Protein 1KEQ (pdb70)

Structure (mmCIF, N/CA/C/O backbone):
data_1KEQ
#
_entry.id   1KEQ
#
_cell.length_a   99.299
_cell.length_b   66.703
_cell.length_c   92.563
_cell.angle_alpha   90.00
_cell.angle_beta   105.70
_cell.angle_gamma   90.00
#
_symmetry.space_group_name_H-M   'C 1 2 1'
#
loop_
_entity.id
_entity.type
_entity.pdbx_description
1 polymer 'F65A/Y131C-MI Carbonic Anhydrase V'
2 non-polymer 'POTASSIUM ION'
3 non-polymer 'ZINC ION'
4 non-polymer 4-METHYLIMIDAZOLE
5 non-polymer 'ACETIC ACID'
6 water water
#
loop_
_atom_site.group_PDB
_atom_site.id
_atom_site.type_symbol
_atom_site.label_atom_id
_atom_site.label_alt_id
_atom_site.label_comp_id
_atom_site.label_asym_id
_atom_site.label_entity_id
_atom_site.label_seq_id
_atom_site.pdbx_PDB_ins_code
_atom_site.Cartn_x
_atom_site.Cartn_y
_atom_site.Cartn_z
_atom_site.occupancy
_atom_site.B_iso_or_equiv
_atom_site.auth_seq_id
_atom_site.auth_comp_id
_atom_site.auth_asym_id
_atom_site.auth_atom_id
_atom_site.pdbx_PDB_model_num
ATOM 1 N N . GLY A 1 4 ? 22.776 -13.295 32.474 1.00 28.12 25 GLY A N 1
ATOM 2 C CA . GLY A 1 4 ? 22.998 -11.818 32.453 1.00 27.65 25 GLY A CA 1
ATOM 3 C C . GLY A 1 4 ? 23.619 -11.307 33.739 1.00 27.24 25 GLY A C 1
ATOM 4 O O . GLY A 1 4 ? 23.424 -11.889 34.806 1.00 28.03 25 GLY A O 1
ATOM 5 N N . THR A 1 5 ? 24.371 -10.217 33.641 1.00 26.58 26 THR A N 1
ATOM 6 C CA . THR A 1 5 ? 25.018 -9.636 34.809 1.00 26.19 26 THR A CA 1
ATOM 7 C C . THR A 1 5 ? 24.322 -8.351 35.231 1.00 24.55 26 THR A C 1
ATOM 8 O O . THR A 1 5 ? 24.722 -7.712 36.203 1.00 24.77 26 THR A O 1
ATOM 12 N N . ARG A 1 6 ? 23.282 -7.969 34.497 1.00 23.16 27 ARG A N 1
ATOM 13 C CA . ARG A 1 6 ? 22.539 -6.754 34.820 1.00 21.45 27 ARG A CA 1
ATOM 14 C C . ARG A 1 6 ? 21.038 -7.041 34.863 1.00 18.89 27 ARG A C 1
ATOM 15 O O . ARG A 1 6 ? 20.242 -6.355 34.223 1.00 17.67 27 ARG A O 1
ATOM 23 N N . GLN A 1 7 ? 20.662 -8.061 35.629 1.00 16.45 28 GLN A N 1
ATOM 24 C CA . GLN A 1 7 ? 19.260 -8.458 35.744 1.00 16.53 28 GLN A CA 1
ATOM 25 C C . GLN A 1 7 ? 18.504 -7.695 36.827 1.00 15.00 28 GLN A C 1
ATOM 26 O O . GLN A 1 7 ? 19.092 -7.240 37.807 1.00 13.41 28 GLN A O 1
ATOM 32 N N . SER A 1 8 ? 17.196 -7.564 36.627 1.00 14.61 29 SER A N 1
ATOM 33 C CA . SER A 1 8 ? 16.312 -6.856 37.554 1.00 13.89 29 SER A CA 1
ATOM 34 C C . SER A 1 8 ? 15.159 -7.790 37.928 1.00 13.29 29 SER A C 1
ATOM 35 O O . SER A 1 8 ? 14.873 -8.742 37.204 1.00 12.17 29 SER A O 1
ATOM 38 N N . PRO A 1 9 ? 14.474 -7.526 39.059 1.00 12.28 30 PRO A N 1
ATOM 39 C CA . PRO A 1 9 ? 14.680 -6.435 40.016 1.00 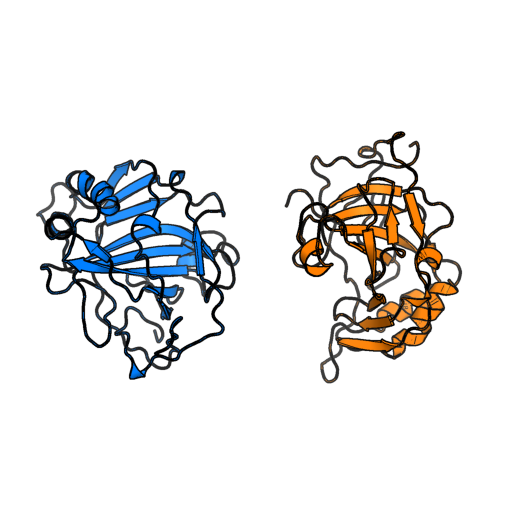11.70 30 PRO A CA 1
ATOM 40 C C . PRO A 1 9 ? 15.791 -6.775 40.989 1.00 12.87 30 PRO A C 1
ATOM 41 O O . PRO A 1 9 ? 16.348 -7.870 40.944 1.00 14.12 30 PRO A O 1
ATOM 45 N N . ILE A 1 10 ? 16.095 -5.844 41.884 1.00 13.61 31 ILE A N 1
ATOM 46 C CA . ILE A 1 10 ? 17.139 -6.063 42.877 1.00 14.59 31 ILE A CA 1
ATOM 47 C C . ILE A 1 10 ? 16.689 -5.570 44.247 1.00 15.53 31 ILE A C 1
ATOM 48 O O . ILE A 1 10 ? 15.694 -4.848 44.366 1.00 13.72 31 ILE A O 1
ATOM 53 N N . ASN A 1 11 ? 17.419 -5.977 45.280 1.00 14.82 32 ASN A N 1
ATOM 54 C CA . ASN A 1 11 ? 17.136 -5.507 46.629 1.00 16.29 32 ASN A CA 1
ATOM 55 C C . ASN A 1 11 ? 18.010 -4.265 46.762 1.00 16.34 32 ASN A C 1
ATOM 56 O O . ASN A 1 11 ? 19.236 -4.361 46.817 1.00 16.90 32 ASN A O 1
ATOM 61 N N . ILE A 1 12 ? 17.370 -3.102 46.773 1.00 16.36 33 ILE A N 1
ATOM 62 C CA . ILE A 1 12 ? 18.065 -1.825 46.880 1.00 16.98 33 ILE A CA 1
ATOM 63 C C . ILE A 1 12 ? 18.544 -1.633 48.317 1.00 18.64 33 ILE A C 1
ATOM 64 O O . ILE A 1 12 ? 17.750 -1.340 49.210 1.00 18.38 33 ILE A O 1
ATOM 69 N N . GLN A 1 13 ? 19.850 -1.779 48.520 1.00 19.31 34 GLN A N 1
ATOM 70 C CA . GLN A 1 13 ? 20.441 -1.680 49.850 1.00 21.66 34 GLN A CA 1
ATOM 71 C C . GLN A 1 13 ? 21.331 -0.466 50.101 1.00 21.64 34 GLN A C 1
ATOM 72 O O . GLN A 1 13 ? 22.089 -0.033 49.234 1.00 21.76 34 GLN A O 1
ATOM 78 N N . TRP A 1 14 ? 21.235 0.064 51.315 1.00 22.83 35 TRP A N 1
ATOM 79 C CA . TRP A 1 14 ? 22.018 1.220 51.725 1.00 24.39 35 TRP A CA 1
ATOM 80 C C . TRP A 1 14 ? 23.514 1.010 51.494 1.00 23.05 35 TRP A C 1
ATOM 81 O O . TRP A 1 14 ? 24.201 1.901 50.994 1.00 21.67 35 TRP A O 1
ATOM 92 N N . LYS A 1 15 ? 24.005 -0.173 51.856 1.00 22.74 36 LYS A N 1
ATOM 93 C CA . LYS A 1 15 ? 25.422 -0.510 51.725 1.00 24.04 36 LYS A CA 1
ATOM 94 C C . LYS A 1 15 ? 25.979 -0.396 50.310 1.00 24.10 36 LYS A C 1
ATOM 95 O O . LYS A 1 15 ? 27.176 -0.175 50.132 1.00 24.38 36 LYS A O 1
ATOM 101 N N . ASP A 1 16 ? 25.121 -0.561 49.308 1.00 22.63 37 ASP A N 1
ATOM 102 C CA . ASP A 1 16 ? 25.562 -0.488 47.919 1.00 22.22 37 ASP A CA 1
ATOM 103 C C . ASP A 1 16 ? 25.290 0.867 47.286 1.00 20.64 37 ASP A C 1
ATOM 104 O O . ASP A 1 16 ? 25.760 1.148 46.188 1.00 21.91 37 ASP A O 1
ATOM 109 N N . SER A 1 17 ? 24.532 1.705 47.977 1.00 20.03 38 SER A N 1
ATOM 110 C CA . SER A 1 17 ? 24.177 3.010 47.442 1.00 20.13 38 SER A CA 1
ATOM 111 C C . SER A 1 17 ? 25.276 4.064 47.514 1.00 19.99 38 SER A C 1
ATOM 112 O O . SER A 1 17 ? 25.969 4.200 48.522 1.00 20.16 38 SER A O 1
ATOM 115 N N . VAL A 1 18 ? 25.426 4.805 46.423 1.00 19.62 39 VAL A N 1
ATOM 116 C CA . VAL A 1 18 ? 26.397 5.883 46.344 1.00 18.96 39 VAL A CA 1
ATOM 117 C C . VAL A 1 18 ? 25.632 7.107 45.867 1.00 17.45 39 VAL A C 1
ATOM 118 O O . VAL A 1 18 ? 24.904 7.055 44.874 1.00 17.39 39 VAL A O 1
ATOM 122 N N . TYR A 1 19 ? 25.772 8.208 46.588 1.00 17.38 40 TYR A N 1
ATOM 123 C CA . TYR A 1 19 ? 25.072 9.426 46.222 1.00 17.09 40 TYR A CA 1
ATOM 124 C C . TYR A 1 19 ? 25.749 10.107 45.043 1.00 17.00 40 TYR A C 1
ATOM 125 O O . TYR A 1 19 ? 26.962 10.299 45.039 1.00 17.17 40 TYR A O 1
ATOM 134 N N . ASP A 1 20 ? 24.963 10.451 44.029 1.00 15.74 41 ASP A N 1
ATOM 135 C CA . ASP A 1 20 ? 25.504 11.137 42.863 1.00 15.67 41 ASP A CA 1
ATOM 136 C C . ASP A 1 20 ? 24.854 12.513 42.760 1.00 14.14 41 ASP A C 1
ATOM 137 O O . ASP A 1 20 ? 23.816 12.681 42.121 1.00 14.21 41 ASP A O 1
ATOM 142 N N . PRO A 1 21 ? 25.472 13.525 43.390 1.00 13.36 42 PRO A N 1
ATOM 143 C CA . PRO A 1 21 ? 24.956 14.895 43.382 1.00 12.64 42 PRO A CA 1
ATOM 144 C C . PRO A 1 21 ? 24.962 15.564 42.015 1.00 12.92 42 PRO A C 1
ATOM 145 O O . PRO A 1 21 ? 24.348 16.610 41.836 1.00 12.11 42 PRO A O 1
ATOM 149 N N . GLN A 1 22 ? 25.649 14.957 41.051 1.00 14.10 43 GLN A N 1
ATOM 150 C CA . GLN A 1 22 ? 25.728 15.529 39.710 1.00 15.18 43 GLN A CA 1
ATOM 151 C C . GLN A 1 22 ? 24.476 15.267 38.873 1.00 14.20 43 GLN A C 1
ATOM 152 O O . GLN A 1 22 ? 24.257 15.928 37.863 1.00 14.67 43 GLN A O 1
ATOM 158 N N . LEU A 1 23 ? 23.649 14.314 39.294 1.00 15.34 44 LEU A N 1
ATOM 159 C CA . LEU A 1 23 ? 22.427 14.002 38.552 1.00 16.05 44 LEU A CA 1
ATOM 160 C C . LEU A 1 23 ? 21.583 15.241 38.293 1.00 16.74 44 LEU A C 1
ATOM 161 O O . LEU A 1 23 ? 21.165 15.931 39.225 1.00 17.02 44 LEU A O 1
ATOM 166 N N . ALA A 1 24 ? 21.342 15.529 37.018 1.00 15.67 45 ALA A N 1
ATOM 167 C CA . ALA A 1 24 ? 20.539 16.681 36.649 1.00 16.77 45 ALA A CA 1
ATOM 168 C C . ALA A 1 24 ? 19.090 16.405 37.052 1.00 17.00 45 ALA A C 1
ATOM 169 O O . ALA A 1 24 ? 18.690 15.254 37.207 1.00 15.43 45 ALA A O 1
ATOM 171 N N . PRO A 1 25 ? 18.288 17.460 37.234 1.00 18.03 46 PRO A N 1
ATOM 172 C CA . PRO A 1 25 ? 16.888 17.265 37.622 1.00 19.08 46 PRO A CA 1
ATOM 173 C C . PRO A 1 25 ? 16.133 16.362 36.650 1.00 19.02 46 PRO A C 1
ATOM 174 O O . PRO A 1 25 ? 16.219 16.529 35.431 1.00 18.24 46 PRO A O 1
ATOM 178 N N . LEU A 1 26 ? 15.407 15.391 37.191 1.00 17.98 47 LEU A N 1
ATOM 179 C CA . LEU A 1 26 ? 14.629 14.492 36.359 1.00 18.57 47 LEU A CA 1
ATOM 180 C C . LEU A 1 26 ? 13.349 15.232 35.978 1.00 19.70 47 LEU A C 1
ATOM 181 O O . LEU A 1 26 ? 12.585 15.648 36.849 1.00 20.24 47 LEU A O 1
ATOM 186 N N . ARG A 1 27 ? 13.125 15.415 34.681 1.00 17.99 48 ARG A N 1
ATOM 187 C CA . ARG A 1 27 ? 11.942 16.128 34.210 1.00 19.58 48 ARG A CA 1
ATOM 188 C C . ARG A 1 27 ? 10.855 15.165 33.752 1.00 18.54 48 ARG A C 1
ATOM 189 O O . ARG A 1 27 ? 11.059 14.378 32.830 1.00 16.40 48 ARG A O 1
ATOM 197 N N . VAL A 1 28 ? 9.699 15.227 34.404 1.00 15.88 49 VAL A N 1
ATOM 198 C CA . VAL A 1 28 ? 8.586 14.351 34.057 1.00 15.72 49 VAL A CA 1
ATOM 199 C C . VAL A 1 28 ? 7.425 15.182 33.531 1.00 16.17 49 VAL A C 1
ATOM 200 O O . VAL A 1 28 ? 6.917 16.060 34.227 1.00 16.22 49 VAL A O 1
ATOM 204 N N . SER A 1 29 ? 7.019 14.927 32.293 1.00 15.55 50 SER A N 1
ATOM 205 C CA . SER A 1 29 ? 5.907 15.669 31.705 1.00 16.27 50 SER A CA 1
ATOM 206 C C . SER A 1 29 ? 5.167 14.816 30.687 1.00 16.70 50 SER A C 1
ATOM 207 O O . SER A 1 29 ? 5.676 14.557 29.601 1.00 14.70 50 SER A O 1
ATOM 210 N N . TYR A 1 30 ? 3.957 14.396 31.042 1.00 14.39 51 TYR A N 1
ATOM 211 C CA . TYR A 1 30 ? 3.152 13.554 30.167 1.00 14.61 51 TYR A CA 1
ATOM 212 C C . TYR A 1 30 ? 1.971 14.291 29.554 1.00 15.21 51 TYR A C 1
ATOM 213 O O . TYR A 1 30 ? 1.475 15.277 30.103 1.00 15.02 51 TYR A O 1
ATOM 222 N N . ASP A 1 31 ? 1.527 13.798 28.404 1.00 14.80 52 ASP A N 1
ATOM 223 C CA . ASP A 1 31 ? 0.369 14.355 27.723 1.00 15.73 52 ASP A CA 1
ATOM 224 C C . ASP A 1 31 ? -0.774 13.400 28.084 1.00 14.12 52 ASP A C 1
ATOM 225 O O . ASP A 1 31 ? -0.876 12.301 27.534 1.00 13.06 52 ASP A O 1
ATOM 230 N N . ALA A 1 32 ? -1.611 13.814 29.033 1.00 12.64 53 ALA A N 1
ATOM 231 C CA . ALA A 1 32 ? -2.721 12.980 29.480 1.00 12.51 53 ALA A CA 1
ATOM 232 C C . ALA A 1 32 ? -3.621 12.562 28.326 1.00 12.47 53 ALA A C 1
ATOM 233 O O . ALA A 1 32 ? -4.116 11.436 28.294 1.00 10.66 53 ALA A O 1
ATOM 235 N N . ALA A 1 33 ? -3.821 13.474 27.378 1.00 12.41 54 ALA A N 1
ATOM 236 C CA . ALA A 1 33 ? -4.665 13.212 26.221 1.00 14.62 54 ALA A CA 1
ATOM 237 C C . ALA A 1 33 ? -4.159 12.088 25.314 1.00 15.84 54 ALA A C 1
ATOM 238 O O . ALA A 1 33 ? -4.876 11.653 24.410 1.00 16.23 54 ALA A O 1
ATOM 240 N N . SER A 1 34 ? -2.938 11.619 25.543 1.00 14.64 55 SER A N 1
ATOM 241 C CA . SER A 1 34 ? -2.392 10.544 24.721 1.00 15.94 55 SER A CA 1
ATOM 242 C C . SER A 1 34 ? -2.744 9.145 25.236 1.00 14.13 55 SER A C 1
ATOM 243 O O . SER A 1 34 ? -2.381 8.148 24.620 1.00 12.96 55 SER A O 1
ATOM 246 N N . CYS A 1 35 ? -3.449 9.059 26.365 1.00 13.40 56 CYS A N 1
ATOM 247 C CA . CYS A 1 35 ? -3.830 7.750 26.894 1.00 10.61 56 CYS A CA 1
ATOM 248 C C . CYS A 1 35 ? -4.839 7.109 25.925 1.00 9.59 56 CYS A C 1
ATOM 249 O O . CYS A 1 35 ? -5.682 7.801 25.362 1.00 10.90 56 CYS A O 1
ATOM 252 N N . ARG A 1 36 ? -4.756 5.796 25.730 1.00 8.40 57 ARG A N 1
ATOM 253 C CA . ARG A 1 36 ? -5.651 5.118 24.792 1.00 9.84 57 ARG A CA 1
ATOM 254 C C . ARG A 1 36 ? -6.502 3.983 25.347 1.00 8.19 57 ARG A C 1
ATOM 255 O O . ARG A 1 36 ? -7.717 3.971 25.145 1.00 10.39 57 ARG A O 1
ATOM 263 N N . TYR A 1 37 ? -5.886 3.017 26.023 1.00 10.17 58 TYR A N 1
ATOM 264 C CA . TYR A 1 37 ? -6.659 1.917 26.597 1.00 9.63 58 TYR A CA 1
ATOM 265 C C . TYR A 1 37 ? -5.937 1.175 27.710 1.00 9.43 58 TYR A C 1
ATOM 266 O O . TYR A 1 37 ? -4.742 1.367 27.942 1.00 11.50 58 TYR A O 1
ATOM 275 N N . LEU A 1 38 ? -6.688 0.326 28.400 1.00 10.63 59 LEU A N 1
ATOM 276 C CA . LEU A 1 38 ? -6.158 -0.486 29.490 1.00 10.72 59 LEU A CA 1
ATOM 277 C C . LEU A 1 38 ? -6.450 -1.929 29.132 1.00 9.57 59 LEU A C 1
ATOM 278 O O . LEU A 1 38 ? -7.538 -2.247 28.635 1.00 11.29 59 LEU A O 1
ATOM 283 N N . TRP A 1 39 ? -5.488 -2.813 29.359 1.00 8.47 60 TRP A N 1
ATOM 284 C CA . TRP A 1 39 ? -5.713 -4.202 29.032 1.00 9.02 60 TRP A CA 1
ATOM 285 C C . TRP A 1 39 ? -5.048 -5.193 29.970 1.00 7.96 60 TRP A C 1
ATOM 286 O O . TRP A 1 39 ? -4.120 -4.860 30.717 1.00 9.54 60 TRP A O 1
ATOM 297 N N . ASN A 1 40 ? -5.566 -6.412 29.924 1.00 9.16 61 ASN A N 1
ATOM 298 C CA . ASN A 1 40 ? -5.062 -7.537 30.693 1.00 11.00 61 ASN A CA 1
ATOM 299 C C . ASN A 1 40 ? -4.083 -8.218 29.737 1.00 10.85 61 ASN A C 1
ATOM 300 O O . ASN A 1 40 ? -4.500 -8.795 28.735 1.00 9.43 61 ASN A O 1
ATOM 305 N N . THR A 1 41 ? -2.793 -8.156 30.051 1.00 11.65 62 THR A N 1
ATOM 306 C CA . THR A 1 41 ? -1.768 -8.738 29.188 1.00 12.39 62 THR A CA 1
ATOM 307 C C . THR A 1 41 ? -1.618 -10.242 29.330 1.00 13.94 62 THR A C 1
ATOM 308 O O . THR A 1 41 ? -0.893 -10.873 28.559 1.00 12.34 62 THR A O 1
ATOM 312 N N . GLY A 1 42 ? -2.296 -10.822 30.313 1.00 12.03 63 GLY A N 1
ATOM 313 C CA . GLY A 1 42 ? -2.161 -12.247 30.542 1.00 12.49 63 GLY A CA 1
ATOM 314 C C . GLY A 1 42 ? -1.161 -12.452 31.672 1.00 12.49 63 GLY A C 1
ATOM 315 O O . GLY A 1 42 ? -0.967 -13.565 32.157 1.00 13.08 63 GLY A O 1
ATOM 316 N N . TYR A 1 43 ? -0.524 -11.363 32.088 1.00 12.40 64 TYR A N 1
ATOM 317 C CA . TYR A 1 43 ? 0.457 -11.405 33.173 1.00 11.80 64 TYR A CA 1
ATOM 318 C C . TYR A 1 43 ? 0.204 -10.278 34.171 1.00 11.91 64 TYR A C 1
ATOM 319 O O . TYR A 1 43 ? 0.444 -10.442 35.369 1.00 12.66 64 TYR A O 1
ATOM 328 N N . ALA A 1 44 ? -0.281 -9.141 33.681 1.00 9.86 65 ALA A N 1
ATOM 329 C CA . ALA A 1 44 ? -0.580 -7.985 34.533 1.00 9.71 65 ALA A CA 1
ATOM 330 C C . ALA A 1 44 ? -1.624 -7.139 33.818 1.00 9.31 65 ALA A C 1
ATOM 331 O O . ALA A 1 44 ? -2.181 -7.574 32.811 1.00 11.69 65 ALA A O 1
ATOM 333 N N . PHE A 1 45 ? -1.934 -5.958 34.349 1.00 9.05 66 PHE A N 1
ATOM 334 C CA . PHE A 1 45 ? -2.840 -5.077 33.622 1.00 8.12 66 PHE A CA 1
ATOM 335 C C . PHE A 1 45 ? -1.976 -3.889 33.246 1.00 9.76 66 PHE A C 1
ATOM 336 O O . PHE A 1 45 ? -1.086 -3.479 34.003 1.00 10.41 66 PHE A O 1
ATOM 344 N N . GLN A 1 46 ? -2.230 -3.352 32.059 1.00 8.85 67 GLN A N 1
ATOM 345 C CA . GLN A 1 46 ? -1.386 -2.310 31.501 1.00 9.41 67 GLN A CA 1
ATOM 346 C C . GLN A 1 46 ? -2.151 -1.214 30.771 1.00 8.87 67 GLN A C 1
ATOM 347 O O . GLN A 1 46 ? -3.151 -1.477 30.094 1.00 10.28 67 GLN A O 1
ATOM 353 N N . VAL A 1 47 ? -1.656 0.010 30.897 1.00 8.40 68 VAL A N 1
ATOM 354 C CA . VAL A 1 47 ? -2.264 1.170 30.261 1.00 9.17 68 VAL A CA 1
ATOM 355 C C . VAL A 1 47 ? -1.363 1.602 29.108 1.00 10.42 68 VAL A C 1
ATOM 356 O O . VAL A 1 47 ? -0.180 1.871 29.305 1.00 11.41 68 VAL A O 1
ATOM 360 N N . GLU A 1 48 ? -1.936 1.672 27.911 1.00 11.36 69 GLU A N 1
ATOM 361 C CA . GLU A 1 48 ? -1.181 2.020 26.708 1.00 11.10 69 GLU A CA 1
ATOM 362 C C . GLU A 1 48 ? -1.410 3.448 26.258 1.00 11.39 69 GLU A C 1
ATOM 363 O O . GLU A 1 48 ? -2.528 3.970 26.344 1.00 11.15 69 GLU A O 1
ATOM 369 N N . PHE A 1 49 ? -0.347 4.068 25.754 1.00 11.39 70 PHE A N 1
ATOM 370 C CA . PHE A 1 49 ? -0.412 5.439 25.274 1.00 11.92 70 PHE A CA 1
ATOM 371 C C . PHE A 1 49 ? -0.007 5.553 23.805 1.00 13.10 70 PHE A C 1
ATOM 372 O O . PHE A 1 49 ? 0.661 4.676 23.254 1.00 13.46 70 PHE A O 1
ATOM 380 N N . ASP A 1 50 ? -0.435 6.647 23.191 1.00 14.79 71 ASP A N 1
ATOM 381 C CA . ASP A 1 50 ? -0.111 6.964 21.806 1.00 18.82 71 ASP A CA 1
ATOM 382 C C . ASP A 1 50 ? 1.220 7.705 21.918 1.00 18.96 71 ASP A C 1
ATOM 383 O O . ASP A 1 50 ? 1.258 8.858 22.340 1.00 20.16 71 ASP A O 1
ATOM 388 N N . ASP A 1 51 ? 2.311 7.041 21.562 1.00 22.55 72 ASP A N 1
ATOM 389 C CA . ASP A 1 51 ? 3.632 7.657 21.666 1.00 26.04 72 ASP A CA 1
ATOM 390 C C . ASP A 1 51 ? 4.085 8.366 20.390 1.00 28.90 72 ASP A C 1
ATOM 391 O O . ASP A 1 51 ? 5.278 8.399 20.083 1.00 29.14 72 ASP A O 1
ATOM 396 N N . SER A 1 52 ? 3.132 8.942 19.661 1.00 32.11 73 SER A N 1
ATOM 397 C CA . SER A 1 52 ? 3.429 9.645 18.414 1.00 36.88 73 SER A CA 1
ATOM 398 C C . SER A 1 52 ? 4.265 10.898 18.621 1.00 39.71 73 SER A C 1
ATOM 399 O O . SER A 1 52 ? 5.233 11.134 17.898 1.00 41.60 73 SER A O 1
ATOM 402 N N . CYS A 1 53 ? 3.878 11.703 19.603 1.00 42.25 74 CYS A N 1
ATOM 403 C CA . CYS A 1 53 ? 4.581 12.944 19.904 1.00 44.86 74 CYS A CA 1
ATOM 404 C C . CYS A 1 53 ? 5.769 12.704 20.829 1.00 43.78 74 CYS A C 1
ATOM 405 O O . CYS A 1 53 ? 5.830 11.686 21.518 1.00 44.95 74 CYS A O 1
ATOM 408 N N . GLU A 1 54 ? 6.715 13.640 20.840 1.00 42.14 75 GLU A N 1
ATOM 409 C CA . GLU A 1 54 ? 7.886 13.508 21.698 1.00 40.37 75 GLU A CA 1
ATOM 410 C C . GLU A 1 54 ? 7.850 14.530 22.831 1.00 37.85 75 GLU A C 1
ATOM 411 O O . GLU A 1 54 ? 8.887 14.909 23.381 1.00 37.12 75 GLU A O 1
ATOM 417 N N . ASP A 1 55 ? 6.645 14.970 23.177 1.00 33.90 76 ASP A N 1
ATOM 418 C CA . ASP A 1 55 ? 6.461 15.934 24.252 1.00 31.51 76 ASP A CA 1
ATOM 419 C C . ASP A 1 55 ? 5.810 15.241 25.448 1.00 27.64 76 ASP A C 1
ATOM 420 O O . ASP A 1 55 ? 5.301 15.898 26.353 1.00 27.70 76 ASP A O 1
ATOM 425 N N . SER A 1 56 ? 5.830 13.911 25.443 1.00 23.26 77 SER A N 1
ATOM 426 C CA . SER A 1 56 ? 5.241 13.137 26.531 1.00 19.69 77 SER A CA 1
ATOM 427 C C . SER A 1 56 ? 6.183 12.043 27.011 1.00 17.54 77 SER A C 1
ATOM 428 O O . SER A 1 56 ? 6.275 10.968 26.415 1.00 16.38 77 SER A O 1
ATOM 431 N N . GLY A 1 57 ? 6.883 12.321 28.103 1.00 15.31 78 GLY A N 1
ATOM 432 C CA . GLY A 1 57 ? 7.813 11.348 28.636 1.00 14.66 78 GLY A CA 1
ATOM 433 C C . GLY A 1 57 ? 8.709 11.967 29.683 1.00 14.97 78 GLY A C 1
ATOM 434 O O . GLY A 1 57 ? 8.292 12.888 30.390 1.00 14.31 78 GLY A O 1
ATOM 435 N N . ILE A 1 58 ? 9.945 11.481 29.772 1.00 12.15 79 ILE A N 1
ATOM 436 C CA . ILE A 1 58 ? 10.883 11.983 30.761 1.00 13.05 79 ILE A CA 1
ATOM 437 C C . ILE A 1 58 ? 12.259 12.278 30.184 1.00 14.12 79 ILE A C 1
ATOM 438 O O . ILE A 1 58 ? 12.637 11.751 29.138 1.00 14.48 79 ILE A O 1
ATOM 443 N N . SER A 1 59 ? 12.999 13.120 30.893 1.00 13.03 80 SER A N 1
ATOM 444 C CA . SER A 1 59 ? 14.353 13.492 30.510 1.00 15.22 80 SER A CA 1
ATOM 445 C C . SER A 1 59 ? 15.104 13.922 31.762 1.00 15.60 80 SER A C 1
ATOM 446 O O . SER A 1 59 ? 14.524 13.998 32.855 1.00 13.26 80 SER A O 1
ATOM 449 N N . GLY A 1 60 ? 16.394 14.202 31.601 1.00 14.43 81 GLY A N 1
ATOM 450 C CA . GLY A 1 60 ? 17.202 14.619 32.729 1.00 14.00 81 GLY A CA 1
ATOM 451 C C . GLY A 1 60 ? 17.657 13.429 33.543 1.00 14.75 81 GLY A C 1
ATOM 452 O O . GLY A 1 60 ? 17.613 12.289 33.074 1.00 14.16 81 GLY A O 1
ATOM 453 N N . GLY A 1 61 ? 18.093 13.688 34.770 1.00 14.85 82 GLY A N 1
ATOM 454 C CA . GLY A 1 61 ? 18.554 12.608 35.618 1.00 15.92 82 GLY A CA 1
ATOM 455 C C . GLY A 1 61 ? 19.674 11.836 34.946 1.00 16.95 82 GLY A C 1
ATOM 456 O O . GLY A 1 61 ? 20.589 12.437 34.384 1.00 16.41 82 GLY A O 1
ATOM 457 N N . PRO A 1 62 ? 19.624 10.498 34.979 1.00 16.92 83 PRO A N 1
ATOM 458 C CA . PRO A 1 62 ? 20.647 9.646 34.368 1.00 16.90 83 PRO A CA 1
ATOM 459 C C . PRO A 1 62 ? 20.391 9.375 32.884 1.00 15.52 83 PRO A C 1
ATOM 460 O O . PRO A 1 62 ? 20.989 8.467 32.308 1.00 17.09 83 PRO A O 1
ATOM 464 N N . LEU A 1 63 ? 19.510 10.152 32.266 1.00 15.03 84 LEU A N 1
ATOM 465 C CA . LEU A 1 63 ? 19.179 9.935 30.857 1.00 15.52 84 LEU A CA 1
ATOM 466 C C . LEU A 1 63 ? 19.875 10.915 29.913 1.00 15.78 84 LEU A C 1
ATOM 467 O O . LEU A 1 63 ? 19.950 12.109 30.188 1.00 16.77 84 LEU A O 1
ATOM 472 N N . GLY A 1 64 ? 20.370 10.393 28.793 1.00 18.24 85 GLY A N 1
ATOM 473 C CA . GLY A 1 64 ? 21.066 11.219 27.819 1.00 18.90 85 GLY A CA 1
ATOM 474 C C . GLY A 1 64 ? 20.150 12.115 27.012 1.00 19.39 85 GLY A C 1
ATOM 475 O O . GLY A 1 64 ? 20.592 13.106 26.430 1.00 19.80 85 GLY A O 1
ATOM 476 N N . ASN A 1 65 ? 18.869 11.768 26.971 1.00 17.94 86 ASN A N 1
ATOM 477 C CA . ASN A 1 65 ? 17.887 12.554 26.239 1.00 19.04 86 ASN A CA 1
ATOM 478 C C . ASN A 1 65 ? 16.478 12.134 26.635 1.00 18.74 86 ASN A C 1
ATOM 479 O O . ASN A 1 65 ? 16.298 11.263 27.482 1.00 19.28 86 ASN A O 1
ATOM 484 N N . HIS A 1 66 ? 15.491 12.757 26.006 1.00 18.07 87 HIS A N 1
ATOM 485 C CA . HIS A 1 66 ? 14.088 12.465 26.270 1.00 18.17 87 HIS A CA 1
ATOM 486 C C . HIS A 1 66 ? 13.717 11.041 25.873 1.00 18.10 87 HIS A C 1
ATOM 487 O O . HIS A 1 66 ? 14.190 10.519 24.859 1.00 16.71 87 HIS A O 1
ATOM 494 N N . TYR A 1 67 ? 12.897 10.403 26.705 1.00 16.37 88 TYR A N 1
ATOM 495 C CA . TYR A 1 67 ? 12.405 9.055 26.446 1.00 15.07 88 TYR A CA 1
ATOM 496 C C . TYR A 1 67 ? 10.888 9.209 26.412 1.00 16.00 88 TYR A C 1
ATOM 497 O O . TYR A 1 67 ? 10.306 9.862 27.291 1.00 15.01 88 TYR A O 1
ATOM 506 N N . ARG A 1 68 ? 10.251 8.628 25.400 1.00 14.93 89 ARG A N 1
ATOM 507 C CA . ARG A 1 68 ? 8.803 8.731 25.246 1.00 15.47 89 ARG A CA 1
ATOM 508 C C . ARG A 1 68 ? 8.024 7.700 26.048 1.00 13.93 89 ARG A C 1
ATOM 509 O O . ARG A 1 68 ? 8.366 6.520 26.058 1.00 15.11 89 ARG A O 1
ATOM 517 N N . LEU A 1 69 ? 6.959 8.151 26.698 1.00 13.66 90 LEU A N 1
ATOM 518 C CA . LEU A 1 69 ? 6.106 7.253 27.468 1.00 11.60 90 LEU A CA 1
ATOM 519 C C . LEU A 1 69 ? 5.354 6.341 26.501 1.00 12.29 90 LEU A C 1
ATOM 520 O O . LEU A 1 69 ? 4.776 6.817 25.523 1.00 12.04 90 LEU A O 1
ATOM 525 N N . LYS A 1 70 ? 5.365 5.038 26.765 1.00 10.84 91 LYS A N 1
ATOM 526 C CA . LYS A 1 70 ? 4.651 4.089 25.916 1.00 12.48 91 LYS A CA 1
ATOM 527 C C . LYS A 1 70 ? 3.529 3.416 26.706 1.00 12.10 91 LYS A C 1
ATOM 528 O O . LYS A 1 70 ? 2.395 3.311 26.230 1.00 11.37 91 LYS A O 1
ATOM 534 N N . GLN A 1 71 ? 3.850 2.958 27.913 1.00 11.28 92 GLN A N 1
ATOM 535 C CA . GLN A 1 71 ? 2.867 2.284 28.755 1.00 10.46 92 GLN A CA 1
ATOM 536 C C . GLN A 1 71 ? 3.332 2.201 30.202 1.00 11.36 92 GLN A C 1
ATOM 537 O O . GLN A 1 71 ? 4.480 2.517 30.523 1.00 9.94 92 GLN A O 1
ATOM 543 N N . PHE A 1 72 ? 2.416 1.800 31.076 1.00 10.59 93 PHE A N 1
ATOM 544 C CA . PHE A 1 72 ? 2.762 1.582 32.473 1.00 9.90 93 PHE A CA 1
ATOM 545 C C . PHE A 1 72 ? 1.910 0.413 32.947 1.00 8.51 93 PHE A C 1
ATOM 546 O O . PHE A 1 72 ? 0.803 0.199 32.451 1.00 9.45 93 PHE A O 1
ATOM 554 N N . HIS A 1 73 ? 2.446 -0.376 33.870 1.00 8.40 94 HIS A N 1
ATOM 555 C CA . HIS A 1 73 ? 1.732 -1.545 34.366 1.00 8.78 94 HIS A CA 1
ATOM 556 C C . HIS A 1 73 ? 2.060 -1.786 35.827 1.00 8.28 94 HIS A C 1
ATOM 557 O O . HIS A 1 73 ? 2.932 -1.119 36.394 1.00 7.56 94 HIS A O 1
ATOM 564 N N . PHE A 1 74 ? 1.374 -2.759 36.417 1.00 7.25 95 PHE A N 1
ATOM 565 C CA . PHE A 1 74 ? 1.559 -3.081 37.833 1.00 8.96 95 PHE A CA 1
ATOM 566 C C . PHE A 1 74 ? 1.937 -4.528 38.102 1.00 7.47 95 PHE A C 1
ATOM 567 O O . PHE A 1 74 ? 1.663 -5.424 37.302 1.00 7.64 95 PHE A O 1
ATOM 575 N N . HIS A 1 75 ? 2.565 -4.738 39.256 1.00 8.13 96 HIS A N 1
ATOM 576 C CA . HIS A 1 75 ? 2.985 -6.055 39.730 1.00 7.29 96 HIS A CA 1
ATOM 577 C C . HIS A 1 75 ? 2.469 -6.115 41.174 1.00 8.12 96 HIS A C 1
ATOM 578 O O . HIS A 1 75 ? 2.609 -5.138 41.909 1.00 7.90 96 HIS A O 1
ATOM 585 N N . TRP A 1 76 ? 1.897 -7.243 41.580 1.00 8.85 97 TRP A N 1
ATOM 586 C CA . TRP A 1 76 ? 1.354 -7.357 42.943 1.00 10.13 97 TRP A CA 1
ATOM 587 C C . TRP A 1 76 ? 1.339 -8.789 43.463 1.00 9.30 97 TRP A C 1
ATOM 588 O O . TRP A 1 76 ? 1.603 -9.732 42.717 1.00 9.25 97 TRP A O 1
ATOM 599 N N . GLY A 1 77 ? 1.007 -8.952 44.746 1.00 10.09 98 GLY A N 1
ATOM 600 C CA . GLY A 1 77 ? 0.983 -10.277 45.344 1.00 7.98 98 GLY A CA 1
ATOM 601 C C . GLY A 1 77 ? -0.393 -10.830 45.705 1.00 9.26 98 GLY A C 1
ATOM 602 O O . GLY A 1 77 ? -1.424 -10.184 45.493 1.00 9.12 98 GLY A O 1
ATOM 603 N N . ALA A 1 78 ? -0.404 -12.038 46.259 1.00 10.01 99 ALA A N 1
ATOM 604 C CA . ALA A 1 78 ? -1.648 -12.695 46.644 1.00 11.33 99 ALA A CA 1
ATOM 605 C C . ALA A 1 78 ? -2.278 -12.045 47.884 1.00 12.26 99 ALA A C 1
ATOM 606 O O . ALA A 1 78 ? -3.476 -12.193 48.124 1.00 13.08 99 ALA A O 1
ATOM 608 N N . THR A 1 79 ? -1.462 -11.339 48.662 1.00 13.02 100 THR A N 1
ATOM 609 C CA . THR A 1 79 ? -1.927 -10.641 49.868 1.00 13.80 100 THR A CA 1
ATOM 610 C C . THR A 1 79 ? -1.138 -9.344 49.983 1.00 14.45 100 THR A C 1
ATOM 611 O O . THR A 1 79 ? -0.192 -9.119 49.222 1.00 14.98 100 THR A O 1
ATOM 615 N N . ASP A 1 80 ? -1.507 -8.499 50.942 1.00 12.52 101 ASP A N 1
ATOM 616 C CA . ASP A 1 80 ? -0.817 -7.229 51.134 1.00 13.65 101 ASP A CA 1
ATOM 617 C C . ASP A 1 80 ? 0.614 -7.358 51.652 1.00 12.39 101 ASP A C 1
ATOM 618 O O . ASP A 1 80 ? 1.345 -6.370 51.681 1.00 12.90 101 ASP A O 1
ATOM 623 N N . GLU A 1 81 ? 1.021 -8.559 52.052 1.00 12.10 102 GLU A N 1
ATOM 624 C CA . GLU A 1 81 ? 2.357 -8.744 52.610 1.00 14.29 102 GLU A CA 1
ATOM 625 C C . GLU A 1 81 ? 3.540 -8.787 51.636 1.00 12.94 102 GLU A C 1
ATOM 626 O O . GLU A 1 81 ? 4.691 -8.714 52.059 1.00 13.23 102 GLU A O 1
ATOM 632 N N . TRP A 1 82 ? 3.266 -8.907 50.344 1.00 12.56 103 TRP A N 1
ATOM 633 C CA . TRP A 1 82 ? 4.338 -8.911 49.342 1.00 12.64 103 TRP A CA 1
ATOM 634 C C . TRP A 1 82 ? 3.744 -8.575 47.978 1.00 11.53 103 TRP A C 1
ATOM 635 O O . TRP A 1 82 ? 2.539 -8.377 47.862 1.00 10.85 103 TRP A O 1
ATOM 646 N N . GLY A 1 83 ? 4.580 -8.498 46.950 1.00 12.15 104 GLY A N 1
ATOM 647 C CA . GLY A 1 83 ? 4.056 -8.181 45.633 1.00 9.73 104 GLY A CA 1
ATOM 648 C C . GLY A 1 83 ? 4.962 -7.327 44.758 1.00 11.45 104 GLY A C 1
ATOM 649 O O . GLY A 1 83 ? 4.965 -7.501 43.535 1.00 9.86 104 GLY A O 1
ATOM 650 N N . SER A 1 84 ? 5.712 -6.405 45.363 1.00 9.47 105 SER A N 1
ATOM 651 C CA . SER A 1 84 ? 6.612 -5.533 44.600 1.00 9.70 105 SER A CA 1
ATOM 652 C C . SER A 1 84 ? 7.787 -6.344 44.049 1.00 8.76 105 SER A C 1
ATOM 653 O O . SER A 1 84 ? 8.117 -7.419 44.557 1.00 10.32 105 SER A O 1
ATOM 656 N N . GLU A 1 85 ? 8.405 -5.835 42.989 1.00 10.17 106 GLU A N 1
ATOM 657 C CA . GLU A 1 85 ? 9.539 -6.525 42.386 1.00 10.04 106 GLU A CA 1
ATOM 658 C C . GLU A 1 85 ? 10.822 -6.151 43.112 1.00 9.24 106 GLU A C 1
ATOM 659 O O . GLU A 1 85 ? 11.532 -7.019 43.613 1.00 11.35 106 GLU A O 1
ATOM 665 N N . HIS A 1 86 ? 11.125 -4.863 43.170 1.00 10.28 107 HIS A N 1
ATOM 666 C CA . HIS A 1 86 ? 12.313 -4.432 43.883 1.00 11.05 107 HIS A CA 1
ATOM 667 C C . HIS A 1 86 ? 11.998 -4.485 45.378 1.00 11.97 107 HIS A C 1
ATOM 668 O O . HIS A 1 86 ? 10.835 -4.561 45.783 1.00 9.73 107 HIS A O 1
ATOM 675 N N . ALA A 1 87 ? 13.047 -4.475 46.187 1.00 12.01 108 ALA A N 1
ATOM 676 C CA . ALA A 1 87 ? 12.903 -4.454 47.635 1.00 12.08 108 ALA A CA 1
ATOM 677 C C . ALA A 1 87 ? 13.816 -3.324 48.095 1.00 13.11 108 ALA A C 1
ATOM 678 O O . ALA A 1 87 ? 14.745 -2.937 47.379 1.00 13.50 108 ALA A O 1
ATOM 680 N N . VAL A 1 88 ? 13.539 -2.767 49.267 1.00 12.79 109 VAL A N 1
ATOM 681 C CA . VAL A 1 88 ? 14.366 -1.696 49.804 1.00 13.52 109 VAL A CA 1
ATOM 682 C C . VAL A 1 88 ? 14.894 -2.214 51.132 1.00 15.77 109 VAL A C 1
ATOM 683 O O . VAL A 1 88 ? 14.128 -2.409 52.077 1.00 14.29 109 VAL A O 1
ATOM 687 N N . ASP A 1 89 ? 16.201 -2.458 51.184 1.00 16.27 110 ASP A N 1
ATOM 688 C CA . ASP A 1 89 ? 16.841 -2.989 52.381 1.00 18.41 110 ASP A CA 1
ATOM 689 C C . ASP A 1 89 ? 16.075 -4.203 52.905 1.00 19.38 110 ASP A C 1
ATOM 690 O O . ASP A 1 89 ? 15.830 -4.336 54.108 1.00 19.21 110 ASP A O 1
ATOM 695 N N . GLY A 1 90 ? 15.690 -5.084 51.984 1.00 17.54 111 GLY A N 1
ATOM 696 C CA . GLY A 1 90 ? 14.972 -6.290 52.352 1.00 18.70 111 GLY A CA 1
ATOM 697 C C . GLY A 1 90 ? 13.460 -6.187 52.477 1.00 18.73 111 GLY A C 1
ATOM 698 O O . GLY A 1 90 ? 12.783 -7.207 52.618 1.00 19.79 111 GLY A O 1
ATOM 699 N N . HIS A 1 91 ? 12.919 -4.974 52.422 1.00 18.50 112 HIS A N 1
ATOM 700 C CA . HIS A 1 91 ? 11.475 -4.789 52.548 1.00 18.22 112 HIS A CA 1
ATOM 701 C C . HIS A 1 91 ? 10.743 -4.812 51.211 1.00 17.69 112 HIS A C 1
ATOM 702 O O . HIS A 1 91 ? 11.085 -4.067 50.292 1.00 17.71 112 HIS A O 1
ATOM 709 N N . THR A 1 92 ? 9.720 -5.656 51.127 1.00 15.98 113 THR A N 1
ATOM 710 C CA . THR A 1 92 ? 8.910 -5.792 49.922 1.00 16.50 113 THR A CA 1
ATOM 711 C C . THR A 1 92 ? 7.565 -5.091 50.135 1.00 15.94 113 THR A C 1
ATOM 712 O O . THR A 1 92 ? 6.954 -5.228 51.193 1.00 16.80 113 THR A O 1
ATOM 716 N N . TYR A 1 93 ? 7.112 -4.337 49.137 1.00 13.37 114 TYR A N 1
ATOM 717 C CA . TYR A 1 93 ? 5.839 -3.625 49.228 1.00 13.18 114 TYR A CA 1
ATOM 718 C C . TYR A 1 93 ? 4.720 -4.453 48.605 1.00 12.48 114 TYR A C 1
ATOM 719 O O . TYR A 1 93 ? 4.985 -5.434 47.905 1.00 11.11 114 TYR A O 1
ATOM 728 N N . PRO A 1 94 ? 3.450 -4.090 48.870 1.00 11.17 115 PRO A N 1
ATOM 729 C CA . PRO A 1 94 ? 2.349 -4.865 48.289 1.00 11.61 115 PRO A CA 1
ATOM 730 C C . PRO A 1 94 ? 2.240 -4.836 46.766 1.00 8.72 115 PRO A C 1
ATOM 731 O O . PRO A 1 94 ? 1.739 -5.778 46.160 1.00 9.46 115 PRO A O 1
ATOM 735 N N . ALA A 1 95 ? 2.693 -3.759 46.145 1.00 11.01 116 ALA A N 1
ATOM 736 C CA . ALA A 1 95 ? 2.630 -3.683 44.688 1.00 10.61 116 ALA A CA 1
ATOM 737 C C . ALA A 1 95 ? 3.663 -2.704 44.160 1.00 10.01 116 ALA A C 1
ATOM 738 O O . ALA A 1 95 ? 4.236 -1.918 44.919 1.00 8.70 116 ALA A O 1
ATOM 740 N N . GLU A 1 96 ? 3.907 -2.764 42.854 1.00 9.61 117 GLU A N 1
ATOM 741 C CA . GLU A 1 96 ? 4.880 -1.880 42.232 1.00 8.57 117 GLU A CA 1
ATOM 742 C C . GLU A 1 96 ? 4.391 -1.465 40.855 1.00 7.92 117 GLU A C 1
ATOM 743 O O . GLU A 1 96 ? 3.918 -2.293 40.071 1.00 10.07 117 GLU A O 1
ATOM 749 N N . LEU A 1 97 ? 4.496 -0.171 40.590 1.00 7.54 118 LEU A N 1
ATOM 750 C CA . LEU A 1 97 ? 4.084 0.428 39.329 1.00 8.66 118 LEU A CA 1
ATOM 751 C C . LEU A 1 97 ? 5.316 0.673 38.458 1.00 7.81 118 LEU A C 1
ATOM 752 O O . LEU A 1 97 ? 6.323 1.190 38.934 1.00 8.54 118 LEU A O 1
ATOM 757 N N . HIS A 1 98 ? 5.225 0.302 37.184 1.00 8.16 119 HIS A N 1
ATOM 758 C CA . HIS A 1 98 ? 6.329 0.505 36.244 1.00 7.01 119 HIS A CA 1
ATOM 759 C C . HIS A 1 98 ? 5.871 1.356 35.073 1.00 7.20 119 HIS A C 1
ATOM 760 O O . HIS A 1 98 ? 4.950 0.974 34.355 1.00 6.59 119 HIS A O 1
ATOM 767 N N . LEU A 1 99 ? 6.503 2.511 34.900 1.00 6.95 120 LEU A N 1
ATOM 768 C CA . LEU A 1 99 ? 6.196 3.408 33.791 1.00 8.96 120 LEU A CA 1
ATOM 769 C C . LEU A 1 99 ? 7.339 3.191 32.802 1.00 9.13 120 LEU A C 1
ATOM 770 O O . LEU A 1 99 ? 8.494 3.451 33.118 1.00 8.43 120 LEU A O 1
ATOM 775 N N . VAL A 1 100 ? 7.001 2.700 31.613 1.00 11.80 121 VAL A N 1
ATOM 776 C CA . VAL A 1 100 ? 7.990 2.382 30.583 1.00 11.21 121 VAL A CA 1
ATOM 777 C C . VAL A 1 100 ? 8.112 3.435 29.482 1.00 11.63 121 VAL A C 1
ATOM 778 O O . VAL A 1 100 ? 7.131 3.768 28.820 1.00 10.23 121 VAL A O 1
ATOM 782 N N . HIS A 1 101 ? 9.330 3.946 29.295 1.00 11.88 122 HIS A N 1
ATOM 783 C CA . HIS A 1 101 ? 9.614 4.958 28.280 1.00 11.54 122 HIS A CA 1
ATOM 784 C C . HIS A 1 101 ? 10.738 4.427 27.373 1.00 13.52 122 HIS A C 1
ATOM 785 O O . HIS A 1 101 ? 11.581 3.656 27.822 1.00 12.72 122 HIS A O 1
ATOM 792 N N . TRP A 1 102 ? 10.754 4.835 26.105 1.00 14.59 123 TRP A N 1
ATOM 793 C CA . TRP A 1 102 ? 11.798 4.363 25.193 1.00 15.67 123 TRP A CA 1
ATOM 794 C C . TRP A 1 102 ? 12.626 5.494 24.571 1.00 15.47 123 TRP A C 1
ATOM 795 O O . TRP A 1 102 ? 12.128 6.594 24.341 1.00 17.02 123 TRP A O 1
ATOM 806 N N . ASN A 1 103 ? 13.898 5.194 24.309 1.00 18.07 124 ASN A N 1
ATOM 807 C CA . ASN A 1 103 ? 14.861 6.144 23.745 1.00 17.92 124 ASN A CA 1
ATOM 808 C C . ASN A 1 103 ? 14.550 6.461 22.281 1.00 18.93 124 ASN A C 1
ATOM 809 O O . ASN A 1 103 ? 14.957 5.723 21.379 1.00 20.14 124 ASN A O 1
ATOM 814 N N . SER A 1 104 ? 13.844 7.564 22.054 1.00 18.72 125 SER A N 1
ATOM 815 C CA . SER A 1 104 ? 13.465 7.974 20.707 1.00 22.01 125 SER A CA 1
ATOM 816 C C . SER A 1 104 ? 14.607 8.647 19.956 1.00 22.71 125 SER A C 1
ATOM 817 O O . SER A 1 104 ? 14.447 9.048 18.806 1.00 23.64 125 SER A O 1
ATOM 820 N N . THR A 1 105 ? 15.753 8.783 20.613 1.00 23.66 126 THR A N 1
ATOM 821 C CA . THR A 1 105 ? 16.919 9.388 19.982 1.00 25.16 126 THR A CA 1
ATOM 822 C C . THR A 1 105 ? 17.774 8.275 19.394 1.00 26.52 126 THR A C 1
ATOM 823 O O . THR A 1 105 ? 18.220 8.354 18.250 1.00 27.11 126 THR A O 1
ATOM 827 N N . LYS A 1 106 ? 17.981 7.231 20.186 1.00 27.22 127 LYS A N 1
ATOM 828 C CA . LYS A 1 106 ? 18.803 6.104 19.778 1.00 28.53 127 LYS A CA 1
ATOM 829 C C . LYS A 1 106 ? 18.044 5.019 19.022 1.00 28.69 127 LYS A C 1
ATOM 830 O O . LYS A 1 106 ? 18.649 4.239 18.286 1.00 30.10 127 LYS A O 1
ATOM 836 N N . TYR A 1 107 ? 16.724 4.968 19.185 1.00 28.33 128 TYR A N 1
ATOM 837 C CA . TYR A 1 107 ? 15.938 3.941 18.511 1.00 28.12 128 TYR A CA 1
ATOM 838 C C . TYR A 1 107 ? 14.735 4.447 17.727 1.00 28.94 128 TYR A C 1
ATOM 839 O O . TYR A 1 107 ? 14.193 5.518 17.996 1.00 28.85 128 TYR A O 1
ATOM 848 N N . GLU A 1 108 ? 14.327 3.641 16.753 1.00 30.51 129 GLU A N 1
ATOM 849 C CA . GLU A 1 108 ? 13.217 3.955 15.865 1.00 32.20 129 GLU A CA 1
ATOM 850 C C . GLU A 1 108 ? 11.832 3.761 16.489 1.00 31.50 129 GLU A C 1
ATOM 851 O O . GLU A 1 108 ? 10.881 4.450 16.120 1.00 31.01 129 GLU A O 1
ATOM 857 N N . ASN A 1 109 ? 11.723 2.823 17.427 1.00 30.98 130 ASN A N 1
ATOM 858 C CA . ASN A 1 109 ? 10.453 2.539 18.097 1.00 31.36 130 ASN A CA 1
ATOM 859 C C . ASN A 1 109 ? 10.688 1.770 19.399 1.00 30.48 130 ASN A C 1
ATOM 860 O O . ASN A 1 109 ? 11.794 1.296 19.652 1.00 29.78 130 ASN A O 1
ATOM 865 N N . CYS A 1 110 ? 9.640 1.644 20.213 1.00 30.71 131 CYS A N 1
ATOM 866 C CA . CYS A 1 110 ? 9.722 0.939 21.495 1.00 31.19 131 CYS A CA 1
ATOM 867 C C . CYS A 1 110 ? 10.204 -0.496 21.312 1.00 31.05 131 CYS A C 1
ATOM 868 O O . CYS A 1 110 ? 11.139 -0.928 21.981 1.00 31.30 131 CYS A O 1
ATOM 871 N N . LYS A 1 111 ? 9.556 -1.230 20.412 1.00 31.98 132 LYS A N 1
ATOM 872 C CA . LYS A 1 111 ? 9.913 -2.620 20.147 1.00 32.15 132 LYS A CA 1
ATOM 873 C C . LYS A 1 111 ? 11.419 -2.845 20.005 1.00 30.58 132 LYS A C 1
ATOM 874 O O . LYS A 1 111 ? 11.982 -3.727 20.653 1.00 30.47 132 LYS A O 1
ATOM 880 N N . LYS A 1 112 ? 12.074 -2.052 19.164 1.00 30.07 133 LYS A N 1
ATOM 881 C CA . LYS A 1 112 ? 13.515 -2.193 18.978 1.00 29.04 133 LYS A CA 1
ATOM 882 C C . LYS A 1 112 ? 14.274 -1.684 20.198 1.00 27.05 133 LYS A C 1
ATOM 883 O O . LYS A 1 112 ? 15.271 -2.272 20.618 1.00 25.48 133 LYS A O 1
ATOM 889 N N . ALA A 1 113 ? 13.792 -0.590 20.773 1.00 25.63 134 ALA A N 1
ATOM 890 C CA . ALA A 1 113 ? 14.439 -0.019 21.946 1.00 25.41 134 ALA A CA 1
ATOM 891 C C . ALA A 1 113 ? 14.379 -0.972 23.141 1.00 24.98 134 ALA A C 1
ATOM 892 O O . ALA A 1 113 ? 15.302 -1.016 23.953 1.00 23.99 134 ALA A O 1
ATOM 894 N N . SER A 1 114 ? 13.300 -1.747 23.236 1.00 25.39 135 SER A N 1
ATOM 895 C CA . SER A 1 114 ? 13.129 -2.672 24.354 1.00 25.27 135 SER A CA 1
ATOM 896 C C . SER A 1 114 ? 14.216 -3.735 24.459 1.00 25.71 135 SER A C 1
ATOM 897 O O . SER A 1 114 ? 14.457 -4.265 25.541 1.00 24.48 135 SER A O 1
ATOM 900 N N . VAL A 1 115 ? 14.874 -4.056 23.347 1.00 25.57 136 VAL A N 1
ATOM 901 C CA . VAL A 1 115 ? 15.929 -5.066 23.387 1.00 25.69 136 VAL A CA 1
ATOM 902 C C . VAL A 1 115 ? 17.305 -4.483 23.084 1.00 26.01 136 VAL A C 1
ATOM 903 O O . VAL A 1 115 ? 18.279 -5.221 22.951 1.00 27.02 136 VAL A O 1
ATOM 907 N N . GLY A 1 116 ? 17.389 -3.161 22.992 1.00 26.42 137 GLY A N 1
ATOM 908 C CA . GLY A 1 116 ? 18.666 -2.531 22.696 1.00 26.69 137 GLY A CA 1
ATOM 909 C C . GLY A 1 116 ? 19.313 -1.817 23.866 1.00 27.04 137 GLY A C 1
ATOM 910 O O . GLY A 1 116 ? 18.636 -1.405 24.805 1.00 25.88 137 GLY A O 1
ATOM 911 N N . GLU A 1 117 ? 20.633 -1.670 23.807 1.00 26.44 138 GLU A N 1
ATOM 912 C CA . GLU A 1 117 ? 21.382 -0.993 24.860 1.00 26.27 138 GLU A CA 1
ATOM 913 C C . GLU A 1 117 ? 20.815 0.417 25.031 1.00 24.31 138 GLU A C 1
ATOM 914 O O . GLU A 1 117 ? 20.603 1.134 24.050 1.00 23.33 138 GLU A O 1
ATOM 920 N N . ASN A 1 118 ? 20.563 0.803 26.278 1.00 22.42 139 ASN A N 1
ATOM 921 C CA . ASN A 1 118 ? 20.016 2.121 26.595 1.00 20.69 139 ASN A CA 1
ATOM 922 C C . ASN A 1 118 ? 18.718 2.385 25.850 1.00 17.45 139 ASN A C 1
ATOM 923 O O . ASN A 1 118 ? 18.403 3.524 25.512 1.00 16.67 139 ASN A O 1
ATOM 928 N N . GLY A 1 119 ? 17.958 1.329 25.604 1.00 15.23 140 GLY A N 1
ATOM 929 C CA . GLY A 1 119 ? 16.710 1.494 24.890 1.00 14.33 140 GLY A CA 1
ATOM 930 C C . GLY A 1 119 ? 15.555 1.979 25.748 1.00 13.46 140 GLY A C 1
ATOM 931 O O . GLY A 1 119 ? 14.710 2.734 25.273 1.00 12.60 140 GLY A O 1
ATOM 932 N N . LEU A 1 120 ? 15.523 1.570 27.014 1.00 13.31 141 LEU A N 1
ATOM 933 C CA . LEU A 1 120 ? 14.423 1.963 27.889 1.00 12.10 141 LEU A CA 1
ATOM 934 C C . LEU A 1 120 ? 14.817 2.661 29.191 1.00 11.64 141 LEU A C 1
ATOM 935 O O . LEU A 1 120 ? 15.924 2.498 29.710 1.00 11.25 141 LEU A O 1
ATOM 940 N N . ALA A 1 121 ? 13.877 3.447 29.701 1.00 11.45 142 ALA A N 1
ATOM 941 C CA . ALA A 1 121 ? 14.028 4.143 30.972 1.00 11.29 142 ALA A CA 1
ATOM 942 C C . ALA A 1 121 ? 12.707 3.808 31.661 1.00 11.25 142 ALA A C 1
ATOM 943 O O . ALA A 1 121 ? 11.634 4.186 31.182 1.00 10.99 142 ALA A O 1
ATOM 945 N N . VAL A 1 122 ? 12.790 3.061 32.754 1.00 10.68 143 VAL A N 1
ATOM 946 C CA . VAL A 1 122 ? 11.598 2.653 33.476 1.00 11.30 143 VAL A CA 1
ATOM 947 C C 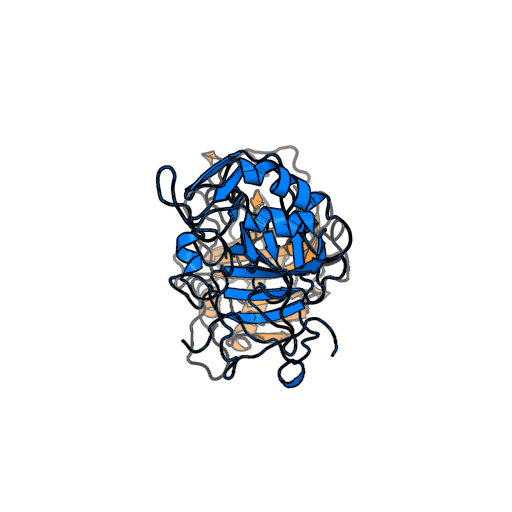. VAL A 1 122 ? 11.580 3.214 34.890 1.00 11.35 143 VAL A C 1
ATOM 948 O O . VAL A 1 122 ? 12.539 3.045 35.648 1.00 10.95 143 VAL A O 1
ATOM 952 N N . ILE A 1 123 ? 10.496 3.901 35.231 1.00 11.88 144 ILE A N 1
ATOM 953 C CA . ILE A 1 123 ? 10.350 4.443 36.576 1.00 10.87 144 ILE A CA 1
ATOM 954 C C . ILE A 1 123 ? 9.543 3.433 37.391 1.00 10.25 144 ILE A C 1
ATOM 955 O O . ILE A 1 123 ? 8.497 2.941 36.951 1.00 8.57 144 ILE A O 1
ATOM 960 N N . GLY A 1 124 ? 10.061 3.102 38.567 1.00 9.51 145 GLY A N 1
ATOM 961 C CA . GLY A 1 124 ? 9.389 2.165 39.439 1.00 9.98 145 GLY A CA 1
ATOM 962 C C . GLY A 1 124 ? 8.828 2.935 40.622 1.00 9.97 145 GLY A C 1
ATOM 963 O O . GLY A 1 124 ? 9.505 3.788 41.196 1.00 9.21 145 GLY A O 1
ATOM 964 N N . VAL A 1 125 ? 7.584 2.642 40.973 1.00 10.45 146 VAL A N 1
ATOM 965 C CA . VAL A 1 125 ? 6.924 3.302 42.089 1.00 9.66 146 VAL A CA 1
ATOM 966 C C . VAL A 1 125 ? 6.321 2.222 42.980 1.00 10.26 146 VAL A C 1
ATOM 967 O O . VAL A 1 125 ? 5.610 1.336 42.500 1.00 10.35 146 VAL A O 1
ATOM 971 N N . PHE A 1 126 ? 6.621 2.288 44.272 1.00 9.31 147 PHE A N 1
ATOM 972 C CA . PHE A 1 126 ? 6.088 1.316 45.216 1.00 10.33 147 PHE A CA 1
ATOM 973 C C . PHE A 1 126 ? 4.722 1.796 45.696 1.00 9.20 147 PHE A C 1
ATOM 974 O O . PHE A 1 126 ? 4.504 2.999 45.872 1.00 9.93 147 PHE A O 1
ATOM 982 N N . LEU A 1 127 ? 3.807 0.855 45.895 1.00 9.98 148 LEU A N 1
ATOM 983 C CA . LEU A 1 127 ? 2.484 1.185 46.402 1.00 10.13 148 LEU A CA 1
ATOM 984 C C . LEU A 1 127 ? 2.392 0.529 47.781 1.00 9.72 148 LEU A C 1
ATOM 985 O O . LEU A 1 127 ? 2.793 -0.623 47.953 1.00 10.58 148 LEU A O 1
ATOM 990 N N . LYS A 1 128 ? 1.882 1.274 48.757 1.00 11.96 149 LYS A N 1
ATOM 991 C CA . LYS A 1 128 ? 1.731 0.765 50.121 1.00 11.73 149 LYS A CA 1
ATOM 992 C C . LYS A 1 128 ? 0.303 1.053 50.603 1.00 12.06 149 LYS A C 1
ATOM 993 O O . LYS A 1 128 ? -0.389 1.911 50.049 1.00 11.15 149 LYS A O 1
ATOM 999 N N . LEU A 1 129 ? -0.134 0.339 51.635 1.00 13.13 150 LEU A N 1
ATOM 1000 C CA . LEU A 1 129 ? -1.474 0.546 52.180 1.00 13.02 150 LEU A CA 1
ATOM 1001 C C . LEU A 1 129 ? -1.546 1.896 52.875 1.00 12.92 150 LEU A C 1
ATOM 1002 O O . LEU A 1 129 ? -0.612 2.296 53.571 1.00 13.96 150 LEU A O 1
ATOM 1007 N N . GLY A 1 130 ? -2.654 2.601 52.675 1.00 12.96 151 GLY A N 1
ATOM 1008 C CA . GLY A 1 130 ? -2.828 3.901 53.294 1.00 12.68 151 GLY A CA 1
ATOM 1009 C C . GLY A 1 130 ? -4.095 4.554 52.793 1.00 12.95 151 GLY A C 1
ATOM 1010 O O . GLY A 1 130 ? -5.113 3.887 52.605 1.00 14.55 151 GLY A O 1
ATOM 1011 N N . ALA A 1 131 ? -4.034 5.858 52.559 1.00 13.18 152 ALA A N 1
ATOM 1012 C CA . ALA A 1 131 ? -5.189 6.590 52.073 1.00 14.45 152 ALA A CA 1
ATOM 1013 C C . ALA A 1 131 ? -5.534 6.185 50.641 1.00 15.54 152 ALA A C 1
ATOM 1014 O O . ALA A 1 131 ? -4.677 5.718 49.882 1.00 13.10 152 ALA A O 1
ATOM 1016 N N . HIS A 1 132 ? -6.801 6.364 50.293 1.00 14.09 153 HIS A N 1
ATOM 1017 C CA . HIS A 1 132 ? -7.301 6.060 48.959 1.00 14.18 153 HIS A CA 1
ATOM 1018 C C . HIS A 1 132 ? -6.568 6.933 47.938 1.00 13.77 153 HIS A C 1
ATOM 1019 O O . HIS A 1 132 ? -6.270 8.098 48.206 1.00 12.31 153 HIS A O 1
ATOM 1026 N N . HIS A 1 133 ? -6.281 6.366 46.769 1.00 13.14 154 HIS A N 1
ATOM 1027 C CA . HIS A 1 133 ? -5.591 7.107 45.720 1.00 13.51 154 HIS A CA 1
ATOM 1028 C C . HIS A 1 133 ? -6.582 7.391 44.584 1.00 13.54 154 HIS A C 1
ATOM 1029 O O . HIS A 1 133 ? -6.948 6.494 43.826 1.00 13.59 154 HIS A O 1
ATOM 1036 N N . GLN A 1 134 ? -7.007 8.645 44.471 1.00 12.47 155 GLN A N 1
ATOM 1037 C CA . GLN A 1 134 ? -7.996 9.032 43.468 1.00 15.58 155 GLN A CA 1
ATOM 1038 C C . GLN A 1 134 ? -7.648 8.735 42.013 1.00 13.28 155 GLN A C 1
ATOM 1039 O O . GLN A 1 134 ? -8.484 8.228 41.269 1.00 11.71 155 GLN A O 1
ATOM 1045 N N . ALA A 1 135 ? -6.428 9.060 41.601 1.00 12.70 156 ALA A N 1
ATOM 1046 C CA . ALA A 1 135 ? -6.027 8.817 40.218 1.00 11.00 156 ALA A CA 1
ATOM 1047 C C . ALA A 1 135 ? -6.046 7.325 39.914 1.00 9.65 156 ALA A C 1
ATOM 1048 O O . ALA A 1 135 ? -6.579 6.892 38.882 1.00 8.85 156 ALA A O 1
ATOM 1050 N N . LEU A 1 136 ? -5.469 6.530 40.811 1.00 7.89 157 LEU A N 1
ATOM 1051 C CA . LEU A 1 136 ? -5.447 5.092 40.617 1.00 7.94 157 LEU A CA 1
ATOM 1052 C C . LEU A 1 136 ? -6.865 4.519 40.523 1.00 9.26 157 LEU A C 1
ATOM 1053 O O . LEU A 1 136 ? -7.102 3.547 39.808 1.00 6.87 157 LEU A O 1
ATOM 1058 N N . GLN A 1 137 ? -7.811 5.128 41.233 1.00 9.16 158 GLN A N 1
ATOM 1059 C CA . GLN A 1 137 ? -9.184 4.628 41.215 1.00 9.63 158 GLN A CA 1
ATOM 1060 C C . GLN A 1 137 ? -9.813 4.696 39.832 1.00 10.41 158 GLN A C 1
ATOM 1061 O O . GLN A 1 137 ? -10.690 3.894 39.508 1.00 10.30 158 GLN A O 1
ATOM 1067 N N . LYS A 1 138 ? -9.375 5.650 39.015 1.00 11.19 159 LYS A N 1
ATOM 1068 C CA . LYS A 1 138 ? -9.916 5.765 37.663 1.00 12.77 159 LYS A CA 1
ATOM 1069 C C . LYS A 1 138 ? -9.597 4.481 36.898 1.00 11.72 159 LYS A C 1
ATOM 1070 O O . LYS A 1 138 ? -10.353 4.056 36.023 1.00 10.69 159 LYS A O 1
ATOM 1076 N N . LEU A 1 139 ? -8.469 3.863 37.234 1.00 11.11 160 LEU A N 1
ATOM 1077 C CA . LEU A 1 139 ? -8.060 2.622 36.584 1.00 11.29 160 LEU A CA 1
ATOM 1078 C C . LEU A 1 139 ? -8.768 1.440 37.234 1.00 11.54 160 LEU A C 1
ATOM 1079 O O . LEU A 1 139 ? -9.255 0.532 36.552 1.00 10.98 160 LEU A O 1
ATOM 1084 N N . VAL A 1 140 ? -8.827 1.456 38.562 1.00 11.94 161 VAL A N 1
ATOM 1085 C CA . VAL A 1 140 ? -9.470 0.371 39.290 1.00 10.84 161 VAL A CA 1
ATOM 1086 C C . VAL A 1 140 ? -10.927 0.199 38.855 1.00 10.25 161 VAL A C 1
ATOM 1087 O O . VAL A 1 140 ? -11.412 -0.929 38.707 1.00 10.84 161 VAL A O 1
ATOM 1091 N N . ASP A 1 141 ? -11.615 1.316 38.635 1.00 12.08 162 ASP A N 1
ATOM 1092 C CA . ASP A 1 141 ? -13.020 1.283 38.232 1.00 12.90 162 ASP A CA 1
ATOM 1093 C C . ASP A 1 141 ? -13.326 0.365 37.050 1.00 16.03 162 ASP A C 1
ATOM 1094 O O . ASP A 1 141 ? -14.400 -0.234 37.002 1.00 16.72 162 ASP A O 1
ATOM 1099 N N . VAL A 1 142 ? -12.392 0.246 36.105 1.00 15.33 163 VAL A N 1
ATOM 1100 C CA . VAL A 1 142 ? -12.615 -0.584 34.919 1.00 16.29 163 VAL A CA 1
ATOM 1101 C C . VAL A 1 142 ? -12.027 -1.992 34.958 1.00 16.07 163 VAL A C 1
ATOM 1102 O O . VAL A 1 142 ? -12.194 -2.761 34.009 1.00 17.14 163 VAL A O 1
ATOM 1106 N N . LEU A 1 143 ? -11.341 -2.341 36.041 1.00 14.62 164 LEU A N 1
ATOM 1107 C CA . LEU A 1 143 ? -10.764 -3.673 36.134 1.00 13.19 164 LEU A CA 1
ATOM 1108 C C . LEU A 1 143 ? -11.781 -4.794 35.925 1.00 13.70 164 LEU A C 1
ATOM 1109 O O . LEU A 1 143 ? -11.442 -5.857 35.397 1.00 12.66 164 LEU A O 1
ATOM 1114 N N . PRO A 1 144 ? -13.046 -4.583 36.339 1.00 15.49 165 PRO A N 1
ATOM 1115 C CA . PRO A 1 144 ? -14.025 -5.655 36.134 1.00 16.19 165 PRO A CA 1
ATOM 1116 C C . PRO A 1 144 ? -14.282 -5.926 34.653 1.00 15.95 165 PRO A C 1
ATOM 1117 O O . PRO A 1 144 ? -14.837 -6.965 34.295 1.00 16.88 165 PRO A O 1
ATOM 1121 N N . GLU A 1 145 ? -13.868 -4.991 33.801 1.00 16.02 166 GLU A N 1
ATOM 1122 C CA . GLU A 1 145 ? -14.055 -5.118 32.356 1.00 17.85 166 GLU A CA 1
ATOM 1123 C C . GLU A 1 145 ? -12.917 -5.877 31.682 1.00 16.11 166 GLU A C 1
ATOM 1124 O O . GLU A 1 145 ? -13.045 -6.285 30.526 1.00 14.59 166 GLU A O 1
ATOM 1130 N N . VAL A 1 146 ? -11.800 -6.051 32.386 1.00 13.77 167 VAL A N 1
ATOM 1131 C CA . VAL A 1 146 ? -10.657 -6.754 31.806 1.00 11.67 167 VAL A CA 1
ATOM 1132 C C . VAL A 1 146 ? -10.173 -7.948 32.625 1.00 12.08 167 VAL A C 1
ATOM 1133 O O . VAL A 1 146 ? -8.975 -8.225 32.693 1.00 10.42 167 VAL A O 1
ATOM 1137 N N . ARG A 1 147 ? -11.114 -8.659 33.237 1.00 12.62 168 ARG A N 1
ATOM 1138 C CA . ARG A 1 147 ? -10.784 -9.824 34.046 1.00 13.56 168 ARG A CA 1
ATOM 1139 C C . ARG A 1 147 ? -10.040 -10.911 33.268 1.00 13.26 168 ARG A C 1
ATOM 1140 O O . ARG A 1 147 ? -9.117 -11.533 33.797 1.00 11.86 168 ARG A O 1
ATOM 1148 N N . HIS A 1 148 ? -10.443 -11.150 32.023 1.00 10.13 169 HIS A N 1
ATOM 1149 C CA . HIS A 1 148 ? -9.799 -12.191 31.231 1.00 12.60 169 HIS A CA 1
ATOM 1150 C C . HIS A 1 148 ? -8.608 -11.730 30.400 1.00 11.26 169 HIS A C 1
ATOM 1151 O O . HIS A 1 148 ? -8.544 -10.591 29.950 1.00 12.01 169 HIS A O 1
ATOM 1158 N N . LYS A 1 149 ? -7.669 -12.650 30.214 1.00 12.86 170 LYS A N 1
ATOM 1159 C CA . LYS A 1 149 ? -6.462 -12.404 29.444 1.00 12.91 170 LYS A CA 1
ATOM 1160 C C . LYS A 1 149 ? -6.798 -11.781 28.094 1.00 12.44 170 LYS A C 1
ATOM 1161 O O . LYS A 1 149 ? -7.759 -12.179 27.435 1.00 10.67 170 LYS A O 1
ATOM 1167 N N . ASP A 1 150 ? -5.991 -10.800 27.707 1.00 12.90 171 ASP A N 1
ATOM 1168 C CA . ASP A 1 150 ? -6.129 -10.096 26.442 1.00 14.11 171 ASP A CA 1
ATOM 1169 C C . ASP A 1 150 ? -7.319 -9.167 26.276 1.00 14.94 171 ASP A C 1
ATOM 1170 O O . ASP A 1 150 ? -7.414 -8.484 25.263 1.00 16.21 171 ASP A O 1
ATOM 1175 N N . THR A 1 151 ? -8.225 -9.111 27.246 1.00 13.17 172 THR A N 1
ATOM 1176 C CA . THR A 1 151 ? -9.356 -8.209 27.093 1.00 12.53 172 THR A CA 1
ATOM 1177 C C . THR A 1 151 ? -8.892 -6.768 27.287 1.00 11.34 172 THR A C 1
ATOM 1178 O O . THR A 1 151 ? -7.912 -6.512 27.987 1.00 11.81 172 THR A O 1
ATOM 1182 N N . GLN A 1 152 ? -9.572 -5.827 26.640 1.00 11.41 173 GLN A N 1
ATOM 1183 C CA . GLN A 1 152 ? -9.187 -4.423 26.725 1.00 12.47 173 GLN A CA 1
ATOM 1184 C C . GLN A 1 152 ? -10.370 -3.483 26.861 1.00 12.73 173 GLN A C 1
ATOM 1185 O O . GLN A 1 152 ? -11.504 -3.838 26.536 1.00 13.48 173 GLN A O 1
ATOM 1191 N N . VAL A 1 153 ? -10.091 -2.272 27.331 1.00 12.34 174 VAL A N 1
ATOM 1192 C CA . VAL A 1 153 ? -11.116 -1.257 27.510 1.00 13.80 174 VAL A CA 1
ATOM 1193 C C . VAL A 1 153 ? -10.535 0.134 27.235 1.00 12.17 174 VAL A C 1
ATOM 1194 O O . VAL A 1 153 ? -9.407 0.438 27.623 1.00 10.62 174 VAL A O 1
ATOM 1198 N N . ALA A 1 154 ? -11.310 0.975 26.559 1.00 12.63 175 ALA A N 1
ATOM 1199 C CA . ALA A 1 154 ? -10.872 2.327 26.233 1.00 14.52 175 ALA A CA 1
ATOM 1200 C C . ALA A 1 154 ? -10.620 3.172 27.478 1.00 15.98 175 ALA A C 1
ATOM 1201 O O . ALA A 1 154 ? -11.279 2.997 28.506 1.00 15.57 175 ALA A O 1
ATOM 1203 N N . MET A 1 155 ? -9.659 4.083 27.371 1.00 15.26 176 MET A N 1
ATOM 1204 C CA . MET A 1 155 ? -9.302 4.983 28.462 1.00 18.08 176 MET A CA 1
ATOM 1205 C C . MET A 1 155 ? -9.499 6.438 28.047 1.00 18.87 176 MET A C 1
ATOM 1206 O O . MET A 1 155 ? -9.307 6.797 26.880 1.00 18.77 176 MET A O 1
ATOM 1211 N N . GLY A 1 156 ? -9.897 7.271 29.003 1.00 17.24 177 GLY A N 1
ATOM 1212 C CA . GLY A 1 156 ? -10.050 8.686 28.723 1.00 16.69 177 GLY A CA 1
ATOM 1213 C C . GLY A 1 156 ? -8.692 9.276 29.062 1.00 16.85 177 GLY A C 1
ATOM 1214 O O . GLY A 1 156 ? -7.772 8.515 29.381 1.00 17.41 177 GLY A O 1
ATOM 1215 N N . PRO A 1 157 ? -8.513 10.602 29.006 1.00 15.41 178 PRO A N 1
ATOM 1216 C CA . PRO A 1 157 ? -7.186 11.126 29.346 1.00 15.85 178 PRO A CA 1
ATOM 1217 C C . PRO A 1 157 ? -6.737 10.694 30.740 1.00 16.05 178 PRO A C 1
ATOM 1218 O O . PRO A 1 157 ? -7.559 10.506 31.643 1.00 14.35 178 PRO A O 1
ATOM 1222 N N . PHE A 1 158 ? -5.432 10.516 30.903 1.00 13.55 179 PHE A N 1
ATOM 1223 C CA . PHE A 1 158 ? -4.874 10.100 32.185 1.00 13.64 179 PHE A CA 1
ATOM 1224 C C . PHE A 1 158 ? -3.404 10.495 32.254 1.00 13.75 179 PHE A C 1
ATOM 1225 O O . PHE A 1 158 ? -2.612 10.112 31.391 1.00 13.50 179 PHE A O 1
ATOM 1233 N N . ASP A 1 159 ? -3.048 11.261 33.280 1.00 11.79 180 ASP A N 1
ATOM 1234 C CA . ASP A 1 159 ? -1.673 11.700 33.473 1.00 13.34 180 ASP A CA 1
ATOM 1235 C C . ASP A 1 159 ? -0.993 10.795 34.497 1.00 14.43 180 ASP A C 1
ATOM 1236 O O . ASP A 1 159 ? -1.290 10.865 35.692 1.00 14.34 180 ASP A O 1
ATOM 1241 N N . PRO A 1 160 ? -0.062 9.939 34.042 1.00 14.48 181 PRO A N 1
ATOM 1242 C CA . PRO A 1 160 ? 0.674 9.010 34.905 1.00 13.62 181 PRO A CA 1
ATOM 1243 C C . PRO A 1 160 ? 1.420 9.685 36.060 1.00 11.79 181 PRO A C 1
ATOM 1244 O O . PRO A 1 160 ? 1.734 9.031 37.048 1.00 11.66 181 PRO A O 1
ATOM 1248 N N . SER A 1 161 ? 1.725 10.975 35.927 1.00 12.04 182 SER A N 1
ATOM 1249 C CA . SER A 1 161 ? 2.424 11.702 36.992 1.00 14.49 182 SER A CA 1
ATOM 1250 C C . SER A 1 161 ? 1.589 11.690 38.271 1.00 13.82 182 SER A C 1
ATOM 1251 O O . SER A 1 161 ? 2.119 11.809 39.375 1.00 12.36 182 SER A O 1
ATOM 1254 N N . CYS A 1 162 ? 0.280 11.555 38.105 1.00 13.77 183 CYS A N 1
ATOM 1255 C CA . CYS A 1 162 ? -0.643 11.532 39.234 1.00 13.82 183 CYS A CA 1
ATOM 1256 C C . CYS A 1 162 ? -0.443 10.271 40.080 1.00 13.19 183 CYS A C 1
ATOM 1257 O O . CYS A 1 162 ? -0.925 10.197 41.207 1.00 14.35 183 CYS A O 1
ATOM 1260 N N . LEU A 1 163 ? 0.264 9.279 39.538 1.00 10.95 184 LEU A N 1
ATOM 1261 C CA . LEU A 1 163 ? 0.519 8.037 40.264 1.00 10.36 184 LEU A CA 1
ATOM 1262 C C . LEU A 1 163 ? 1.857 8.064 40.996 1.00 9.83 184 LEU A C 1
ATOM 1263 O O . LEU A 1 163 ? 2.210 7.122 41.704 1.00 9.58 184 LEU A O 1
ATOM 1268 N N . MET A 1 164 ? 2.602 9.148 40.828 1.00 10.11 185 MET A N 1
ATOM 1269 C CA . MET A 1 164 ? 3.903 9.260 41.467 1.00 11.92 185 MET A CA 1
ATOM 1270 C C . MET A 1 164 ? 3.843 10.009 42.785 1.00 10.44 185 MET A C 1
ATOM 1271 O O . MET A 1 164 ? 2.931 10.797 43.020 1.00 10.87 185 MET A O 1
ATOM 1276 N N . PRO A 1 165 ? 4.828 9.771 43.660 1.00 11.76 186 PRO A N 1
ATOM 1277 C CA . PRO A 1 165 ? 4.873 10.450 44.958 1.00 11.74 186 PRO A CA 1
ATOM 1278 C C . PRO A 1 165 ? 5.275 11.906 44.764 1.00 13.81 186 PRO A C 1
ATOM 1279 O O . PRO A 1 165 ? 5.889 12.258 43.744 1.00 13.58 186 PRO A O 1
ATOM 1283 N N . ALA A 1 166 ? 4.927 12.750 45.733 1.00 12.45 187 ALA A N 1
ATOM 1284 C CA . ALA A 1 166 ? 5.269 14.163 45.663 1.00 13.57 187 ALA A CA 1
ATOM 1285 C C . ALA A 1 166 ? 6.785 14.282 45.796 1.00 14.98 187 ALA A C 1
ATOM 1286 O O . ALA A 1 166 ? 7.419 15.055 45.075 1.00 15.08 187 ALA A O 1
ATOM 1288 N N . CYS A 1 167 ? 7.357 13.519 46.725 1.00 14.78 188 CYS A N 1
ATOM 1289 C CA . CYS A 1 167 ? 8.806 13.507 46.925 1.00 16.58 188 CYS A CA 1
ATOM 1290 C C . CYS A 1 167 ? 9.326 12.644 45.778 1.00 15.28 188 CYS A C 1
ATOM 1291 O O . CYS A 1 167 ? 8.917 11.494 45.632 1.00 14.24 188 CYS A O 1
ATOM 1294 N N . ARG A 1 168 ? 10.228 13.194 44.973 1.00 15.16 189 ARG A N 1
ATOM 1295 C CA . ARG A 1 168 ? 10.741 12.462 43.820 1.00 15.15 189 ARG A CA 1
ATOM 1296 C C . ARG A 1 168 ? 12.142 11.854 43.939 1.00 15.57 189 ARG A C 1
ATOM 1297 O O . ARG A 1 168 ? 12.755 11.510 42.922 1.00 15.02 189 ARG A O 1
ATOM 1305 N N . ASP A 1 169 ? 12.654 11.706 45.161 1.00 14.01 190 ASP A N 1
ATOM 1306 C CA . ASP A 1 169 ? 13.976 11.098 45.342 1.00 13.22 190 ASP A CA 1
ATOM 1307 C C . ASP A 1 169 ? 13.981 9.703 44.722 1.00 12.42 190 ASP A C 1
ATOM 1308 O O . ASP A 1 169 ? 13.009 8.952 44.849 1.00 12.46 190 ASP A O 1
ATOM 1313 N N . TYR A 1 170 ? 15.077 9.344 44.059 1.00 10.36 191 TYR A N 1
ATOM 1314 C CA . TYR A 1 170 ? 15.159 8.030 43.433 1.00 10.99 191 TYR A CA 1
ATOM 1315 C C . TYR A 1 170 ? 16.552 7.407 43.439 1.00 10.93 191 TYR A C 1
ATOM 1316 O O . TYR A 1 170 ? 17.546 8.075 43.715 1.00 11.03 191 TYR A O 1
ATOM 1325 N N . TRP A 1 171 ? 16.593 6.112 43.134 1.00 11.09 192 TRP A N 1
ATOM 1326 C CA . TRP A 1 171 ? 17.833 5.356 43.000 1.00 12.45 192 TRP A CA 1
ATOM 1327 C C . TRP A 1 171 ? 17.841 5.033 41.508 1.00 12.50 192 TRP A C 1
ATOM 1328 O O . TRP A 1 171 ? 16.779 4.929 40.889 1.00 10.71 192 TRP A O 1
ATOM 1339 N N . THR A 1 172 ? 19.022 4.879 40.925 1.00 12.35 193 THR A N 1
ATOM 1340 C CA . THR A 1 172 ? 19.096 4.524 39.518 1.00 12.20 193 THR A CA 1
ATOM 1341 C C . THR A 1 172 ? 20.236 3.542 39.318 1.00 12.06 193 THR A C 1
ATOM 1342 O O . THR A 1 172 ? 21.277 3.632 39.974 1.00 10.84 193 THR A O 1
ATOM 1346 N N . TYR A 1 173 ? 20.020 2.578 38.432 1.00 12.46 194 TYR A N 1
ATOM 1347 C CA . TYR A 1 173 ? 21.029 1.568 38.147 1.00 13.47 194 TYR A CA 1
ATOM 1348 C C . TYR A 1 173 ? 20.686 0.934 36.807 1.00 14.26 194 TYR A C 1
ATOM 1349 O O . TYR A 1 173 ? 19.529 0.951 36.383 1.00 14.00 194 TYR A O 1
ATOM 1358 N N . PRO A 1 174 ? 21.693 0.394 36.105 1.00 14.36 195 PRO A N 1
ATOM 1359 C CA . PRO A 1 174 ? 21.445 -0.244 34.809 1.00 14.46 195 PRO A CA 1
ATOM 1360 C C . PRO A 1 174 ? 20.867 -1.637 35.050 1.00 13.58 195 PRO A C 1
ATOM 1361 O O . PRO A 1 174 ? 21.456 -2.443 35.770 1.00 13.99 195 PRO A O 1
ATOM 1365 N N . GLY A 1 175 ? 19.710 -1.915 34.460 1.00 14.68 196 GLY A N 1
ATOM 1366 C CA . GLY A 1 175 ? 19.088 -3.209 34.658 1.00 14.17 196 GLY A CA 1
ATOM 1367 C C . GLY A 1 175 ? 18.431 -3.823 33.439 1.00 16.21 196 GLY A C 1
ATOM 1368 O O . GLY A 1 175 ? 18.837 -3.570 32.299 1.00 16.49 196 GLY A O 1
ATOM 1369 N N . SER A 1 176 ? 17.394 -4.622 33.675 1.00 15.96 197 SER A N 1
ATOM 1370 C CA . SER A 1 176 ? 16.704 -5.303 32.584 1.00 16.32 197 SER A CA 1
ATOM 1371 C C . SER A 1 176 ? 15.189 -5.323 32.727 1.00 16.72 197 SER A C 1
ATOM 1372 O O . SER A 1 176 ? 14.635 -4.843 33.720 1.00 15.64 197 SER A O 1
ATOM 1375 N N . LEU A 1 177 ? 14.532 -5.889 31.715 1.00 15.63 198 LEU A N 1
ATOM 1376 C CA . LEU A 1 177 ? 13.083 -6.055 31.726 1.00 15.59 198 LEU A CA 1
ATOM 1377 C C . LEU A 1 177 ? 12.884 -7.144 32.778 1.00 14.40 198 LEU A C 1
ATOM 1378 O O . LEU A 1 177 ? 13.820 -7.893 33.068 1.00 13.91 198 LEU A O 1
ATOM 1383 N N . THR A 1 178 ? 11.692 -7.245 33.355 1.00 14.37 199 THR A N 1
ATOM 1384 C CA . THR A 1 178 ? 11.454 -8.295 34.341 1.00 15.73 199 THR A CA 1
ATOM 1385 C C . THR A 1 178 ? 10.503 -9.351 33.786 1.00 18.07 199 THR A C 1
ATOM 1386 O O . THR A 1 178 ? 10.006 -10.217 34.509 1.00 16.06 199 THR A O 1
ATOM 1390 N N . THR A 1 179 ? 10.261 -9.265 32.481 1.00 19.58 200 THR A N 1
ATOM 1391 C CA . THR A 1 179 ? 9.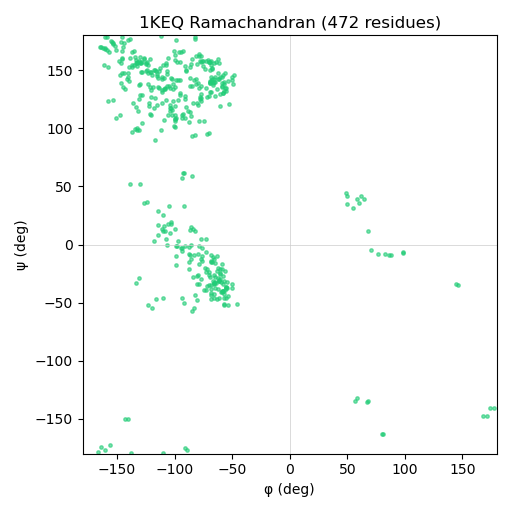433 -10.234 31.769 1.00 21.52 200 THR A CA 1
ATOM 1392 C C . THR A 1 179 ? 10.242 -10.583 30.517 1.00 23.17 200 THR A C 1
ATOM 1393 O O . THR A 1 179 ? 11.101 -9.804 30.095 1.00 22.48 200 THR A O 1
ATOM 1397 N N . PRO A 1 180 ? 9.995 -11.759 29.915 1.00 23.97 201 PRO A N 1
ATOM 1398 C CA . PRO A 1 180 ? 10.752 -12.125 28.711 1.00 24.35 201 PRO A CA 1
ATOM 1399 C C . PRO A 1 180 ? 10.766 -10.974 27.706 1.00 24.03 201 PRO A C 1
ATOM 1400 O O . PRO A 1 180 ? 9.786 -10.234 27.590 1.00 24.58 201 PRO A O 1
ATOM 1404 N N . PRO A 1 181 ? 11.868 -10.816 26.950 1.00 23.84 202 PRO A N 1
ATOM 1405 C CA . PRO A 1 181 ? 13.103 -11.610 26.941 1.00 23.47 202 PRO A CA 1
ATOM 1406 C C . PRO A 1 181 ? 14.130 -11.250 28.016 1.00 22.71 202 PRO A C 1
ATOM 1407 O O . PRO A 1 181 ? 15.275 -11.701 27.956 1.00 22.81 202 PRO A O 1
ATOM 1411 N N . LEU A 1 182 ? 13.733 -10.433 28.987 1.00 21.43 203 LEU A N 1
ATOM 1412 C CA . LEU A 1 182 ? 14.643 -10.044 30.059 1.00 19.75 203 LEU A CA 1
ATOM 1413 C C . LEU A 1 182 ? 15.890 -9.349 29.505 1.00 19.38 203 LEU A C 1
ATOM 1414 O O . LEU A 1 182 ? 17.000 -9.569 29.988 1.00 19.04 203 LEU A O 1
ATOM 1419 N N . ALA A 1 183 ? 15.703 -8.511 28.491 1.00 19.63 204 ALA A N 1
ATOM 1420 C CA . ALA A 1 183 ? 16.817 -7.786 27.888 1.00 19.95 204 ALA A CA 1
ATOM 1421 C C . ALA A 1 183 ? 17.371 -6.758 28.875 1.00 20.46 204 ALA A C 1
ATOM 1422 O O . ALA A 1 183 ? 16.614 -6.154 29.642 1.00 19.98 204 ALA A O 1
ATOM 1424 N N . GLU A 1 184 ? 18.687 -6.561 28.857 1.00 18.10 205 GLU A N 1
ATOM 1425 C CA . GLU A 1 184 ? 19.323 -5.600 29.753 1.00 18.32 205 GLU A CA 1
ATOM 1426 C C . GLU A 1 184 ? 19.415 -4.256 29.036 1.00 18.13 205 GLU A C 1
ATOM 1427 O O . GLU A 1 184 ? 20.495 -3.707 28.820 1.00 19.06 205 GLU A O 1
ATOM 1433 N N . SER A 1 185 ? 18.244 -3.732 28.692 1.00 16.65 206 SER A N 1
ATOM 1434 C CA . SER A 1 185 ? 18.096 -2.481 27.962 1.00 16.35 206 SER A CA 1
ATOM 1435 C C . SER A 1 185 ? 17.490 -1.362 28.808 1.00 16.37 206 SER A C 1
ATOM 1436 O O . SER A 1 185 ? 17.099 -0.323 28.277 1.00 16.87 206 SER A O 1
ATOM 1439 N N . VAL A 1 186 ? 17.428 -1.560 30.118 1.00 15.81 207 VAL A N 1
ATOM 1440 C CA . VAL A 1 186 ? 16.784 -0.582 30.986 1.00 14.15 207 VAL A CA 1
ATOM 1441 C C . VAL A 1 186 ? 17.625 0.245 31.943 1.00 12.41 207 VAL A C 1
ATOM 1442 O O . VAL A 1 186 ? 18.488 -0.276 32.643 1.00 13.54 207 VAL A O 1
ATOM 1446 N N . THR A 1 187 ? 17.362 1.547 31.958 1.00 12.21 208 THR A N 1
ATOM 1447 C CA . THR A 1 187 ? 18.008 2.430 32.916 1.00 12.63 208 THR A CA 1
ATOM 1448 C C . THR A 1 187 ? 16.892 2.548 33.955 1.00 11.37 208 THR A C 1
ATOM 1449 O O . THR A 1 187 ? 15.877 3.189 33.702 1.00 11.66 208 THR A O 1
ATOM 1453 N N . TRP A 1 188 ? 17.058 1.896 35.099 1.00 12.10 209 TRP A N 1
ATOM 1454 C CA . TRP A 1 188 ? 16.029 1.945 36.134 1.00 11.87 209 TRP A CA 1
ATOM 1455 C C . TRP A 1 188 ? 16.079 3.197 36.991 1.00 12.31 209 TRP A C 1
ATOM 1456 O O . TRP A 1 188 ? 17.153 3.667 37.371 1.00 11.78 209 TRP A O 1
ATOM 1467 N N . ILE A 1 189 ? 14.895 3.731 37.274 1.00 11.54 210 ILE A N 1
ATOM 1468 C CA . ILE A 1 189 ? 14.718 4.909 38.113 1.00 11.37 210 ILE A CA 1
ATOM 1469 C C . ILE A 1 189 ? 13.629 4.491 39.103 1.00 11.86 210 ILE A C 1
ATOM 1470 O O . ILE A 1 189 ? 12.444 4.517 38.777 1.00 13.08 210 ILE A O 1
ATOM 1475 N N . VAL A 1 190 ? 14.038 4.081 40.297 1.00 11.80 211 VAL A N 1
ATOM 1476 C CA . VAL A 1 190 ? 13.090 3.636 41.318 1.00 11.59 211 VAL A CA 1
ATOM 1477 C C . VAL A 1 190 ? 12.862 4.723 42.365 1.00 11.81 211 VAL A C 1
ATOM 1478 O O . VAL A 1 190 ? 13.784 5.105 43.085 1.00 12.73 211 VAL A O 1
ATOM 1482 N N . GLN A 1 191 ? 11.630 5.219 42.441 1.00 11.77 212 GLN A N 1
ATOM 1483 C CA . GLN A 1 191 ? 11.279 6.264 43.398 1.00 12.62 212 GLN A CA 1
ATOM 1484 C C . GLN A 1 191 ? 11.341 5.707 44.819 1.00 11.82 212 GLN A C 1
ATOM 1485 O O . GLN A 1 191 ? 10.789 4.644 45.104 1.00 11.50 212 GLN A O 1
ATOM 1491 N N . LYS A 1 192 ? 12.017 6.435 45.700 1.00 10.99 213 LYS A N 1
ATOM 1492 C CA . LYS A 1 192 ? 12.178 6.032 47.094 1.00 12.78 213 LYS A CA 1
ATOM 1493 C C . LYS A 1 192 ? 10.885 6.064 47.907 1.00 12.64 213 LYS A C 1
ATOM 1494 O O . LYS A 1 192 ? 10.639 5.197 48.744 1.00 14.61 213 LYS A O 1
ATOM 1500 N N . THR A 1 193 ? 10.064 7.066 47.641 1.00 11.71 214 THR A N 1
ATOM 1501 C CA . THR A 1 193 ? 8.819 7.278 48.371 1.00 12.18 214 THR A CA 1
ATOM 1502 C C . THR A 1 193 ? 7.598 6.513 47.872 1.00 11.14 214 THR A C 1
ATOM 1503 O O . THR A 1 193 ? 7.066 6.795 46.798 1.00 11.40 214 THR A O 1
ATOM 1507 N N . PRO A 1 194 ? 7.128 5.539 48.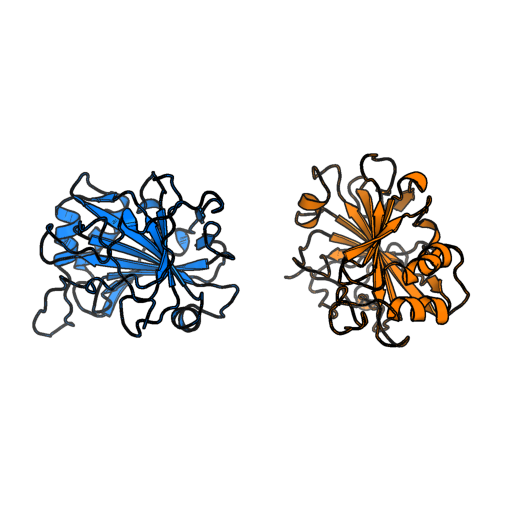659 1.00 11.04 215 PRO A N 1
ATOM 1508 C CA . PRO A 1 194 ? 5.955 4.773 48.240 1.00 11.43 215 PRO A CA 1
ATOM 1509 C C . PRO A 1 194 ? 4.717 5.661 48.157 1.00 10.57 215 PRO A C 1
ATOM 1510 O O . PRO A 1 194 ? 4.656 6.728 48.775 1.00 10.98 215 PRO A O 1
ATOM 1514 N N . VAL A 1 195 ? 3.749 5.226 47.364 1.00 10.13 216 VAL A N 1
ATOM 1515 C CA . VAL A 1 195 ? 2.507 5.958 47.181 1.00 10.59 216 VAL A CA 1
ATOM 1516 C C . VAL A 1 195 ? 1.403 5.176 47.893 1.00 10.13 216 VAL A C 1
ATOM 1517 O O . VAL A 1 195 ? 1.311 3.959 47.762 1.00 9.75 216 VAL A O 1
ATOM 1521 N N . GLU A 1 196 ? 0.579 5.873 48.667 1.00 11.52 217 GLU A N 1
ATOM 1522 C CA . GLU A 1 196 ? -0.502 5.207 49.395 1.00 11.42 217 GLU A CA 1
ATOM 1523 C C . GLU A 1 196 ? -1.729 4.908 48.541 1.00 9.42 217 GLU A C 1
ATOM 1524 O O . GLU A 1 196 ? -2.150 5.724 47.720 1.00 12.33 217 GLU A O 1
ATOM 1530 N N . VAL A 1 197 ? -2.293 3.726 48.751 1.00 9.91 218 VAL A N 1
ATOM 1531 C CA . VAL A 1 197 ? -3.493 3.286 48.054 1.00 10.35 218 VAL A CA 1
ATOM 1532 C C . VAL A 1 197 ? -4.345 2.577 49.096 1.00 11.47 218 VAL A C 1
ATOM 1533 O O . VAL A 1 197 ? -3.817 2.033 50.065 1.00 10.86 218 VAL A O 1
ATOM 1537 N N . SER A 1 198 ? -5.657 2.581 48.904 1.00 13.45 219 SER A N 1
ATOM 1538 C CA . SER A 1 198 ? -6.542 1.933 49.863 1.00 14.03 219 SER A CA 1
ATOM 1539 C C . SER A 1 198 ? -6.512 0.419 49.724 1.00 14.78 219 SER A C 1
ATOM 1540 O O . SER A 1 198 ? -6.128 -0.123 48.678 1.00 13.73 219 SER A O 1
ATOM 1543 N N . PRO A 1 199 ? -6.903 -0.292 50.792 1.00 15.00 220 PRO A N 1
ATOM 1544 C CA . PRO A 1 199 ? -6.924 -1.753 50.776 1.00 13.24 220 PRO A CA 1
ATOM 1545 C C . PRO A 1 199 ? -7.756 -2.305 49.620 1.00 11.91 220 PRO A C 1
ATOM 1546 O O . PRO A 1 199 ? -7.406 -3.321 49.036 1.00 10.82 220 PRO A O 1
ATOM 1550 N N . SER A 1 200 ? -8.854 -1.631 49.289 1.00 10.80 221 SER A N 1
ATOM 1551 C CA . SER A 1 200 ? -9.729 -2.103 48.220 1.00 11.46 221 SER A CA 1
ATOM 1552 C C . SER A 1 200 ? -9.104 -1.995 46.830 1.00 9.71 221 SER A C 1
ATOM 1553 O O . SER A 1 200 ? -9.451 -2.757 45.936 1.00 10.64 221 SER A O 1
ATOM 1556 N N . GLN A 1 201 ? -8.195 -1.046 46.651 1.00 11.27 222 GLN A N 1
ATOM 1557 C CA . GLN A 1 201 ? -7.557 -0.868 45.353 1.00 11.75 222 GLN A CA 1
ATOM 1558 C C . GLN A 1 201 ? -6.648 -2.052 45.031 1.00 10.94 222 GLN A C 1
ATOM 1559 O O . GLN A 1 201 ? -6.668 -2.567 43.911 1.00 10.87 222 GLN A O 1
ATOM 1565 N N . LEU A 1 202 ? -5.898 -2.521 46.024 1.00 12.24 223 LEU A N 1
ATOM 1566 C CA . LEU A 1 202 ? -5.023 -3.672 45.837 1.00 11.90 223 LEU A CA 1
ATOM 1567 C C . LEU A 1 202 ? -5.862 -4.932 45.715 1.00 11.86 223 LEU A C 1
ATOM 1568 O O . LEU A 1 202 ? -5.522 -5.849 44.962 1.00 9.68 223 LEU A O 1
ATOM 1573 N N . SER A 1 203 ? -6.965 -4.979 46.460 1.00 10.01 224 SER A N 1
ATOM 1574 C CA . SER A 1 203 ? -7.851 -6.136 46.406 1.00 8.95 224 SER A CA 1
ATOM 1575 C C . SER A 1 203 ? -8.423 -6.283 44.996 1.00 6.44 224 SER A C 1
ATOM 1576 O O . SER A 1 203 ? -8.580 -7.395 44.490 1.00 7.30 224 SER A O 1
ATOM 1579 N N . MET A 1 204 ? -8.738 -5.159 44.364 1.00 6.86 225 MET A N 1
ATOM 1580 C CA . MET A 1 204 ? -9.285 -5.198 43.014 1.00 8.82 225 MET A CA 1
ATOM 1581 C C . MET A 1 204 ? -8.254 -5.734 42.009 1.00 9.85 225 MET A C 1
ATOM 1582 O O . MET A 1 204 ? -8.623 -6.384 41.033 1.00 10.42 225 MET A O 1
ATOM 1587 N N . PHE A 1 205 ? -6.973 -5.457 42.246 1.00 10.20 226 PHE A N 1
ATOM 1588 C CA . PHE A 1 205 ? -5.909 -5.962 41.366 1.00 10.12 226 PHE A CA 1
ATOM 1589 C C . PHE A 1 205 ? -6.028 -7.478 41.328 1.00 10.95 226 PHE A C 1
ATOM 1590 O O . PHE A 1 205 ? -5.918 -8.110 40.272 1.00 10.22 226 PHE A O 1
ATOM 1598 N N . ARG A 1 206 ? -6.260 -8.065 42.500 1.00 8.89 227 ARG A N 1
ATOM 1599 C CA . ARG A 1 206 ? -6.347 -9.508 42.622 1.00 8.82 227 ARG A CA 1
ATOM 1600 C C . ARG A 1 206 ? -7.610 -10.156 42.051 1.00 8.17 227 ARG A C 1
ATOM 1601 O O . ARG A 1 206 ? -7.795 -11.362 42.181 1.00 10.40 227 ARG A O 1
AT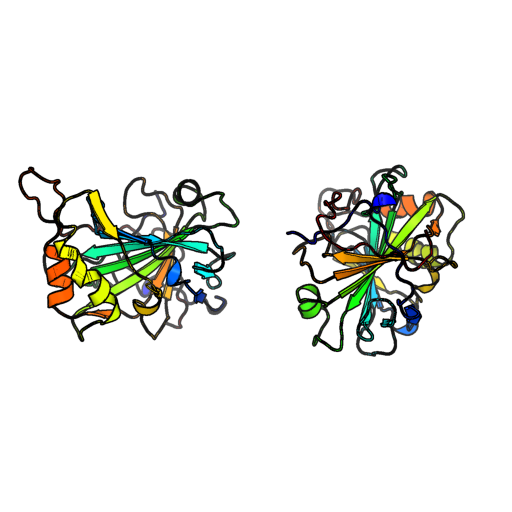OM 1609 N N . THR A 1 207 ? -8.473 -9.369 41.417 1.00 9.50 228 THR A N 1
ATOM 1610 C CA . THR A 1 207 ? -9.687 -9.921 40.828 1.00 10.55 228 THR A CA 1
ATOM 1611 C C . THR A 1 207 ? -9.463 -10.262 39.352 1.00 12.63 228 THR A C 1
ATOM 1612 O O . THR A 1 207 ? -10.351 -10.798 38.684 1.00 11.31 228 THR A O 1
ATOM 1616 N N . LEU A 1 208 ? -8.270 -9.954 38.850 1.00 11.64 229 LEU A N 1
ATOM 1617 C CA . LEU A 1 208 ? -7.942 -10.246 37.451 1.00 12.45 229 LEU A CA 1
ATOM 1618 C C . LEU A 1 208 ? -7.522 -11.706 37.295 1.00 13.10 229 LEU A C 1
ATOM 1619 O O . LEU A 1 208 ? -7.177 -12.366 38.283 1.00 11.47 229 LEU A O 1
ATOM 1624 N N . LEU A 1 209 ? -7.551 -12.209 36.057 1.00 11.86 230 LEU A N 1
ATOM 1625 C CA . LEU A 1 209 ? -7.179 -13.594 35.773 1.00 12.94 230 LEU A CA 1
ATOM 1626 C C . LEU A 1 209 ? -6.046 -13.719 34.752 1.00 13.81 230 LEU A C 1
ATOM 1627 O O . LEU A 1 209 ? -5.924 -12.898 33.843 1.00 13.37 230 LEU A O 1
ATOM 1632 N N . PHE A 1 210 ? -5.223 -14.752 34.917 1.00 14.57 231 PHE A N 1
ATOM 1633 C CA . PHE A 1 210 ? -4.133 -15.045 33.986 1.00 14.99 231 PHE A CA 1
ATOM 1634 C C . PHE A 1 210 ? -4.772 -15.746 32.787 1.00 16.10 231 PHE A C 1
ATOM 1635 O O . PHE A 1 210 ? -4.255 -15.702 31.668 1.00 17.76 231 PHE A O 1
ATOM 1643 N N . SER A 1 211 ? -5.898 -16.399 33.053 1.00 15.00 232 SER A N 1
ATOM 1644 C CA . SER A 1 211 ? -6.635 -17.188 32.065 1.00 15.50 232 SER A CA 1
ATOM 1645 C C . SER A 1 211 ? -7.544 -16.418 31.114 1.00 15.66 232 SER A C 1
ATOM 1646 O O . SER A 1 211 ? -8.011 -15.319 31.416 1.00 14.38 232 SER A O 1
ATOM 1649 N N . GLY A 1 212 ? -7.796 -17.020 29.957 1.00 18.61 233 GLY A N 1
ATOM 1650 C CA . GLY A 1 212 ? -8.644 -16.393 28.962 1.00 20.31 233 GLY A CA 1
ATOM 1651 C C . GLY A 1 212 ? -10.087 -16.824 29.097 1.00 22.43 233 GLY A C 1
ATOM 1652 O O . GLY A 1 212 ? -10.391 -17.792 29.799 1.00 22.16 233 GLY A O 1
ATOM 1653 N N . ARG A 1 213 ? -10.976 -16.101 28.423 1.00 24.52 234 ARG A N 1
ATOM 1654 C CA . ARG A 1 213 ? -12.402 -16.400 28.457 1.00 28.05 234 ARG A CA 1
ATOM 1655 C C . ARG A 1 213 ? -12.673 -17.873 28.175 1.00 29.52 234 ARG A C 1
ATOM 1656 O O . ARG A 1 213 ? -12.007 -18.490 27.343 1.00 30.22 234 ARG A O 1
ATOM 1664 N N . GLY A 1 214 ? -13.648 -18.433 28.883 1.00 31.09 235 GLY A N 1
ATOM 1665 C CA . GLY A 1 214 ? -14.013 -19.825 28.685 1.00 33.18 235 GLY A CA 1
ATOM 1666 C C . GLY A 1 214 ? -13.081 -20.852 29.298 1.00 34.22 235 GLY A C 1
ATOM 1667 O O . GLY A 1 214 ? -13.388 -22.044 29.304 1.00 34.66 235 GLY A O 1
ATOM 1668 N N . GLU A 1 215 ? -11.942 -20.401 29.811 1.00 34.05 236 GLU A N 1
ATOM 1669 C CA . GLU A 1 215 ? -10.981 -21.310 30.418 1.00 34.36 236 GLU A CA 1
ATOM 1670 C C . GLU A 1 215 ? -11.164 -21.370 31.928 1.00 34.26 236 GLU A C 1
ATOM 1671 O O . GLU A 1 215 ? -11.850 -20.531 32.519 1.00 34.16 236 GLU A O 1
ATOM 1677 N N . GLU A 1 216 ? -10.554 -22.373 32.548 1.00 34.13 237 GLU A N 1
ATOM 1678 C CA . GLU A 1 216 ? -10.639 -22.531 33.992 1.00 34.69 237 GLU A CA 1
ATOM 1679 C C . GLU A 1 216 ? -9.941 -21.316 34.594 1.00 32.77 237 GLU A C 1
ATOM 1680 O O . GLU A 1 216 ? -8.803 -21.011 34.242 1.00 32.18 237 GLU A O 1
ATOM 1686 N N . GLU A 1 217 ? -10.622 -20.621 35.496 1.00 31.31 238 GLU A N 1
ATOM 1687 C CA . GLU A 1 217 ? -10.045 -19.432 36.102 1.00 30.07 238 GLU A CA 1
ATOM 1688 C C . GLU A 1 217 ? -8.721 -19.673 36.814 1.00 28.79 238 GLU A C 1
ATOM 1689 O O . GLU A 1 217 ? -8.577 -20.596 37.618 1.00 28.76 238 GLU A O 1
ATOM 1695 N N . ASP A 1 218 ? -7.753 -18.823 36.494 1.00 25.43 239 ASP A N 1
ATOM 1696 C CA . ASP A 1 218 ? -6.423 -18.872 37.081 1.00 23.23 239 ASP A CA 1
ATOM 1697 C C . ASP A 1 218 ? -6.191 -17.444 37.573 1.00 20.43 239 ASP A C 1
ATOM 1698 O O . ASP A 1 218 ? -5.953 -16.533 36.778 1.00 18.20 239 ASP A O 1
ATOM 1703 N N . VAL A 1 219 ? -6.285 -17.253 38.887 1.00 17.14 240 VAL A N 1
ATOM 1704 C CA . VAL A 1 219 ? -6.149 -15.931 39.491 1.00 14.86 240 VAL A CA 1
ATOM 1705 C C . VAL A 1 219 ? -4.816 -15.214 39.268 1.00 12.92 240 VAL A C 1
ATOM 1706 O O . VAL A 1 219 ? -3.756 -15.777 39.513 1.00 13.01 240 VAL A O 1
ATOM 1710 N N . MET A 1 220 ? -4.888 -13.963 38.815 1.00 11.24 241 MET A N 1
ATOM 1711 C CA . MET A 1 220 ? -3.690 -13.161 38.563 1.00 10.99 241 MET A CA 1
ATOM 1712 C C . MET A 1 220 ? -3.130 -12.513 39.826 1.00 9.86 241 MET A C 1
ATOM 1713 O O . MET A 1 220 ? -3.566 -11.434 40.230 1.00 11.72 241 MET A O 1
ATOM 1718 N N . VAL A 1 221 ? -2.175 -13.190 40.453 1.00 9.52 242 VAL A N 1
ATOM 1719 C CA . VAL A 1 221 ? -1.509 -12.675 41.647 1.00 10.63 242 VAL A CA 1
ATOM 1720 C C . VAL A 1 221 ? -0.077 -13.202 41.625 1.00 10.36 242 VAL A C 1
ATOM 1721 O O . VAL A 1 221 ? 0.204 -14.204 40.968 1.00 10.70 242 VAL A O 1
ATOM 1725 N N . ASN A 1 222 ? 0.818 -12.524 42.336 1.00 9.06 243 ASN A N 1
ATOM 1726 C CA . ASN A 1 222 ? 2.225 -12.916 42.395 1.00 8.43 243 ASN A CA 1
ATOM 1727 C C . ASN A 1 222 ? 2.860 -12.844 41.009 1.00 9.41 243 ASN A C 1
ATOM 1728 O O . ASN A 1 222 ? 3.632 -13.723 40.609 1.00 10.15 243 ASN A O 1
ATOM 1733 N N . ASN A 1 223 ? 2.524 -11.785 40.282 1.00 8.79 244 ASN A N 1
ATOM 1734 C CA . ASN A 1 223 ? 3.060 -11.579 38.943 1.00 10.38 244 ASN A CA 1
ATOM 1735 C C . ASN A 1 223 ? 4.301 -10.689 39.035 1.00 8.96 244 ASN A C 1
ATOM 1736 O O . ASN A 1 223 ? 4.356 -9.613 38.444 1.00 9.47 244 ASN A O 1
ATOM 1741 N N . TYR A 1 224 ? 5.278 -11.140 39.820 1.00 9.37 245 TYR A N 1
ATOM 1742 C CA . TYR A 1 224 ? 6.533 -10.420 40.018 1.00 10.87 245 TYR A CA 1
ATOM 1743 C C . TYR A 1 224 ? 7.695 -11.393 39.857 1.00 10.59 245 TYR A C 1
ATOM 1744 O O . TYR A 1 224 ? 7.545 -12.596 40.079 1.00 12.61 245 TYR A O 1
ATOM 1753 N N . ARG A 1 225 ? 8.852 -10.869 39.468 1.00 11.81 246 ARG A N 1
ATOM 1754 C CA . ARG A 1 225 ? 10.039 -11.695 39.290 1.00 11.28 246 ARG A CA 1
ATOM 1755 C C . ARG A 1 225 ? 10.871 -11.642 40.570 1.00 10.99 246 ARG A C 1
ATOM 1756 O O . ARG A 1 225 ? 10.973 -10.591 41.206 1.00 10.60 246 ARG A O 1
ATOM 1764 N N . PRO A 1 226 ? 11.466 -12.776 40.971 1.00 11.50 247 PRO A N 1
ATOM 1765 C CA . PRO A 1 226 ? 12.277 -12.779 42.191 1.00 12.81 247 PRO A CA 1
ATOM 1766 C C . PRO A 1 226 ? 13.484 -11.857 42.093 1.00 13.30 247 PRO A C 1
ATOM 1767 O O . PRO A 1 226 ? 13.912 -11.491 40.997 1.00 12.76 247 PRO A O 1
ATOM 1771 N N . LEU A 1 227 ? 14.021 -11.480 43.250 1.00 13.09 248 LEU A N 1
ATOM 1772 C CA . LEU A 1 227 ? 15.173 -10.586 43.321 1.00 14.31 248 LEU A CA 1
ATOM 1773 C C . LEU A 1 227 ? 16.417 -11.173 42.658 1.00 14.95 248 LEU A C 1
ATOM 1774 O O . LEU A 1 227 ? 16.671 -12.376 42.747 1.00 14.57 248 LEU A O 1
ATOM 1779 N N . GLN A 1 228 ? 17.182 -10.308 41.995 1.00 15.63 249 GLN A N 1
ATOM 1780 C CA . GLN A 1 228 ? 18.410 -10.704 41.309 1.00 17.43 249 GLN A CA 1
ATOM 1781 C C . GLN A 1 228 ? 19.610 -9.994 41.943 1.00 17.85 249 GLN A C 1
ATOM 1782 O O . GLN A 1 228 ? 19.485 -8.882 42.450 1.00 17.52 249 GLN A O 1
ATOM 1788 N N . PRO A 1 229 ? 20.796 -10.623 41.902 1.00 18.84 250 PRO A N 1
ATOM 1789 C CA . PRO A 1 229 ? 22.003 -10.026 42.487 1.00 19.92 250 PRO A CA 1
ATOM 1790 C C . PRO A 1 229 ? 22.471 -8.751 41.786 1.00 19.73 250 PRO A C 1
ATOM 1791 O O . PRO A 1 229 ? 22.439 -8.656 40.559 1.00 18.99 250 PRO A O 1
ATOM 1795 N N . LEU A 1 230 ? 22.911 -7.776 42.576 1.00 20.04 251 LEU A N 1
ATOM 1796 C CA . LEU A 1 230 ? 23.392 -6.507 42.038 1.00 21.25 251 LEU A CA 1
ATOM 1797 C C . LEU A 1 230 ? 24.680 -6.690 41.238 1.00 22.01 251 LEU A C 1
ATOM 1798 O O . LEU A 1 230 ? 24.932 -5.963 40.280 1.00 19.76 251 LEU A O 1
ATOM 1803 N N . ARG A 1 231 ? 25.488 -7.667 41.637 1.00 23.99 252 ARG A N 1
ATOM 1804 C CA . ARG A 1 231 ? 26.761 -7.934 40.975 1.00 27.39 252 ARG A CA 1
ATOM 1805 C C . ARG A 1 231 ? 27.675 -6.739 41.244 1.00 27.62 252 ARG A C 1
ATOM 1806 O O . ARG A 1 231 ? 27.737 -6.237 42.366 1.00 29.09 252 ARG A O 1
ATOM 1814 N N . ASP A 1 232 ? 28.365 -6.271 40.209 1.00 28.07 253 ASP A N 1
ATOM 1815 C CA . ASP A 1 232 ? 29.279 -5.141 40.348 1.00 28.67 253 ASP A CA 1
ATOM 1816 C C . ASP A 1 232 ? 28.686 -3.849 39.795 1.00 26.77 253 ASP A C 1
ATOM 1817 O O . ASP A 1 232 ? 29.412 -2.898 39.498 1.00 25.72 253 ASP A O 1
ATOM 1822 N N . ARG A 1 233 ? 27.366 -3.815 39.652 1.00 23.95 254 ARG A N 1
ATOM 1823 C CA . ARG A 1 233 ? 26.698 -2.634 39.125 1.00 22.29 254 ARG A CA 1
ATOM 1824 C C . ARG A 1 233 ? 26.725 -1.442 40.060 1.00 20.83 254 ARG A C 1
ATOM 1825 O O . ARG A 1 233 ? 26.741 -1.588 41.282 1.00 21.01 254 ARG A O 1
ATOM 1833 N N . LYS A 1 234 ? 26.715 -0.256 39.463 1.00 19.79 255 LYS A N 1
ATOM 1834 C CA . LYS A 1 234 ? 26.730 0.985 40.218 1.00 21.22 255 LYS A CA 1
ATOM 1835 C C . LYS A 1 234 ? 25.305 1.415 40.554 1.00 20.02 255 LYS A C 1
ATOM 1836 O O . LYS A 1 234 ? 24.507 1.717 39.663 1.00 20.38 255 LYS A O 1
ATOM 1842 N N . LEU A 1 235 ? 24.990 1.424 41.843 1.00 18.32 256 LEU A N 1
ATOM 1843 C CA . LEU A 1 235 ? 23.672 1.839 42.317 1.00 17.25 256 LEU A CA 1
ATOM 1844 C C . LEU A 1 235 ? 23.808 3.259 42.854 1.00 16.68 256 LEU A C 1
ATOM 1845 O O . LEU A 1 235 ? 24.454 3.485 43.881 1.00 17.66 256 LEU A O 1
ATOM 1850 N N . ARG A 1 236 ? 23.205 4.213 42.155 1.00 14.79 257 ARG A N 1
ATOM 1851 C CA . ARG A 1 236 ? 23.277 5.613 42.546 1.00 14.74 257 ARG A CA 1
ATOM 1852 C C . ARG A 1 236 ? 21.974 6.134 43.129 1.00 15.29 257 ARG A C 1
ATOM 1853 O O . ARG A 1 236 ? 20.886 5.683 42.757 1.00 15.23 257 ARG A O 1
ATOM 1861 N N . SER A 1 237 ? 22.096 7.087 44.048 1.00 14.89 258 SER A N 1
ATOM 1862 C CA . SER A 1 237 ? 20.930 7.716 44.660 1.00 14.99 258 SER A CA 1
ATOM 1863 C C . SER A 1 237 ? 20.935 9.183 44.239 1.00 14.45 258 SER A C 1
ATOM 1864 O O . SER A 1 237 ? 21.997 9.794 44.092 1.00 13.98 258 SER A O 1
ATOM 1867 N N . SER A 1 238 ? 19.749 9.745 44.036 1.00 13.54 259 SER A N 1
ATOM 1868 C CA . SER A 1 238 ? 19.617 11.142 43.638 1.00 12.41 259 SER A CA 1
ATOM 1869 C C . SER A 1 238 ? 19.586 12.011 44.887 1.00 13.75 259 SER A C 1
ATOM 1870 O O . SER A 1 238 ? 19.610 13.237 44.808 1.00 14.01 259 SER A O 1
ATOM 1873 N N . PHE A 1 239 ? 19.519 11.352 46.038 1.00 14.19 260 PHE A N 1
ATOM 1874 C CA . PHE A 1 239 ? 19.432 12.027 47.320 1.00 15.10 260 PHE A CA 1
ATOM 1875 C C . PHE A 1 239 ? 20.564 11.597 48.240 1.00 15.95 260 PHE A C 1
ATOM 1876 O O . PHE A 1 239 ? 21.094 10.493 48.114 1.00 15.65 260 PHE A O 1
ATOM 1884 N N . ARG A 1 240 ? 20.918 12.467 49.181 1.00 18.11 261 ARG A N 1
ATOM 1885 C CA . ARG A 1 240 ? 21.989 12.161 50.111 1.00 22.11 261 ARG A CA 1
ATOM 1886 C C . ARG A 1 240 ? 21.569 11.057 51.072 1.00 23.03 261 ARG A C 1
ATOM 1887 O O . ARG A 1 240 ? 20.430 11.014 51.540 1.00 22.36 261 ARG A O 1
ATOM 1895 N N . LEU A 1 241 ? 22.504 10.157 51.345 1.00 24.79 262 LEU A N 1
ATOM 1896 C CA . LEU A 1 241 ? 22.269 9.018 52.218 1.00 26.80 262 LEU A CA 1
ATOM 1897 C C . LEU A 1 241 ? 22.740 9.285 53.646 1.00 27.07 262 LEU A C 1
ATOM 1898 O O . LEU A 1 241 ? 23.723 9.996 53.860 1.00 27.65 262 LEU A O 1
ATOM 1903 N N . GLY B 1 4 ? 12.852 20.599 12.342 1.00 32.40 25 GLY B N 1
ATOM 1904 C CA . GLY B 1 4 ? 13.495 19.938 11.175 1.00 30.76 25 GLY B CA 1
ATOM 1905 C C . GLY B 1 4 ? 12.973 20.467 9.853 1.00 30.25 25 GLY B C 1
ATOM 1906 O O . GLY B 1 4 ? 13.276 19.919 8.793 1.00 30.85 25 GLY B O 1
ATOM 1907 N N . THR B 1 5 ? 12.189 21.539 9.908 1.00 28.92 26 THR B N 1
ATOM 1908 C CA . THR B 1 5 ? 11.630 22.122 8.696 1.00 27.44 26 THR B CA 1
ATOM 1909 C C . THR B 1 5 ? 12.294 23.447 8.332 1.00 24.80 26 THR B C 1
ATOM 1910 O O . THR B 1 5 ? 11.880 24.113 7.386 1.00 23.94 26 THR B O 1
ATOM 1914 N N . ARG B 1 6 ? 13.320 23.829 9.089 1.00 22.32 27 ARG B N 1
ATOM 1915 C CA . ARG B 1 6 ? 14.042 25.071 8.829 1.00 21.06 27 ARG B CA 1
ATOM 1916 C C . ARG B 1 6 ? 15.538 24.820 9.012 1.00 18.90 27 ARG B C 1
ATOM 1917 O O . ARG B 1 6 ? 16.215 25.540 9.746 1.00 16.35 27 ARG B O 1
ATOM 1925 N N . GLN B 1 7 ? 16.042 23.793 8.335 1.00 17.05 28 GLN B N 1
ATOM 1926 C CA . GLN B 1 7 ? 17.448 23.421 8.430 1.00 15.89 28 GLN B CA 1
ATOM 1927 C C . GLN B 1 7 ? 18.313 24.108 7.382 1.00 15.70 28 GLN B C 1
ATOM 1928 O O . GLN B 1 7 ? 17.839 24.467 6.306 1.00 15.17 28 GLN B O 1
ATOM 1934 N N . SER B 1 8 ? 19.590 24.276 7.714 1.00 14.97 29 SER B N 1
ATOM 1935 C CA . SER B 1 8 ? 20.558 24.924 6.831 1.00 13.89 29 SER B CA 1
ATOM 1936 C C . SER B 1 8 ? 21.755 24.000 6.650 1.00 12.06 29 SER B C 1
ATOM 1937 O O . SER B 1 8 ? 21.971 23.098 7.461 1.00 12.68 29 SER B O 1
ATOM 1940 N N . PRO B 1 9 ? 22.557 24.209 5.587 1.00 11.79 30 PRO B N 1
ATOM 1941 C CA . PRO B 1 9 ? 22.442 25.233 4.542 1.00 11.20 30 PRO B CA 1
ATOM 1942 C C . PRO B 1 9 ? 21.450 24.804 3.464 1.00 10.93 30 PRO B C 1
ATOM 1943 O O . PRO B 1 9 ? 20.924 23.692 3.505 1.00 11.90 30 PRO B O 1
ATOM 1947 N N . ILE B 1 10 ? 21.212 25.685 2.497 1.00 12.46 31 ILE B N 1
ATOM 1948 C CA . ILE B 1 10 ? 20.288 25.397 1.405 1.00 13.28 31 ILE B CA 1
ATOM 1949 C C . ILE B 1 10 ? 20.887 25.813 0.071 1.00 13.64 31 ILE B C 1
ATOM 1950 O O . ILE B 1 10 ? 21.897 26.517 0.020 1.00 11.75 31 ILE B O 1
ATOM 1955 N N . ASN B 1 11 ? 20.258 25.356 -1.005 1.00 14.01 32 ASN B N 1
ATOM 1956 C CA . ASN B 1 11 ? 20.679 25.730 -2.342 1.00 14.82 32 ASN B CA 1
ATOM 1957 C C . ASN B 1 11 ? 19.801 26.937 -2.634 1.00 15.17 32 ASN B C 1
ATOM 1958 O O . ASN B 1 11 ? 18.581 26.818 -2.728 1.00 17.66 32 ASN B O 1
ATOM 1963 N N . ILE B 1 12 ? 20.427 28.105 -2.723 1.00 15.52 33 ILE B N 1
ATOM 1964 C CA . ILE B 1 12 ? 19.726 29.355 -2.977 1.00 15.68 33 ILE B CA 1
ATOM 1965 C C . ILE B 1 12 ? 19.413 29.439 -4.462 1.00 17.91 33 ILE B C 1
ATOM 1966 O O . ILE B 1 12 ? 20.301 29.679 -5.282 1.00 17.43 33 ILE B O 1
ATOM 1971 N N . GLN B 1 13 ? 18.140 29.249 -4.794 1.00 18.41 34 GLN B N 1
ATOM 1972 C CA . GLN B 1 13 ? 17.694 29.244 -6.180 1.00 20.45 34 GLN B CA 1
ATOM 1973 C C . GLN B 1 13 ? 16.869 30.449 -6.610 1.00 21.70 34 GLN B C 1
ATOM 1974 O O . GLN B 1 13 ? 16.055 30.978 -5.850 1.00 20.67 34 GLN B O 1
ATOM 1980 N N . TRP B 1 14 ? 17.084 30.869 -7.851 1.00 22.88 35 TRP B N 1
ATOM 1981 C CA . TRP B 1 14 ? 16.369 32.003 -8.416 1.00 25.76 35 TRP B CA 1
ATOM 1982 C C . TRP B 1 14 ? 14.855 31.811 -8.329 1.00 25.10 35 TRP B C 1
ATOM 1983 O O . TRP B 1 14 ? 14.133 32.717 -7.918 1.00 25.66 35 TRP B O 1
ATOM 1994 N N . LYS B 1 15 ? 14.386 30.624 -8.704 1.00 25.55 36 LYS B N 1
ATOM 1995 C CA . LYS B 1 15 ? 12.955 30.314 -8.705 1.00 26.22 36 LYS B CA 1
ATOM 1996 C C . LYS B 1 15 ? 12.270 30.454 -7.348 1.00 25.81 36 LYS B C 1
ATOM 1997 O O . LYS B 1 15 ? 11.048 30.599 -7.283 1.00 24.84 36 LYS B O 1
ATOM 2003 N N . ASP B 1 16 ? 13.048 30.404 -6.271 1.00 24.79 37 ASP B N 1
ATOM 2004 C CA . ASP B 1 16 ? 12.489 30.527 -4.926 1.00 23.60 37 ASP B CA 1
ATOM 2005 C C . ASP B 1 16 ? 12.644 31.936 -4.368 1.00 22.31 37 ASP B C 1
ATOM 2006 O O . ASP B 1 16 ? 11.963 32.315 -3.416 1.00 22.03 37 ASP B O 1
ATOM 2011 N N . SER B 1 17 ? 13.540 32.710 -4.965 1.00 21.20 38 SER B N 1
ATOM 2012 C CA . SER B 1 17 ? 13.807 34.063 -4.496 1.00 20.94 38 SER B CA 1
ATOM 2013 C C . SER B 1 17 ? 12.690 35.069 -4.724 1.00 20.67 38 SER B C 1
ATOM 2014 O O . SER B 1 17 ? 12.046 35.086 -5.772 1.00 20.49 38 SER B O 1
ATOM 2017 N N . VAL B 1 18 ? 12.472 35.911 -3.723 1.00 19.01 39 VAL B N 1
ATOM 2018 C CA . VAL B 1 18 ? 11.466 36.955 -3.806 1.00 19.10 39 VAL B CA 1
ATOM 2019 C C . VAL B 1 18 ? 12.078 38.234 -3.257 1.00 18.00 39 VAL B C 1
ATOM 2020 O O . VAL B 1 18 ? 12.529 38.285 -2.107 1.00 16.90 39 VAL B O 1
ATOM 2024 N N . TYR B 1 19 ? 12.102 39.264 -4.096 1.00 15.71 40 TYR B N 1
ATOM 2025 C CA . TYR B 1 19 ? 12.659 40.556 -3.722 1.00 15.52 40 TYR B CA 1
ATOM 2026 C C . TYR B 1 19 ? 11.787 41.272 -2.698 1.00 14.84 40 TYR B C 1
ATOM 2027 O O . TYR B 1 19 ? 10.586 41.434 -2.901 1.00 15.21 40 TYR B O 1
ATOM 2036 N N . ASP B 1 20 ? 12.395 41.697 -1.596 1.00 13.94 41 ASP B N 1
ATOM 2037 C CA . ASP B 1 20 ? 11.661 42.411 -0.563 1.00 14.06 41 ASP B CA 1
ATOM 2038 C C . ASP B 1 20 ? 12.137 43.858 -0.509 1.00 13.46 41 ASP B C 1
ATOM 2039 O O . ASP B 1 20 ? 13.162 44.167 0.097 1.00 12.93 41 ASP B O 1
ATOM 2044 N N . PRO B 1 21 ? 11.387 44.772 -1.143 1.00 13.39 42 PRO B N 1
ATOM 2045 C CA . PRO B 1 21 ? 11.758 46.188 -1.153 1.00 13.36 42 PRO B CA 1
ATOM 2046 C C . PRO B 1 21 ? 11.630 46.859 0.212 1.00 12.23 42 PRO B C 1
ATOM 2047 O O . PRO B 1 21 ? 12.149 47.950 0.422 1.00 11.44 42 PRO B O 1
ATOM 2051 N N . GLN B 1 22 ? 10.945 46.195 1.140 1.00 14.54 43 GLN B N 1
ATOM 2052 C CA . GLN B 1 22 ? 10.750 46.754 2.476 1.00 14.93 43 GLN B CA 1
ATOM 2053 C C . GLN B 1 22 ? 11.924 46.524 3.428 1.00 14.60 43 GLN B C 1
ATOM 2054 O O . GLN B 1 22 ? 11.945 47.080 4.527 1.00 13.37 43 GLN B O 1
ATOM 2060 N N . LEU B 1 23 ? 12.898 45.710 3.020 1.00 14.64 44 LEU B N 1
ATOM 2061 C CA . LEU B 1 23 ? 14.056 45.452 3.878 1.00 15.03 44 LEU B CA 1
ATOM 2062 C C . LEU B 1 23 ? 14.849 46.718 4.194 1.00 16.25 44 LEU B C 1
ATOM 2063 O O . LEU B 1 23 ? 15.383 47.376 3.297 1.00 15.31 44 LEU B O 1
ATOM 2068 N N . ALA B 1 24 ? 14.939 47.055 5.476 1.00 14.60 45 ALA B N 1
ATOM 2069 C CA . ALA B 1 24 ? 15.680 48.241 5.882 1.00 15.47 45 ALA B CA 1
ATOM 2070 C C . ALA B 1 24 ? 17.174 48.016 5.634 1.00 14.49 45 ALA B C 1
ATOM 2071 O O . ALA B 1 24 ? 17.632 46.880 5.549 1.00 13.54 45 ALA B O 1
ATOM 2073 N N . PRO B 1 25 ? 17.950 49.101 5.508 1.00 15.45 46 PRO B N 1
ATOM 2074 C CA . PRO B 1 25 ? 19.388 48.958 5.267 1.00 16.28 46 PRO B CA 1
ATOM 2075 C C . PRO B 1 25 ? 20.067 48.093 6.327 1.00 16.37 46 PRO B C 1
ATOM 2076 O O . PRO B 1 25 ? 19.816 48.254 7.521 1.00 16.95 46 PRO B O 1
ATOM 2080 N N . LEU B 1 26 ? 20.915 47.170 5.887 1.00 16.22 47 LEU B N 1
ATOM 2081 C CA . LEU B 1 26 ? 21.642 46.318 6.819 1.00 18.35 47 LEU B CA 1
ATOM 2082 C C . LEU B 1 26 ? 22.864 47.110 7.262 1.00 18.91 47 LEU B C 1
ATOM 2083 O O . LEU B 1 26 ? 23.668 47.528 6.432 1.00 19.66 47 LEU B O 1
ATOM 2088 N N . ARG B 1 27 ? 22.998 47.325 8.566 1.00 18.39 48 ARG B N 1
ATOM 2089 C CA . ARG B 1 27 ? 24.121 48.083 9.101 1.00 18.61 48 ARG B CA 1
ATOM 2090 C C . ARG B 1 27 ? 25.159 47.167 9.743 1.00 18.09 48 ARG B C 1
ATOM 2091 O O . ARG B 1 27 ? 24.870 46.432 10.691 1.00 15.90 48 ARG B O 1
ATOM 2099 N N . VAL B 1 28 ? 26.376 47.220 9.214 1.00 16.46 49 VAL B N 1
ATOM 2100 C CA . VAL B 1 28 ? 27.466 46.396 9.709 1.00 15.05 49 VAL B CA 1
ATOM 2101 C C . VAL B 1 28 ? 28.562 47.297 10.250 1.00 15.98 49 VAL B C 1
ATOM 2102 O O . VAL B 1 28 ? 29.134 48.091 9.508 1.00 15.60 49 VAL B O 1
ATOM 2106 N N . SER B 1 29 ? 28.839 47.194 11.548 1.00 14.53 50 SER B N 1
ATOM 2107 C CA . SER B 1 29 ? 29.889 47.997 12.166 1.00 14.23 50 SER B CA 1
ATOM 2108 C C . SER B 1 29 ? 30.526 47.192 13.291 1.00 15.60 50 SER B C 1
ATOM 2109 O O . SER B 1 29 ? 29.889 46.929 14.313 1.00 13.67 50 SER B O 1
ATOM 2112 N N . TYR B 1 30 ? 31.782 46.797 13.097 1.00 13.58 51 TYR B N 1
ATOM 2113 C CA . TYR B 1 30 ? 32.490 46.004 14.099 1.00 13.65 51 TYR B CA 1
ATOM 2114 C C . TYR B 1 30 ? 33.607 46.770 14.788 1.00 13.95 51 TYR B C 1
ATOM 2115 O O . TYR B 1 30 ? 34.175 47.709 14.226 1.00 13.75 51 TYR B O 1
ATOM 2124 N N . ASP B 1 31 ? 33.925 46.353 16.010 1.00 15.11 52 ASP B N 1
ATOM 2125 C CA . ASP B 1 31 ? 35.006 46.970 16.767 1.00 16.68 52 ASP B CA 1
ATOM 2126 C C . ASP B 1 31 ? 36.221 46.058 16.605 1.00 13.82 52 ASP B C 1
ATOM 2127 O O . ASP B 1 31 ? 36.312 45.010 17.241 1.00 13.28 52 ASP B O 1
ATOM 2132 N N . ALA B 1 32 ? 37.142 46.453 15.729 1.00 13.56 53 ALA B N 1
ATOM 2133 C CA . ALA B 1 32 ? 38.334 45.650 15.466 1.00 12.65 53 ALA B CA 1
ATOM 2134 C C . ALA B 1 32 ? 39.110 45.326 16.735 1.00 12.41 53 ALA B C 1
ATOM 2135 O O . ALA B 1 32 ? 39.656 44.232 16.880 1.00 11.39 53 ALA B O 1
ATOM 2137 N N . ALA B 1 33 ? 39.155 46.282 17.655 1.00 12.44 54 ALA B N 1
ATOM 2138 C CA . ALA B 1 33 ? 39.885 46.097 18.900 1.00 14.92 54 ALA B CA 1
ATOM 2139 C C . ALA B 1 33 ? 39.279 45.031 19.813 1.00 15.44 54 ALA B C 1
ATOM 2140 O O . ALA B 1 33 ? 39.901 44.632 20.801 1.00 15.58 54 ALA B O 1
ATOM 2142 N N . SER B 1 34 ? 38.077 44.562 19.492 1.00 14.19 55 SER B N 1
ATOM 2143 C CA . SER B 1 34 ? 37.438 43.546 20.328 1.00 14.22 55 SER B CA 1
ATOM 2144 C C . SER B 1 34 ? 37.872 42.132 19.952 1.00 13.00 55 SER B C 1
ATOM 2145 O O . SER B 1 34 ? 37.433 41.163 20.563 1.00 12.55 55 SER B O 1
ATOM 2148 N N . CYS B 1 35 ? 38.737 42.011 18.946 1.00 12.91 56 CYS B N 1
ATOM 2149 C CA . CYS B 1 35 ? 39.215 40.695 18.529 1.00 10.91 56 CYS B CA 1
ATOM 2150 C C . CYS B 1 35 ? 40.120 40.130 19.627 1.00 9.77 56 CYS B C 1
ATOM 2151 O O . CYS B 1 35 ? 40.904 40.861 20.232 1.00 10.50 56 CYS B O 1
ATOM 2154 N N . ARG B 1 36 ? 40.018 38.832 19.879 1.00 8.84 57 ARG B N 1
ATOM 2155 C CA . ARG B 1 36 ? 40.823 38.221 20.933 1.00 10.62 57 ARG B CA 1
ATOM 2156 C C . ARG B 1 36 ? 41.783 37.120 20.502 1.00 9.87 57 ARG B C 1
ATOM 2157 O O . ARG B 1 36 ? 42.973 37.198 20.797 1.00 11.76 57 ARG B O 1
ATOM 2165 N N . TYR B 1 37 ? 41.283 36.091 19.822 1.00 10.61 58 TYR B N 1
ATOM 2166 C CA . TYR B 1 37 ? 42.154 35.006 19.373 1.00 10.58 58 TYR B CA 1
ATOM 2167 C C . TYR B 1 37 ? 41.566 34.168 18.247 1.00 9.74 58 TYR B C 1
ATOM 2168 O O . TYR B 1 37 ? 40.382 34.272 17.922 1.00 12.16 58 TYR B O 1
ATOM 2177 N N . LEU B 1 38 ? 42.420 33.342 17.655 1.00 9.65 59 LEU B N 1
ATOM 2178 C CA . LEU B 1 38 ? 42.036 32.446 16.576 1.00 9.54 59 LEU B CA 1
ATOM 2179 C C . LEU B 1 38 ? 42.308 31.046 17.093 1.00 9.58 59 LEU B C 1
ATOM 2180 O O . LEU B 1 38 ? 43.355 30.793 17.695 1.00 11.53 59 LEU B O 1
ATOM 2185 N N . TRP B 1 39 ? 41.371 30.131 16.880 1.00 9.13 60 TRP B N 1
ATOM 2186 C CA . TRP B 1 39 ? 41.572 28.779 17.370 1.00 11.49 60 TRP B CA 1
ATOM 2187 C C . TRP B 1 39 ? 40.990 27.689 16.501 1.00 10.45 60 TRP B C 1
ATOM 2188 O O . TRP B 1 39 ? 40.112 27.935 15.668 1.00 11.53 60 TRP B O 1
ATOM 2199 N N . ASN B 1 40 ? 41.522 26.487 16.697 1.00 10.23 61 ASN B N 1
ATOM 2200 C CA . ASN B 1 40 ? 41.089 25.290 15.994 1.00 12.59 61 ASN B CA 1
ATOM 2201 C C . ASN B 1 40 ? 40.049 24.657 16.918 1.00 13.21 61 ASN B C 1
ATOM 2202 O O . ASN B 1 40 ? 40.394 24.124 17.974 1.00 13.01 61 ASN B O 1
ATOM 2207 N N . THR B 1 41 ? 38.785 24.717 16.514 1.00 12.86 62 THR B N 1
ATOM 2208 C CA . THR B 1 41 ? 37.680 24.180 17.310 1.00 13.48 62 THR B CA 1
ATOM 2209 C C . THR B 1 41 ? 37.571 22.666 17.253 1.00 14.45 62 THR B C 1
ATOM 2210 O O . THR B 1 41 ? 36.800 22.069 18.004 1.00 13.09 62 THR B O 1
ATOM 2214 N N . GLY B 1 42 ? 38.328 22.048 16.354 1.00 13.41 63 GLY B N 1
ATOM 2215 C CA . GLY B 1 42 ? 38.240 20.609 16.195 1.00 12.77 63 GLY B CA 1
ATOM 2216 C C . GLY B 1 42 ? 37.336 20.312 15.010 1.00 12.38 63 GLY B C 1
ATOM 2217 O O . GLY B 1 42 ? 37.186 19.156 14.598 1.00 13.99 63 GLY B O 1
ATOM 2218 N N . TYR B 1 43 ? 36.725 21.360 14.464 1.00 12.48 64 TYR B N 1
ATOM 2219 C CA . TYR B 1 43 ? 35.844 21.223 13.309 1.00 12.89 64 TYR B CA 1
ATOM 2220 C C . TYR B 1 43 ? 36.186 22.237 12.220 1.00 12.51 64 TYR B C 1
ATOM 2221 O O . TYR B 1 43 ? 35.949 21.987 11.041 1.00 12.82 64 TYR B O 1
ATOM 2230 N N . ALA B 1 44 ? 36.725 23.383 12.627 1.00 12.39 65 ALA B N 1
ATOM 2231 C CA . ALA B 1 44 ? 37.125 24.447 11.704 1.00 11.67 65 ALA B CA 1
ATOM 2232 C C . ALA B 1 44 ? 38.046 25.367 12.487 1.00 11.41 65 ALA B C 1
ATOM 2233 O O . ALA B 1 44 ? 38.416 25.044 13.612 1.00 12.22 65 ALA B O 1
ATOM 2235 N N . PHE B 1 45 ? 38.459 26.485 11.895 1.00 10.78 66 PHE B N 1
ATOM 2236 C CA . PHE B 1 45 ? 39.258 27.429 12.659 1.00 9.75 66 PHE B CA 1
ATOM 2237 C C . PHE B 1 45 ? 38.323 28.615 12.827 1.00 11.51 66 PHE B C 1
ATOM 2238 O O . PHE B 1 45 ? 37.514 28.923 11.946 1.00 11.59 66 PHE B O 1
ATOM 2246 N N . GLN B 1 46 ? 38.410 29.258 13.982 1.00 10.60 67 GLN B N 1
ATOM 2247 C CA . GLN B 1 46 ? 37.484 30.319 14.328 1.00 10.02 67 GLN B CA 1
ATOM 2248 C C . GLN B 1 46 ? 38.159 31.483 15.035 1.00 8.87 67 GLN B C 1
ATOM 2249 O O . GLN B 1 46 ? 39.128 31.291 15.766 1.00 10.49 67 GLN B O 1
ATOM 2255 N N . VAL B 1 47 ? 37.645 32.684 14.803 1.00 7.86 68 VAL B N 1
ATOM 2256 C CA . VAL B 1 47 ? 38.177 33.893 15.420 1.00 9.75 68 VAL B CA 1
ATOM 2257 C C . VAL B 1 47 ? 37.145 34.425 16.419 1.00 10.59 68 VAL B C 1
ATOM 2258 O O . VAL B 1 47 ? 36.012 34.726 16.045 1.00 9.80 68 VAL B O 1
ATOM 2262 N N . GLU B 1 48 ? 37.556 34.539 17.682 1.00 11.92 69 GLU B N 1
ATOM 2263 C CA . GLU B 1 48 ? 36.685 34.992 18.772 1.00 12.47 69 GLU B CA 1
ATOM 2264 C C . GLU B 1 48 ? 36.850 36.462 19.139 1.00 11.88 69 GLU B C 1
ATOM 2265 O O . GLU B 1 48 ? 37.964 36.987 19.159 1.00 13.84 69 GLU B O 1
ATOM 2271 N N . PHE B 1 49 ? 35.728 37.108 19.450 1.00 11.92 70 PHE B N 1
ATOM 2272 C CA . PHE B 1 49 ? 35.699 38.513 19.831 1.00 12.98 70 PHE B CA 1
ATOM 2273 C C . PHE B 1 49 ? 35.023 38.703 21.188 1.00 14.91 70 PHE B C 1
ATOM 2274 O O . PHE B 1 49 ? 34.215 37.880 21.614 1.00 14.87 70 PHE B O 1
ATOM 2282 N N . ASP B 1 50 ? 35.349 39.801 21.857 1.00 18.71 71 ASP B N 1
ATOM 2283 C CA . ASP B 1 50 ? 34.714 40.103 23.134 1.00 22.24 71 ASP B CA 1
ATOM 2284 C C . ASP B 1 50 ? 33.359 40.709 22.787 1.00 22.93 71 ASP B C 1
ATOM 2285 O O . ASP B 1 50 ? 33.289 41.710 22.075 1.00 24.15 71 ASP B O 1
ATOM 2290 N N . ASP B 1 51 ? 32.283 40.102 23.271 1.00 24.74 72 ASP B N 1
ATOM 2291 C CA . ASP B 1 51 ? 30.946 40.606 22.982 1.00 27.59 72 ASP B CA 1
ATOM 2292 C C . ASP B 1 51 ? 30.348 41.328 24.189 1.00 30.17 72 ASP B C 1
ATOM 2293 O O . ASP B 1 51 ? 29.135 41.290 24.411 1.00 30.39 72 ASP B O 1
ATOM 2298 N N . SER B 1 52 ? 31.209 41.986 24.961 1.00 33.17 73 SER B N 1
ATOM 2299 C CA . SER B 1 52 ? 30.784 42.728 26.147 1.00 36.92 73 SER B CA 1
ATOM 2300 C C . SER B 1 52 ? 30.086 44.018 25.741 1.00 39.20 73 SER B C 1
ATOM 2301 O O . SER B 1 52 ? 29.100 44.425 26.355 1.00 40.84 73 SER B O 1
ATOM 2304 N N . CYS B 1 53 ? 30.617 44.658 24.706 1.00 40.96 74 CYS B N 1
ATOM 2305 C CA . CYS B 1 53 ? 30.064 45.905 24.189 1.00 43.23 74 CYS B CA 1
ATOM 2306 C C . CYS B 1 53 ? 28.940 45.617 23.192 1.00 42.40 74 CYS B C 1
ATOM 2307 O O . CYS B 1 53 ? 28.895 44.542 22.591 1.00 43.13 74 CYS B O 1
ATOM 2310 N N . GLU B 1 54 ? 28.031 46.572 23.016 1.00 41.25 75 GLU B N 1
ATOM 2311 C CA . GLU B 1 54 ? 26.932 46.387 22.075 1.00 40.28 75 GLU B CA 1
ATOM 2312 C C . GLU B 1 54 ? 27.074 47.378 20.925 1.00 37.72 75 GLU B C 1
ATOM 2313 O O . GLU B 1 54 ? 26.092 47.801 20.315 1.00 37.38 75 GLU B O 1
ATOM 2319 N N . ASP B 1 55 ? 28.318 47.736 20.638 1.00 35.37 76 ASP B N 1
ATOM 2320 C CA . ASP B 1 55 ? 28.636 48.672 19.569 1.00 32.67 76 ASP B CA 1
ATOM 2321 C C . ASP B 1 55 ? 29.411 47.943 18.477 1.00 29.19 76 ASP B C 1
ATOM 2322 O O . ASP B 1 55 ? 30.045 48.569 17.629 1.00 28.08 76 ASP B O 1
ATOM 2327 N N . SER B 1 56 ? 29.358 46.617 18.504 1.00 24.13 77 SER B N 1
ATOM 2328 C CA . SER B 1 56 ? 30.074 45.816 17.522 1.00 20.03 77 SER B CA 1
ATOM 2329 C C . SER B 1 56 ? 29.234 44.656 17.013 1.00 17.35 77 SER B C 1
ATOM 2330 O O . SER B 1 56 ? 29.173 43.594 17.635 1.00 17.57 77 SER B O 1
ATOM 2333 N N . GLY B 1 57 ? 28.594 44.862 15.869 1.00 15.20 78 GLY B N 1
ATOM 2334 C CA . GLY B 1 57 ? 27.767 43.823 15.293 1.00 13.70 78 GLY B CA 1
ATOM 2335 C C . GLY B 1 57 ? 26.962 44.333 14.118 1.00 13.53 78 GLY B C 1
ATOM 2336 O O . GLY B 1 57 ? 27.398 45.229 13.390 1.00 13.16 78 GLY B O 1
ATOM 2337 N N . ILE B 1 58 ? 25.767 43.781 13.944 1.00 12.65 79 ILE B N 1
ATOM 2338 C CA . ILE B 1 58 ? 24.918 44.173 12.833 1.00 12.67 79 ILE B CA 1
ATOM 2339 C C . ILE B 1 58 ? 23.478 44.461 13.258 1.00 14.54 79 ILE B C 1
ATOM 2340 O O . ILE B 1 58 ? 23.007 43.975 14.290 1.00 14.90 79 ILE B O 1
ATOM 2345 N N . SER B 1 59 ? 22.789 45.265 12.459 1.00 13.65 80 SER B N 1
ATOM 2346 C CA . SER B 1 59 ? 21.397 45.598 12.726 1.00 15.87 80 SER B CA 1
ATOM 2347 C C . SER B 1 59 ? 20.727 45.959 11.410 1.00 16.28 80 SER B C 1
ATOM 2348 O O . SER B 1 59 ? 21.389 46.041 10.376 1.00 14.78 80 SER B O 1
ATOM 2351 N N . GLY B 1 60 ? 19.419 46.179 11.453 1.00 14.60 81 GLY B N 1
ATOM 2352 C CA . GLY B 1 60 ? 18.692 46.513 10.245 1.00 14.47 81 GLY B CA 1
ATOM 2353 C C . GLY B 1 60 ? 18.403 45.261 9.442 1.00 13.16 81 GLY B C 1
ATOM 2354 O O . GLY B 1 60 ? 18.484 44.142 9.961 1.00 13.59 81 GLY B O 1
ATOM 2355 N N . GLY B 1 61 ? 18.067 45.438 8.171 1.00 13.93 82 GLY B N 1
ATOM 2356 C CA . GLY B 1 61 ? 17.764 44.291 7.337 1.00 14.13 82 GLY B CA 1
ATOM 2357 C C . GLY B 1 61 ? 16.622 43.471 7.911 1.00 14.69 82 GLY B C 1
ATOM 2358 O O . GLY B 1 61 ? 15.588 44.019 8.296 1.00 14.71 82 GLY B O 1
ATOM 2359 N N . PRO B 1 62 ? 16.781 42.145 7.987 1.00 14.88 83 PRO B N 1
ATOM 2360 C CA . PRO B 1 62 ? 15.742 41.263 8.521 1.00 15.29 83 PRO B CA 1
ATOM 2361 C C . PRO B 1 62 ? 15.825 41.122 10.041 1.00 15.77 83 PRO B C 1
ATOM 2362 O O . PRO B 1 62 ? 15.178 40.248 10.617 1.00 17.77 83 PRO B O 1
ATOM 2366 N N . LEU B 1 63 ? 16.615 41.978 10.684 1.00 15.92 84 LEU B N 1
ATOM 2367 C CA . LEU B 1 63 ? 16.799 41.898 12.134 1.00 17.05 84 LEU B CA 1
ATOM 2368 C C . LEU B 1 63 ? 15.952 42.886 12.938 1.00 17.06 84 LEU B C 1
ATOM 2369 O O . LEU B 1 63 ? 15.858 44.066 12.600 1.00 18.43 84 LEU B O 1
ATOM 2374 N N . GLY B 1 64 ? 15.346 42.382 14.013 1.00 19.57 85 GLY B N 1
ATOM 2375 C CA . GLY B 1 64 ? 14.503 43.204 14.866 1.00 18.81 85 GLY B CA 1
ATOM 2376 C C . GLY B 1 64 ? 15.279 44.222 15.680 1.00 18.66 85 GLY B C 1
ATOM 2377 O O . GLY B 1 64 ? 14.748 45.265 16.058 1.00 19.18 85 GLY B O 1
ATOM 2378 N N . ASN B 1 65 ? 16.540 43.916 15.955 1.00 17.74 86 ASN B N 1
ATOM 2379 C CA . ASN B 1 65 ? 17.404 44.811 16.713 1.00 18.30 86 ASN B CA 1
ATOM 2380 C C . ASN B 1 65 ? 18.855 44.437 16.448 1.00 17.29 86 ASN B C 1
ATOM 2381 O O . ASN B 1 65 ? 19.133 43.547 15.654 1.00 18.46 86 ASN B O 1
ATOM 2386 N N . HIS B 1 66 ? 19.772 45.122 17.118 1.00 16.56 87 HIS B N 1
ATOM 2387 C CA . HIS B 1 66 ? 21.200 44.859 16.973 1.00 16.05 87 HIS B CA 1
ATOM 2388 C C . HIS B 1 66 ? 21.584 43.473 17.498 1.00 16.73 87 HIS B C 1
ATOM 2389 O O . HIS B 1 66 ? 21.032 42.997 18.493 1.00 15.74 87 HIS B O 1
ATOM 2396 N N . TYR B 1 67 ? 22.510 42.818 16.800 1.00 14.35 88 TYR B N 1
ATOM 2397 C CA . TYR B 1 67 ? 23.025 41.510 17.201 1.00 13.25 88 TYR B CA 1
ATOM 2398 C C . TYR B 1 67 ? 24.526 41.717 17.364 1.00 14.69 88 TYR B C 1
ATOM 2399 O O . TYR B 1 67 ? 25.158 42.369 16.525 1.00 13.33 88 TYR B O 1
ATOM 2408 N N . ARG B 1 68 ? 25.093 41.176 18.442 1.00 14.14 89 ARG B N 1
ATOM 2409 C CA . ARG B 1 68 ? 26.516 41.334 18.730 1.00 14.74 89 ARG B CA 1
ATOM 2410 C C . ARG B 1 68 ? 27.404 40.300 18.055 1.00 12.49 89 ARG B C 1
ATOM 2411 O O . ARG B 1 68 ? 27.093 39.115 18.050 1.00 12.13 89 ARG B O 1
ATOM 2419 N N . LEU B 1 69 ? 28.519 40.757 17.492 1.00 12.47 90 LEU B N 1
ATOM 2420 C CA . LEU B 1 69 ? 29.459 39.848 16.845 1.00 11.77 90 LEU B CA 1
ATOM 2421 C C . LEU B 1 69 ? 30.163 39.044 17.930 1.00 10.74 90 LEU B C 1
ATOM 2422 O O . LEU B 1 69 ? 30.709 39.617 18.867 1.00 12.48 90 LEU B O 1
ATOM 2427 N N . LYS B 1 70 ? 30.139 37.723 17.810 1.00 10.35 91 LYS B N 1
ATOM 2428 C CA . LYS B 1 70 ? 30.795 36.859 18.786 1.00 13.07 91 LYS B CA 1
ATOM 2429 C C . LYS B 1 70 ? 32.023 36.192 18.173 1.00 12.09 91 LYS B C 1
ATOM 2430 O O . LYS B 1 70 ? 33.099 36.169 18.779 1.00 10.75 91 LYS B O 1
ATOM 2436 N N . GLN B 1 71 ? 31.853 35.660 16.964 1.00 12.33 92 GLN B N 1
ATOM 2437 C CA . GLN B 1 71 ? 32.934 34.969 16.270 1.00 10.66 92 GLN B CA 1
ATOM 2438 C C . GLN B 1 71 ? 32.628 34.777 14.791 1.00 11.47 92 GLN B C 1
ATOM 2439 O O . GLN B 1 71 ? 31.517 35.026 14.336 1.00 9.64 92 GLN B O 1
ATOM 2445 N N . PHE B 1 72 ? 33.641 34.352 14.043 1.00 10.80 93 PHE B N 1
ATOM 2446 C CA . PHE B 1 72 ? 33.450 34.026 12.636 1.00 10.03 93 PHE B CA 1
ATOM 2447 C C . PHE B 1 72 ? 34.351 32.834 12.355 1.00 8.05 93 PHE B C 1
ATOM 2448 O O . PHE B 1 72 ? 35.402 32.680 12.978 1.00 9.89 93 PHE B O 1
ATOM 2456 N N . HIS B 1 73 ? 33.921 31.961 11.452 1.00 10.32 94 HIS B N 1
ATOM 2457 C CA . HIS B 1 73 ? 34.696 30.775 11.130 1.00 8.84 94 HIS B CA 1
ATOM 2458 C C . HIS B 1 73 ? 34.546 30.421 9.652 1.00 8.53 94 HIS B C 1
ATOM 2459 O O . HIS B 1 73 ? 33.801 31.077 8.921 1.00 8.60 94 HIS B O 1
ATOM 2466 N N . PHE B 1 74 ? 35.238 29.370 9.231 1.00 8.04 95 PHE B N 1
ATOM 2467 C CA . PHE B 1 74 ? 35.214 28.956 7.831 1.00 9.31 95 PHE B CA 1
ATOM 2468 C C . PHE B 1 74 ? 34.875 27.485 7.616 1.00 7.75 95 PHE B C 1
ATOM 2469 O O . PHE B 1 74 ? 35.069 26.646 8.497 1.00 8.07 95 PHE B O 1
ATOM 2477 N N . HIS B 1 75 ? 34.377 27.189 6.417 1.00 9.09 96 HIS B N 1
ATOM 2478 C CA . HIS B 1 75 ? 34.033 25.835 5.987 1.00 8.43 96 HIS B CA 1
ATOM 2479 C C . HIS B 1 75 ? 34.721 25.668 4.622 1.00 9.21 96 HIS B C 1
ATOM 2480 O O . HIS B 1 75 ? 34.689 26.597 3.805 1.00 8.33 96 HIS B O 1
ATOM 2487 N N . TRP B 1 76 ? 35.324 24.506 4.379 1.00 8.71 97 TRP B N 1
ATOM 2488 C CA . TRP B 1 76 ? 36.021 24.264 3.107 1.00 11.68 97 TRP B CA 1
ATOM 2489 C C . TRP B 1 76 ? 36.089 22.799 2.704 1.00 11.39 97 TRP B C 1
ATOM 2490 O O . TRP B 1 76 ? 35.714 21.913 3.475 1.00 11.81 97 TRP B O 1
ATOM 2501 N N . GLY B 1 77 ? 36.591 22.546 1.492 1.00 11.01 98 GLY B N 1
ATOM 2502 C CA . GLY B 1 77 ? 36.690 21.181 0.999 1.00 10.42 98 GLY B CA 1
ATOM 2503 C C . GLY B 1 77 ? 38.093 20.616 0.836 1.00 9.89 98 GLY B C 1
ATOM 2504 O O . GLY B 1 77 ? 39.093 21.287 1.109 1.00 10.21 98 GLY B O 1
ATOM 2505 N N . ALA B 1 78 ? 38.162 19.365 0.391 1.00 11.09 99 ALA B N 1
ATOM 2506 C CA . ALA B 1 78 ? 39.434 18.688 0.187 1.00 11.05 99 ALA B CA 1
ATOM 2507 C C . ALA B 1 78 ? 40.187 19.284 -1.006 1.00 12.24 99 ALA B C 1
ATOM 2508 O O . ALA B 1 78 ? 41.407 19.163 -1.092 1.00 12.93 99 ALA B O 1
ATOM 2510 N N . THR B 1 79 ? 39.453 19.913 -1.921 1.00 11.96 100 THR B N 1
ATOM 2511 C CA . THR B 1 79 ? 40.050 20.554 -3.094 1.00 13.12 100 THR B CA 1
ATOM 2512 C C . THR B 1 79 ? 39.290 21.852 -3.328 1.00 14.01 100 THR B C 1
ATOM 2513 O O . THR B 1 79 ? 38.304 22.125 -2.639 1.00 13.29 100 THR B O 1
ATOM 2517 N N . ASP B 1 80 ? 39.734 22.644 -4.305 1.00 12.66 101 ASP B N 1
ATOM 2518 C CA . ASP B 1 80 ? 39.072 23.907 -4.615 1.00 12.90 101 ASP B CA 1
ATOM 2519 C C . ASP B 1 80 ? 37.728 23.752 -5.317 1.00 11.15 101 ASP B C 1
ATOM 2520 O O . ASP B 1 80 ? 37.026 24.738 -5.512 1.00 12.17 101 ASP B O 1
ATOM 2525 N N . GLU B 1 81 ? 37.362 22.535 -5.695 1.00 11.19 102 GLU B N 1
ATOM 2526 C CA . GLU B 1 81 ? 36.111 22.332 -6.421 1.00 12.61 102 GLU B CA 1
ATOM 2527 C C . GLU B 1 81 ? 34.819 22.381 -5.604 1.00 12.65 102 GLU B C 1
ATOM 2528 O O . GLU B 1 81 ? 33.735 22.496 -6.169 1.00 10.98 102 GLU B O 1
ATOM 2534 N N . TRP B 1 82 ? 34.930 22.309 -4.283 1.00 11.54 103 TRP B N 1
ATOM 2535 C CA . TRP B 1 82 ? 33.745 22.378 -3.427 1.00 12.34 103 TRP B CA 1
ATOM 2536 C C . TRP B 1 82 ? 34.184 22.800 -2.031 1.00 11.82 103 TRP B C 1
ATOM 2537 O O . TRP B 1 82 ? 35.374 22.993 -1.787 1.00 9.41 103 TRP B O 1
ATOM 2548 N N . GLY B 1 83 ? 33.231 22.952 -1.117 1.00 12.80 104 GLY B N 1
ATOM 2549 C CA . GLY B 1 83 ? 33.606 23.353 0.225 1.00 11.02 104 GLY B CA 1
ATOM 2550 C C . GLY B 1 83 ? 32.600 24.235 0.936 1.00 12.26 104 GLY B C 1
ATOM 2551 O O . GLY B 1 83 ? 32.454 24.119 2.150 1.00 11.00 104 GLY B O 1
ATOM 2552 N N . SER B 1 84 ? 31.912 25.113 0.205 1.00 11.05 105 SER B N 1
ATOM 2553 C CA . SER B 1 84 ? 30.934 25.996 0.837 1.00 9.95 105 SER B CA 1
ATOM 2554 C C . SER B 1 84 ? 29.701 25.211 1.301 1.00 10.18 105 SER B C 1
ATOM 2555 O O . SER B 1 84 ? 29.409 24.120 0.803 1.00 10.51 105 SER B O 1
ATOM 2558 N N . GLU B 1 85 ? 28.982 25.766 2.268 1.00 10.64 106 GLU B N 1
ATOM 2559 C CA . GLU B 1 85 ? 27.795 25.093 2.785 1.00 9.75 106 GLU B CA 1
ATOM 2560 C C . GLU B 1 85 ? 26.593 25.382 1.901 1.00 9.09 106 GLU B C 1
ATOM 2561 O O . GLU B 1 85 ? 25.933 24.462 1.411 1.00 10.90 106 GLU B O 1
ATOM 2567 N N . HIS B 1 86 ? 26.309 26.658 1.686 1.00 9.13 107 HIS B N 1
ATOM 2568 C CA . HIS B 1 86 ? 25.203 27.020 0.816 1.00 10.60 107 HIS B CA 1
ATOM 2569 C C . HIS B 1 86 ? 25.687 26.871 -0.621 1.00 10.78 107 HIS B C 1
ATOM 2570 O O . HIS B 1 86 ? 26.891 26.769 -0.877 1.00 8.39 107 HIS B O 1
ATOM 2577 N N . ALA B 1 87 ? 24.732 26.842 -1.541 1.00 11.74 108 ALA B N 1
ATOM 2578 C CA . ALA B 1 87 ? 25.011 26.757 -2.967 1.00 12.87 108 ALA B CA 1
ATOM 2579 C C . ALA B 1 87 ? 24.120 27.816 -3.609 1.00 14.48 108 ALA B C 1
ATOM 2580 O O . ALA B 1 87 ? 23.100 28.213 -3.031 1.00 13.45 108 ALA B O 1
ATOM 2582 N N . VAL B 1 88 ? 24.512 28.293 -4.788 1.00 12.77 109 VAL B N 1
ATOM 2583 C CA . VAL B 1 88 ? 23.729 29.296 -5.496 1.00 13.41 109 VAL B CA 1
ATOM 2584 C C . VAL B 1 88 ? 23.368 28.682 -6.838 1.00 15.34 109 VAL B C 1
ATOM 2585 O O . VAL B 1 88 ? 24.242 28.447 -7.679 1.00 15.00 109 VAL B O 1
ATOM 2589 N N . ASP B 1 89 ? 22.079 28.418 -7.019 1.00 16.31 110 ASP B N 1
ATOM 2590 C CA . ASP B 1 89 ? 21.563 27.789 -8.227 1.00 17.75 110 ASP B CA 1
ATOM 2591 C C . ASP B 1 89 ? 22.362 26.538 -8.571 1.00 18.17 110 ASP B C 1
ATOM 2592 O O . ASP B 1 89 ? 22.684 26.286 -9.731 1.00 18.99 110 ASP B O 1
ATOM 2597 N N . GLY B 1 90 ? 22.678 25.755 -7.541 1.00 17.41 111 GLY B N 1
ATOM 2598 C CA . GLY B 1 90 ? 23.420 24.521 -7.735 1.00 17.56 111 GLY B CA 1
ATOM 2599 C C . GLY B 1 90 ? 24.934 24.649 -7.717 1.00 16.45 111 GLY B C 1
ATOM 2600 O O . GLY B 1 90 ? 25.640 23.641 -7.706 1.00 18.60 111 GLY B O 1
ATOM 2601 N N . HIS B 1 91 ? 25.442 25.875 -7.708 1.00 16.32 112 HIS B N 1
ATOM 2602 C CA . HIS B 1 91 ? 26.885 26.081 -7.700 1.00 17.29 112 HIS B CA 1
ATOM 2603 C C . HIS B 1 91 ? 27.475 26.178 -6.299 1.00 16.93 112 HIS B C 1
ATOM 2604 O O . HIS B 1 91 ? 27.053 27.006 -5.493 1.00 16.33 112 HIS B O 1
ATOM 2611 N N . THR B 1 92 ? 28.467 25.339 -6.035 1.00 15.55 113 THR B N 1
ATOM 2612 C CA . THR B 1 92 ? 29.157 25.315 -4.753 1.00 16.93 113 THR B CA 1
ATOM 2613 C C . THR B 1 92 ? 30.495 26.036 -4.918 1.00 17.04 113 THR B C 1
ATOM 2614 O O . THR B 1 92 ? 31.143 25.929 -5.965 1.00 18.85 113 THR B O 1
ATOM 2618 N N . TYR B 1 93 ? 30.896 26.784 -3.895 1.00 13.83 114 TYR B N 1
ATOM 2619 C CA . TYR B 1 93 ? 32.152 27.527 -3.919 1.00 12.08 114 TYR B CA 1
ATOM 2620 C C . TYR B 1 93 ? 33.217 26.772 -3.135 1.00 12.47 114 TYR B C 1
ATOM 2621 O O . TYR B 1 93 ? 32.908 25.830 -2.410 1.00 11.46 114 TYR B O 1
ATOM 2630 N N . PRO B 1 94 ? 34.492 27.164 -3.286 1.00 12.11 115 PRO B N 1
ATOM 2631 C CA . PRO B 1 94 ? 35.557 26.472 -2.553 1.00 11.84 115 PRO B CA 1
ATOM 2632 C C . PRO B 1 94 ? 35.506 26.624 -1.026 1.00 11.10 115 PRO B C 1
ATOM 2633 O O . PRO B 1 94 ? 35.999 25.761 -0.301 1.00 9.99 115 PRO B O 1
ATOM 2637 N N . ALA B 1 95 ? 34.920 27.712 -0.539 1.00 10.97 116 ALA B N 1
ATOM 2638 C CA . ALA B 1 95 ? 34.826 27.912 0.907 1.00 11.99 116 ALA B CA 1
ATOM 2639 C C . ALA B 1 95 ? 33.721 28.888 1.278 1.00 11.51 116 ALA B C 1
ATOM 2640 O O . ALA B 1 95 ? 33.178 29.587 0.423 1.00 11.55 116 ALA B O 1
ATOM 2642 N N . GLU B 1 96 ? 33.390 28.932 2.566 1.00 10.50 117 GLU B N 1
ATOM 2643 C CA . GLU B 1 96 ? 32.354 29.833 3.044 1.00 8.24 117 GLU B CA 1
ATOM 2644 C C . GLU B 1 96 ? 32.721 30.335 4.434 1.00 7.65 117 GLU B C 1
ATOM 2645 O O . GLU B 1 96 ? 33.163 29.569 5.285 1.00 8.49 117 GLU B O 1
ATOM 2651 N N . LEU B 1 97 ? 32.545 31.633 4.621 1.00 7.44 118 LEU B N 1
ATOM 2652 C CA . LEU B 1 97 ? 32.824 32.328 5.868 1.00 8.21 118 LEU B CA 1
ATOM 2653 C C . LEU B 1 97 ? 31.496 32.616 6.559 1.00 9.36 118 LEU B C 1
ATOM 2654 O O . LEU B 1 97 ? 30.542 33.060 5.918 1.00 10.06 118 LEU B O 1
ATOM 2659 N N . HIS B 1 98 ? 31.439 32.357 7.860 1.00 9.38 119 HIS B N 1
ATOM 2660 C CA . HIS B 1 98 ? 30.229 32.621 8.639 1.00 8.90 119 HIS B CA 1
ATOM 2661 C C . HIS B 1 98 ? 30.568 33.565 9.774 1.00 6.79 119 HIS B C 1
ATOM 2662 O O . HIS B 1 98 ? 31.442 33.260 10.580 1.00 7.34 119 HIS B O 1
ATOM 2669 N N . LEU B 1 99 ? 29.895 34.707 9.817 1.00 7.70 120 LEU B N 1
ATOM 2670 C CA . LEU B 1 99 ? 30.092 35.674 10.886 1.00 9.73 120 LEU B CA 1
ATOM 2671 C C . LEU B 1 99 ? 28.861 35.494 11.776 1.00 9.42 120 LEU B C 1
ATOM 2672 O O . LEU B 1 99 ? 27.730 35.728 11.350 1.00 8.55 120 LEU B O 1
ATOM 2677 N N . VAL B 1 100 ? 29.096 35.043 13.002 1.00 10.49 121 VAL B N 1
ATOM 2678 C CA . VAL B 1 100 ? 28.017 34.763 13.941 1.00 11.11 121 VAL B CA 1
ATOM 2679 C C . VAL B 1 100 ? 27.732 35.892 14.935 1.00 10.39 121 VAL B C 1
ATOM 2680 O O . VAL B 1 100 ? 28.622 36.338 15.654 1.00 9.95 121 VAL B O 1
ATOM 2684 N N . HIS B 1 101 ? 26.482 36.350 14.966 1.00 12.30 122 HIS B N 1
ATOM 2685 C CA . HIS B 1 101 ? 26.073 37.425 15.870 1.00 13.23 122 HIS B CA 1
ATOM 2686 C C . HIS B 1 101 ? 24.897 36.924 16.710 1.00 13.88 122 HIS B C 1
ATOM 2687 O O . HIS B 1 101 ? 24.114 36.102 16.237 1.00 12.64 122 HIS B O 1
ATOM 2694 N N . TRP B 1 102 ? 24.769 37.408 17.946 1.00 15.72 123 TRP B N 1
ATOM 2695 C CA . TRP B 1 102 ? 23.661 36.961 18.793 1.00 16.22 123 TRP B CA 1
ATOM 2696 C C . TRP B 1 102 ? 22.734 38.085 19.266 1.00 15.97 123 TRP B C 1
ATOM 2697 O O . TRP B 1 102 ? 23.152 39.227 19.460 1.00 16.07 123 TRP B O 1
ATOM 2708 N N . ASN B 1 103 ? 21.464 37.735 19.444 1.00 17.72 124 ASN B N 1
ATOM 2709 C CA . ASN B 1 103 ? 20.430 38.675 19.859 1.00 18.77 124 ASN B CA 1
ATOM 2710 C C . ASN B 1 103 ? 20.582 39.094 21.320 1.00 20.59 124 ASN B C 1
ATOM 2711 O O . ASN B 1 103 ? 20.091 38.413 22.224 1.00 21.35 124 ASN B O 1
ATOM 2716 N N . SER B 1 104 ? 21.247 40.224 21.537 1.00 21.41 125 SER B N 1
ATOM 2717 C CA . SER B 1 104 ? 21.480 40.746 22.878 1.00 23.03 125 SER B CA 1
ATOM 2718 C C . SER B 1 104 ? 20.239 41.393 23.485 1.00 24.02 125 SER B C 1
ATOM 2719 O O . SER B 1 104 ? 20.271 41.846 24.627 1.00 25.32 125 SER B O 1
ATOM 2722 N N . THR B 1 105 ? 19.156 41.448 22.718 1.00 24.71 126 THR B N 1
ATOM 2723 C CA . THR B 1 105 ? 17.907 42.021 23.207 1.00 26.60 126 THR B CA 1
ATOM 2724 C C . THR B 1 105 ? 17.051 40.913 23.807 1.00 27.04 126 THR B C 1
ATOM 2725 O O . THR B 1 105 ? 16.572 41.020 24.933 1.00 27.56 126 THR B O 1
ATOM 2729 N N . LYS B 1 106 ? 16.890 39.840 23.043 1.00 27.25 127 LYS B N 1
ATOM 2730 C CA . LYS B 1 106 ? 16.070 38.706 23.440 1.00 27.81 127 LYS B CA 1
ATOM 2731 C C . LYS B 1 106 ? 16.779 37.651 24.291 1.00 28.28 127 LYS B C 1
ATOM 2732 O O . LYS B 1 106 ? 16.126 36.782 24.872 1.00 28.99 127 LYS B O 1
ATOM 2738 N N . TYR B 1 107 ? 18.104 37.724 24.377 1.00 28.02 128 TYR B N 1
ATOM 2739 C CA . TYR B 1 107 ? 18.855 36.744 25.158 1.00 28.21 128 TYR B CA 1
ATOM 2740 C C . TYR B 1 107 ? 19.961 37.358 26.007 1.00 29.00 128 TYR B C 1
ATOM 2741 O O . TYR B 1 107 ? 20.485 38.428 25.692 1.00 28.55 128 TYR B O 1
ATOM 2750 N N . GLU B 1 108 ? 20.310 36.661 27.086 1.00 30.39 129 GLU B N 1
ATOM 2751 C CA . GLU B 1 108 ? 21.331 37.123 28.019 1.00 32.40 129 GLU B CA 1
ATOM 2752 C C . GLU B 1 108 ? 22.756 36.890 27.525 1.00 31.75 129 GLU B C 1
ATOM 2753 O O . GLU B 1 108 ? 23.649 37.688 27.801 1.00 32.09 129 GLU B O 1
ATOM 2759 N N . ASN B 1 109 ? 22.968 35.797 26.800 1.00 31.23 130 ASN B N 1
ATOM 2760 C CA . ASN B 1 109 ? 24.293 35.482 26.272 1.00 30.67 130 ASN B CA 1
ATOM 2761 C C . ASN B 1 109 ? 24.189 34.679 24.982 1.00 30.13 130 ASN B C 1
ATOM 2762 O O . ASN B 1 109 ? 23.121 34.168 24.642 1.00 29.49 130 ASN B O 1
ATOM 2767 N N . CYS B 1 110 ? 25.310 34.565 24.274 1.00 29.99 131 CYS B N 1
ATOM 2768 C CA . CYS B 1 110 ? 25.353 33.840 23.009 1.00 29.23 131 CYS B CA 1
ATOM 2769 C C . CYS B 1 110 ? 24.943 32.379 23.160 1.00 28.81 131 CYS B C 1
ATOM 2770 O O . CYS B 1 110 ? 24.237 31.836 22.312 1.00 27.72 131 CYS B O 1
ATOM 2773 N N . LYS B 1 111 ? 25.389 31.746 24.241 1.00 29.59 132 LYS B N 1
ATOM 2774 C CA . LYS B 1 111 ? 25.061 30.348 24.495 1.00 30.99 132 LYS B CA 1
ATOM 2775 C C . LYS B 1 111 ? 23.557 30.087 24.450 1.00 30.30 132 LYS B C 1
ATOM 2776 O O . LYS B 1 111 ? 23.099 29.191 23.741 1.00 29.89 132 LYS B O 1
ATOM 2782 N N . LYS B 1 112 ? 22.787 30.867 25.202 1.00 29.32 133 LYS B N 1
ATOM 2783 C CA . LYS B 1 112 ? 21.339 30.686 25.215 1.00 30.01 133 LYS B CA 1
ATOM 2784 C C . LYS B 1 112 ? 20.708 31.117 23.897 1.00 28.32 133 LYS B C 1
ATOM 2785 O O . LYS B 1 112 ? 19.731 30.522 23.440 1.00 26.83 133 LYS B O 1
ATOM 2791 N N . ALA B 1 113 ? 21.271 32.152 23.285 1.00 27.14 134 ALA B N 1
ATOM 2792 C CA . ALA B 1 113 ? 20.751 32.649 22.019 1.00 26.65 134 ALA B CA 1
ATOM 2793 C C . ALA B 1 113 ? 20.926 31.619 20.904 1.00 25.67 134 ALA B C 1
ATOM 2794 O O . ALA B 1 113 ? 20.091 31.519 20.007 1.00 25.98 134 ALA B O 1
ATOM 2796 N N . SER B 1 114 ? 22.004 30.844 20.976 1.00 25.70 135 SER B N 1
ATOM 2797 C CA . SER B 1 114 ? 22.299 29.847 19.954 1.00 25.93 135 SER B CA 1
ATOM 2798 C C . SER B 1 114 ? 21.233 28.771 19.804 1.00 26.16 135 SER B C 1
ATOM 2799 O O . SER B 1 114 ? 21.143 28.127 18.762 1.00 25.12 135 SER B O 1
ATOM 2802 N N . VAL B 1 115 ? 20.418 28.574 20.833 1.00 26.40 136 VAL B N 1
ATOM 2803 C CA . VAL B 1 115 ? 19.391 27.545 20.760 1.00 25.92 136 VAL B CA 1
ATOM 2804 C C . VAL B 1 115 ? 17.965 28.074 20.858 1.00 26.85 136 VAL B C 1
ATOM 2805 O O . VAL B 1 115 ? 17.009 27.298 20.844 1.00 27.95 136 VAL B O 1
ATOM 2809 N N . GLY B 1 116 ? 17.821 29.394 20.937 1.00 25.83 137 GLY B N 1
ATOM 2810 C CA . GLY B 1 116 ? 16.499 29.982 21.038 1.00 25.80 137 GLY B CA 1
ATOM 2811 C C . GLY B 1 116 ? 16.012 30.645 19.763 1.00 26.91 137 GLY B C 1
ATOM 2812 O O . GLY B 1 116 ? 16.804 30.987 18.878 1.00 26.34 137 GLY B O 1
ATOM 2813 N N . GLU B 1 117 ? 14.699 30.825 19.675 1.00 25.50 138 GLU B N 1
ATOM 2814 C CA . GLU B 1 117 ? 14.066 31.453 18.519 1.00 25.84 138 GLU B CA 1
ATOM 2815 C C . GLU B 1 117 ? 14.667 32.846 18.296 1.00 24.39 138 GLU B C 1
ATOM 2816 O O . GLU B 1 117 ? 14.844 33.615 19.242 1.00 22.85 138 GLU B O 1
ATOM 2822 N N . ASN B 1 118 ? 14.988 33.158 17.042 1.00 23.25 139 ASN B N 1
ATOM 2823 C CA . ASN B 1 118 ? 15.582 34.446 16.680 1.00 20.60 139 ASN B CA 1
ATOM 2824 C C . ASN B 1 118 ? 16.779 34.800 17.554 1.00 17.79 139 ASN B C 1
ATOM 2825 O O . ASN B 1 118 ? 17.010 35.964 17.863 1.00 19.13 139 ASN B O 1
ATOM 2830 N N . GLY B 1 119 ? 17.550 33.793 17.941 1.00 16.53 140 GLY B N 1
ATOM 2831 C CA . GLY B 1 119 ? 18.700 34.049 18.783 1.00 15.25 140 GLY B CA 1
ATOM 2832 C C . GLY B 1 119 ? 19.960 34.464 18.041 1.00 15.71 140 GLY B C 1
ATOM 2833 O O . GLY B 1 119 ? 20.793 35.183 18.592 1.00 12.86 140 GLY B O 1
ATOM 2834 N N . LEU B 1 120 ? 20.105 34.036 16.789 1.00 14.69 141 LEU B N 1
ATOM 2835 C CA . LEU B 1 120 ? 21.315 34.379 16.045 1.00 14.28 141 LEU B CA 1
ATOM 2836 C C . LEU B 1 120 ? 21.072 34.955 14.660 1.00 12.54 141 LEU B C 1
ATOM 2837 O O . LEU B 1 120 ? 20.025 34.745 14.048 1.00 11.90 141 LEU B O 1
ATOM 2842 N N . ALA B 1 121 ? 22.068 35.688 14.179 1.00 12.67 142 ALA B N 1
ATOM 2843 C CA . ALA B 1 121 ? 22.037 36.273 12.848 1.00 11.21 142 ALA B CA 1
ATOM 2844 C C . ALA B 1 121 ? 23.415 35.930 12.303 1.00 11.66 142 ALA B C 1
ATOM 2845 O O . ALA B 1 121 ? 24.423 36.332 12.868 1.00 11.07 142 ALA B O 1
ATOM 2847 N N . VAL B 1 122 ? 23.459 35.158 11.223 1.00 12.04 143 VAL B N 1
ATOM 2848 C CA . VAL B 1 122 ? 24.736 34.758 10.656 1.00 10.84 143 VAL B CA 1
ATOM 2849 C C . VAL B 1 122 ? 24.878 35.234 9.218 1.00 11.40 143 VAL B C 1
ATOM 2850 O O . VAL B 1 122 ? 24.004 34.995 8.384 1.00 11.41 143 VAL B O 1
ATOM 2854 N N . ILE B 1 123 ? 25.974 35.931 8.945 1.00 12.17 144 ILE B N 1
ATOM 2855 C CA . ILE B 1 123 ? 26.245 36.403 7.596 1.00 11.15 144 ILE B CA 1
ATOM 2856 C C . ILE B 1 123 ? 27.154 35.366 6.950 1.00 10.90 144 ILE B C 1
ATOM 2857 O O . ILE B 1 123 ? 28.169 34.959 7.527 1.00 8.65 144 ILE B O 1
ATOM 2862 N N . GLY B 1 124 ? 26.760 34.909 5.767 1.00 10.10 145 GLY B N 1
ATOM 2863 C CA . GLY B 1 124 ? 27.555 33.927 5.058 1.00 9.73 145 GLY B CA 1
ATOM 2864 C C . GLY B 1 124 ? 28.225 34.628 3.893 1.00 9.62 145 GLY B C 1
ATOM 2865 O O . GLY B 1 124 ? 27.592 35.435 3.207 1.00 9.69 145 GLY B O 1
ATOM 2866 N N . VAL B 1 125 ? 29.502 34.336 3.678 1.00 9.61 146 VAL B N 1
ATOM 2867 C CA . VAL B 1 125 ? 30.252 34.958 2.589 1.00 10.11 146 VAL B CA 1
ATOM 2868 C C . VAL B 1 125 ? 30.975 33.860 1.815 1.00 9.53 146 VAL B C 1
ATOM 2869 O O . VAL B 1 125 ? 31.704 33.059 2.398 1.00 10.04 146 VAL B O 1
ATOM 2873 N N . PHE B 1 126 ? 30.745 33.806 0.505 1.00 9.34 147 PHE B N 1
ATOM 2874 C CA . PHE B 1 126 ? 31.401 32.795 -0.312 1.00 8.41 147 PHE B CA 1
ATOM 2875 C C . PHE B 1 126 ? 32.810 33.253 -0.657 1.00 6.42 147 PHE B C 1
ATOM 2876 O O . PHE B 1 126 ? 33.052 34.443 -0.875 1.00 8.77 147 PHE B O 1
ATOM 2884 N N . LEU B 1 127 ? 33.739 32.303 -0.681 1.00 9.02 148 LEU B N 1
ATOM 2885 C CA . LEU B 1 127 ? 35.125 32.580 -1.050 1.00 8.51 148 LEU B CA 1
ATOM 2886 C C . LEU B 1 127 ? 35.383 31.837 -2.364 1.00 8.96 148 LEU B C 1
ATOM 2887 O O . LEU B 1 127 ? 35.006 30.676 -2.501 1.00 9.48 148 LEU B O 1
ATOM 2892 N N . LYS B 1 128 ? 36.013 32.512 -3.324 1.00 10.50 149 LYS B N 1
ATOM 2893 C CA . LYS B 1 128 ? 36.329 31.904 -4.617 1.00 12.24 149 LYS B CA 1
ATOM 2894 C C . LYS B 1 128 ? 37.802 32.179 -4.937 1.00 12.10 149 LYS B C 1
ATOM 2895 O O . LYS B 1 128 ? 38.397 33.121 -4.411 1.00 12.07 149 LYS B O 1
ATOM 2901 N N . LEU B 1 129 ? 38.387 31.360 -5.800 1.00 13.22 150 LEU B N 1
ATOM 2902 C CA . LEU B 1 129 ? 39.784 31.550 -6.180 1.00 13.92 150 LEU B CA 1
ATOM 2903 C C . LEU B 1 129 ? 39.951 32.846 -6.958 1.00 14.29 150 LEU B C 1
ATOM 2904 O O . LEU B 1 129 ? 39.134 33.174 -7.816 1.00 14.78 150 LEU B O 1
ATOM 2909 N N . GLY B 1 130 ? 41.012 33.581 -6.643 1.00 14.78 151 GLY B N 1
ATOM 2910 C CA . GLY B 1 130 ? 41.285 34.834 -7.317 1.00 13.63 151 GLY B CA 1
ATOM 2911 C C . GLY B 1 130 ? 42.512 35.509 -6.739 1.00 13.96 151 GLY B C 1
ATOM 2912 O O . GLY B 1 130 ? 43.503 34.851 -6.400 1.00 15.77 151 GLY B O 1
ATOM 2913 N N . ALA B 1 131 ? 42.445 36.826 -6.617 1.00 12.86 152 ALA B N 1
ATOM 2914 C CA . ALA B 1 131 ? 43.551 37.597 -6.079 1.00 13.53 152 ALA B CA 1
ATOM 2915 C C . ALA B 1 131 ? 43.778 37.313 -4.598 1.00 14.61 152 ALA B C 1
ATOM 2916 O O . ALA B 1 131 ? 42.848 36.943 -3.867 1.00 12.60 152 ALA B O 1
ATOM 2918 N N . HIS B 1 132 ? 45.029 37.482 -4.186 1.00 12.92 153 HIS B N 1
ATOM 2919 C CA . HIS B 1 132 ? 45.460 37.324 -2.801 1.00 13.52 153 HIS B CA 1
ATOM 2920 C C . HIS B 1 132 ? 44.605 38.282 -1.965 1.00 11.74 153 HIS B C 1
ATOM 2921 O O . HIS B 1 132 ? 44.368 39.418 -2.375 1.00 11.72 153 HIS B O 1
ATOM 2928 N N . HIS B 1 133 ? 44.140 37.829 -0.805 1.00 13.20 154 HIS B N 1
ATOM 2929 C CA . HIS B 1 133 ? 43.313 38.674 0.060 1.00 11.57 154 HIS B CA 1
ATOM 2930 C C . HIS B 1 133 ? 44.160 39.134 1.250 1.00 12.90 154 HIS B C 1
ATOM 2931 O O . HIS B 1 133 ? 44.535 38.330 2.099 1.00 12.54 154 HIS B O 1
ATOM 2938 N N . GLN B 1 134 ? 44.457 40.430 1.294 1.00 13.95 155 GLN B N 1
ATOM 2939 C CA . GLN B 1 134 ? 45.295 41.016 2.342 1.00 17.33 155 GLN B CA 1
ATOM 2940 C C . GLN B 1 134 ? 44.789 40.776 3.767 1.00 15.61 155 GLN B C 1
ATOM 2941 O O . GLN B 1 134 ? 45.547 40.345 4.636 1.00 15.77 155 GLN B O 1
ATOM 2947 N N . ALA B 1 135 ? 43.517 41.077 4.011 1.00 14.87 156 ALA B N 1
ATOM 2948 C CA . ALA B 1 135 ? 42.944 40.888 5.345 1.00 14.52 156 ALA B CA 1
ATOM 2949 C C . ALA B 1 135 ? 42.985 39.425 5.775 1.00 13.00 156 ALA B C 1
ATOM 2950 O O . ALA B 1 135 ? 43.379 39.110 6.901 1.00 14.01 156 ALA B O 1
ATOM 2952 N N . LEU B 1 136 ? 42.581 38.526 4.883 1.00 12.28 157 LEU B N 1
ATOM 2953 C CA . LEU B 1 136 ? 42.594 37.108 5.209 1.00 11.42 157 LEU B CA 1
ATOM 2954 C C . LEU B 1 136 ? 44.005 36.624 5.527 1.00 10.92 157 LEU B C 1
ATOM 2955 O O . LEU B 1 136 ? 44.181 35.699 6.317 1.00 9.44 157 LEU B O 1
ATOM 2960 N N . GLN B 1 137 ? 45.016 37.246 4.922 1.00 11.57 158 GLN B N 1
ATOM 2961 C CA . GLN B 1 137 ? 46.387 36.820 5.181 1.00 11.31 158 GLN B CA 1
ATOM 2962 C C . GLN B 1 137 ? 46.766 36.984 6.656 1.00 10.96 158 GLN B C 1
ATOM 2963 O O . GLN B 1 137 ? 47.562 36.208 7.187 1.00 10.51 158 GLN B O 1
ATOM 2969 N N . LYS B 1 138 ? 46.192 37.983 7.318 1.00 12.49 159 LYS B N 1
ATOM 2970 C CA . LYS B 1 138 ? 46.482 38.197 8.735 1.00 12.87 159 LYS B CA 1
ATOM 2971 C C . LYS B 1 138 ? 46.121 36.932 9.503 1.00 12.25 159 LYS B C 1
ATOM 2972 O O . LYS B 1 138 ? 46.776 36.569 10.486 1.00 12.84 159 LYS B O 1
ATOM 2978 N N . LEU B 1 139 ? 45.082 36.249 9.037 1.00 11.56 160 LEU B N 1
ATOM 2979 C CA . LEU B 1 139 ? 44.638 35.014 9.666 1.00 10.92 160 LEU B CA 1
ATOM 2980 C C . LEU B 1 139 ? 45.509 33.857 9.201 1.00 10.92 160 LEU B C 1
ATOM 2981 O O . LEU B 1 139 ? 45.982 33.047 10.004 1.00 9.72 160 LEU B O 1
ATOM 2986 N N . VAL B 1 140 ? 45.717 33.773 7.890 1.00 10.14 161 VAL B N 1
ATOM 2987 C CA . VAL B 1 140 ? 46.531 32.701 7.341 1.00 9.31 161 VAL B CA 1
ATOM 2988 C C . VAL B 1 140 ? 47.906 32.690 8.001 1.00 6.96 161 VAL B C 1
ATOM 2989 O O . VAL B 1 140 ? 48.457 31.620 8.266 1.00 8.73 161 VAL B O 1
ATOM 2993 N N . ASP B 1 141 ? 48.437 33.875 8.289 1.00 10.83 162 ASP B N 1
ATOM 2994 C CA . ASP B 1 141 ? 49.746 34.011 8.942 1.00 11.63 162 ASP B CA 1
ATOM 2995 C C . ASP B 1 141 ? 49.882 33.155 10.205 1.00 12.20 162 ASP B C 1
ATOM 2996 O O . ASP B 1 141 ? 50.954 32.619 10.477 1.00 10.69 162 ASP B O 1
ATOM 3001 N N . VAL B 1 142 ? 48.806 33.029 10.981 1.00 12.14 163 VAL B N 1
ATOM 3002 C CA . VAL B 1 142 ? 48.882 32.267 12.230 1.00 11.94 163 VAL B CA 1
ATOM 3003 C C . VAL B 1 142 ? 48.371 30.835 12.202 1.00 11.60 163 VAL B C 1
ATOM 3004 O O . VAL B 1 142 ? 48.432 30.132 13.218 1.00 11.00 163 VAL B O 1
ATOM 3008 N N . LEU B 1 143 ? 47.872 30.390 11.050 1.00 10.99 164 LEU B N 1
ATOM 3009 C CA . LEU B 1 143 ? 47.371 29.030 10.928 1.00 11.87 164 LEU B CA 1
ATOM 3010 C C . LEU B 1 143 ? 48.394 27.961 11.289 1.00 12.70 164 LEU B C 1
ATOM 3011 O O . LEU B 1 143 ? 48.032 26.892 11.768 1.00 13.60 164 LEU B O 1
ATOM 3016 N N . PRO B 1 144 ? 49.689 28.221 11.047 1.00 13.85 165 PRO B N 1
ATOM 3017 C CA . PRO B 1 144 ? 50.673 27.191 11.404 1.00 15.20 165 PRO B CA 1
ATOM 3018 C C . PRO B 1 144 ? 50.680 26.915 12.915 1.00 15.17 165 PRO B C 1
ATOM 3019 O O . PRO B 1 144 ? 51.134 25.863 13.367 1.00 15.27 165 PRO B O 1
ATOM 3023 N N . GLU B 1 145 ? 50.170 27.869 13.686 1.00 17.14 166 GLU B N 1
ATOM 3024 C CA . GLU B 1 145 ? 50.135 27.752 15.144 1.00 17.65 166 GLU B CA 1
ATOM 3025 C C . GLU B 1 145 ? 48.920 27.021 15.700 1.00 16.03 166 GLU B C 1
ATOM 3026 O O . GLU B 1 145 ? 48.881 26.712 16.890 1.00 15.65 166 GLU B O 1
ATOM 3032 N N . VAL B 1 146 ? 47.933 26.736 14.856 1.00 12.96 167 VAL B N 1
ATOM 3033 C CA . VAL B 1 146 ? 46.733 26.060 15.339 1.00 12.67 167 VAL B CA 1
ATOM 3034 C C . VAL B 1 146 ? 46.366 24.790 14.576 1.00 13.10 167 VAL B C 1
ATOM 3035 O O . VAL B 1 146 ? 45.190 24.482 14.398 1.00 12.50 167 VAL B O 1
ATOM 3039 N N . ARG B 1 147 ? 47.381 24.049 14.142 1.00 13.47 168 ARG B N 1
ATOM 3040 C CA . ARG B 1 147 ? 47.167 22.812 13.407 1.00 13.78 168 ARG B CA 1
ATOM 3041 C C . ARG B 1 147 ? 46.357 21.787 14.195 1.00 14.43 168 ARG B C 1
ATOM 3042 O O . ARG B 1 147 ? 45.492 21.119 13.638 1.00 12.95 168 ARG B O 1
ATOM 3050 N N . HIS B 1 148 ? 46.636 21.655 15.489 1.00 13.12 169 HIS B N 1
ATOM 3051 C CA . HIS B 1 148 ? 45.917 20.679 16.299 1.00 14.14 169 HIS B CA 1
ATOM 3052 C C . HIS B 1 148 ? 44.643 21.193 16.961 1.00 13.29 169 HIS B C 1
ATOM 3053 O O . HIS B 1 148 ? 44.519 22.371 17.279 1.00 13.03 169 HIS B O 1
ATOM 3060 N N . LYS B 1 149 ? 43.704 20.273 17.153 1.00 14.44 170 LYS B N 1
ATOM 3061 C CA . LYS B 1 149 ? 42.421 20.559 17.777 1.00 15.31 170 LYS B CA 1
ATOM 3062 C C . LYS B 1 149 ? 42.621 21.228 19.137 1.00 15.08 170 LYS B C 1
ATOM 3063 O O . LYS B 1 149 ? 43.532 20.872 19.887 1.00 14.42 170 LYS B O 1
ATOM 3069 N N . ASP B 1 150 ? 41.768 22.201 19.432 1.00 15.65 171 ASP B N 1
ATOM 3070 C CA . ASP B 1 150 ? 41.793 22.930 20.696 1.00 16.67 171 ASP B CA 1
ATOM 3071 C C . ASP B 1 150 ? 42.982 23.843 20.970 1.00 16.79 171 ASP B C 1
ATOM 3072 O O . ASP B 1 150 ? 43.152 24.293 22.105 1.00 18.02 171 ASP B O 1
ATOM 3077 N N . THR B 1 151 ? 43.813 24.119 19.968 1.00 13.86 172 THR B N 1
ATOM 3078 C CA . THR B 1 151 ? 44.932 25.021 20.201 1.00 12.10 172 THR B CA 1
ATOM 3079 C C . THR B 1 151 ? 44.514 26.392 19.697 1.00 11.03 172 THR B C 1
ATOM 3080 O O . THR B 1 151 ? 43.607 26.504 18.871 1.00 11.82 172 THR B O 1
ATOM 3084 N N . GLN B 1 152 ? 45.143 27.438 20.215 1.00 11.14 173 GLN B N 1
ATOM 3085 C CA . GLN B 1 152 ? 44.796 28.793 19.808 1.00 13.13 173 GLN B CA 1
ATOM 3086 C C . GLN B 1 152 ? 45.994 29.723 19.767 1.00 12.28 173 GLN B C 1
ATOM 3087 O O . GLN B 1 152 ? 47.078 29.383 20.238 1.00 13.06 173 GLN B O 1
ATOM 3093 N N . VAL B 1 153 ? 45.781 30.905 19.204 1.00 12.51 174 VAL B N 1
ATOM 3094 C CA . VAL B 1 153 ? 46.832 31.897 19.081 1.00 12.65 174 VAL B CA 1
ATOM 3095 C C . VAL B 1 153 ? 46.219 33.284 19.182 1.00 12.16 174 VAL B C 1
ATOM 3096 O O . VAL B 1 153 ? 45.097 33.509 18.727 1.00 12.23 174 VAL B O 1
ATOM 3100 N N . ALA B 1 154 ? 46.960 34.215 19.772 1.00 11.86 175 ALA B N 1
ATOM 3101 C CA . ALA B 1 154 ? 46.485 35.580 19.941 1.00 13.30 175 ALA B CA 1
ATOM 3102 C C . ALA B 1 154 ? 46.287 36.314 18.618 1.00 15.38 175 ALA B C 1
ATOM 3103 O O . ALA B 1 154 ? 47.040 36.113 17.666 1.00 14.73 175 ALA B O 1
ATOM 3105 N N . MET B 1 155 ? 45.262 37.160 18.571 1.00 15.10 176 MET B N 1
ATOM 3106 C CA . MET B 1 155 ? 44.970 37.965 17.389 1.00 18.06 176 MET B CA 1
ATOM 3107 C C . MET B 1 155 ? 45.151 39.445 17.715 1.00 18.74 176 MET B C 1
ATOM 3108 O O . MET B 1 155 ? 44.910 39.878 18.850 1.00 20.18 176 MET B O 1
ATOM 3113 N N . GLY B 1 156 ? 45.592 40.217 16.728 1.00 17.69 177 GLY B N 1
ATOM 3114 C CA . GLY B 1 156 ? 45.730 41.646 16.930 1.00 14.61 177 GLY B CA 1
ATOM 3115 C C . GLY B 1 156 ? 44.367 42.170 16.527 1.00 14.11 177 GLY B C 1
ATOM 3116 O O . GLY B 1 156 ? 43.494 41.362 16.213 1.00 14.61 177 GLY B O 1
ATOM 3117 N N . PRO B 1 157 ? 44.130 43.486 16.529 1.00 13.70 178 PRO B N 1
ATOM 3118 C CA . PRO B 1 157 ? 42.798 43.956 16.127 1.00 14.65 178 PRO B CA 1
ATOM 3119 C C . PRO B 1 157 ? 42.449 43.492 14.704 1.00 15.55 178 PRO B C 1
ATOM 3120 O O . PRO B 1 157 ? 43.329 43.374 13.844 1.00 13.78 178 PRO B O 1
ATOM 3124 N N . PHE B 1 158 ? 41.173 43.212 14.467 1.00 12.90 179 PHE B N 1
ATOM 3125 C CA . PHE B 1 158 ? 40.733 42.734 13.158 1.00 13.96 179 PHE B CA 1
ATOM 3126 C C . PHE B 1 158 ? 39.279 43.088 12.913 1.00 14.12 179 PHE B C 1
ATOM 3127 O O . PHE B 1 158 ? 38.411 42.744 13.714 1.00 15.87 179 PHE B O 1
ATOM 3135 N N . ASP B 1 159 ? 39.017 43.780 11.810 1.00 12.64 180 ASP B N 1
ATOM 3136 C CA . ASP B 1 159 ? 37.661 44.164 11.444 1.00 12.49 180 ASP B CA 1
ATOM 3137 C C . ASP B 1 159 ? 37.189 43.159 10.399 1.00 13.71 180 ASP B C 1
ATOM 3138 O O . ASP B 1 159 ? 37.658 43.180 9.255 1.00 12.26 180 ASP B O 1
ATOM 3143 N N . PRO B 1 160 ? 36.256 42.266 10.774 1.00 12.57 181 PRO B N 1
ATOM 3144 C CA . PRO B 1 160 ? 35.725 41.246 9.864 1.00 12.63 181 PRO B CA 1
ATOM 3145 C C . PRO B 1 160 ? 35.057 41.807 8.606 1.00 11.38 181 PRO B C 1
ATOM 3146 O O . PRO B 1 160 ? 34.840 41.069 7.642 1.00 10.89 181 PRO B O 1
ATOM 3150 N N . SER B 1 161 ? 34.722 43.094 8.619 1.00 12.09 182 SER B N 1
ATOM 3151 C CA . SER B 1 161 ? 34.104 43.728 7.450 1.00 14.62 182 SER B CA 1
ATOM 3152 C C . SER B 1 161 ? 35.088 43.675 6.288 1.00 14.65 182 SER B C 1
ATOM 3153 O O . SER B 1 161 ? 34.700 43.742 5.122 1.00 12.99 182 SER B O 1
ATOM 3156 N N . CYS B 1 162 ? 36.364 43.555 6.626 1.00 14.33 183 CYS B N 1
ATOM 3157 C CA . CYS B 1 162 ? 37.423 43.501 5.626 1.00 15.65 183 CYS B CA 1
ATOM 3158 C C . CYS B 1 162 ? 37.349 42.198 4.824 1.00 14.45 183 CYS B C 1
ATOM 3159 O O . CYS B 1 162 ? 37.965 42.084 3.765 1.00 14.22 183 CYS B O 1
ATOM 3162 N N . LEU B 1 163 ? 36.594 41.218 5.328 1.00 11.08 184 LEU B N 1
ATOM 3163 C CA . LEU B 1 163 ? 36.440 39.938 4.645 1.00 10.82 184 LEU B CA 1
ATOM 3164 C C . LEU B 1 163 ? 35.164 39.893 3.810 1.00 10.26 184 LEU B C 1
ATOM 3165 O O . LEU B 1 163 ? 34.831 38.868 3.219 1.00 11.38 184 LEU B O 1
ATOM 3170 N N . MET B 1 164 ? 34.443 41.003 3.767 1.00 10.55 185 MET B N 1
ATOM 3171 C CA . MET B 1 164 ? 33.198 41.038 3.017 1.00 12.46 185 MET B CA 1
ATOM 3172 C C . MET B 1 164 ? 33.358 41.685 1.659 1.00 11.07 185 MET B C 1
ATOM 3173 O O . MET B 1 164 ? 34.302 42.437 1.431 1.00 11.81 185 MET B O 1
ATOM 3178 N N . PRO B 1 165 ? 32.435 41.391 0.735 1.00 12.67 186 PRO B N 1
ATOM 3179 C CA . PRO B 1 165 ? 32.504 41.983 -0.603 1.00 13.11 186 PRO B CA 1
ATOM 3180 C C . PRO B 1 165 ? 32.051 43.435 -0.534 1.00 14.44 186 PRO B C 1
ATOM 3181 O O . PRO B 1 165 ? 31.337 43.829 0.400 1.00 14.00 186 PRO B O 1
ATOM 3185 N N . ALA B 1 166 ? 32.467 44.231 -1.515 1.00 12.91 187 ALA B N 1
ATOM 3186 C CA . ALA B 1 166 ? 32.082 45.635 -1.577 1.00 14.55 187 ALA B CA 1
ATOM 3187 C C . ALA B 1 166 ? 30.574 45.727 -1.816 1.00 14.51 187 ALA B C 1
ATOM 3188 O O . ALA B 1 166 ? 29.894 46.557 -1.210 1.00 14.48 187 ALA B O 1
ATOM 3190 N N . CYS B 1 167 ? 30.064 44.888 -2.715 1.00 14.19 188 CYS B N 1
ATOM 3191 C CA . CYS B 1 167 ? 28.634 44.851 -3.006 1.00 15.89 188 CYS B CA 1
ATOM 3192 C C . CYS B 1 167 ? 28.026 44.075 -1.841 1.00 14.22 188 CYS B C 1
ATOM 3193 O O . CYS B 1 167 ? 28.471 42.970 -1.540 1.00 13.43 188 CYS B O 1
ATOM 3196 N N . ARG B 1 168 ? 27.018 44.645 -1.189 1.00 13.98 189 ARG B N 1
ATOM 3197 C CA . ARG B 1 168 ? 26.406 43.980 -0.037 1.00 14.77 189 ARG B CA 1
ATOM 3198 C C . ARG B 1 168 ? 25.031 43.352 -0.270 1.00 15.57 189 ARG B C 1
ATOM 3199 O O . ARG B 1 168 ? 24.305 43.067 0.694 1.00 15.95 189 ARG B O 1
ATOM 3207 N N . ASP B 1 169 ? 24.663 43.133 -1.533 1.00 13.91 190 ASP B N 1
ATOM 3208 C CA . ASP B 1 169 ? 23.379 42.505 -1.840 1.00 14.40 190 ASP B CA 1
ATOM 3209 C C . ASP B 1 169 ? 23.363 41.139 -1.162 1.00 13.92 190 ASP B C 1
ATOM 3210 O O . ASP B 1 169 ? 24.390 40.464 -1.104 1.00 13.04 190 ASP B O 1
ATOM 3215 N N . TYR B 1 170 ? 22.203 40.717 -0.667 1.00 12.66 191 TYR B N 1
ATOM 3216 C CA . TYR B 1 170 ? 22.117 39.430 0.012 1.00 11.13 191 TYR B CA 1
ATOM 3217 C C . TYR B 1 170 ? 20.748 38.759 -0.073 1.00 11.03 191 TYR B C 1
ATOM 3218 O O . TYR B 1 170 ? 19.772 39.351 -0.535 1.00 11.52 191 TYR B O 1
ATOM 3227 N N . TRP B 1 171 ? 20.705 37.506 0.368 1.00 11.85 192 TRP B N 1
ATOM 3228 C CA . TRP B 1 171 ? 19.473 36.727 0.438 1.00 12.18 192 TRP B CA 1
ATOM 3229 C C . TRP B 1 171 ? 19.299 36.478 1.934 1.00 13.20 192 TRP B C 1
ATOM 3230 O O . TRP B 1 171 ? 20.289 36.385 2.665 1.00 12.31 192 TRP B O 1
ATOM 3241 N N . THR B 1 172 ? 18.060 36.366 2.394 1.00 12.22 193 THR B N 1
ATOM 3242 C CA . THR B 1 172 ? 17.832 36.080 3.802 1.00 13.36 193 THR B CA 1
ATOM 3243 C C . THR B 1 172 ? 16.693 35.079 3.960 1.00 13.85 193 THR B C 1
ATOM 3244 O O . THR B 1 172 ? 15.700 35.121 3.223 1.00 14.33 193 THR B O 1
ATOM 3248 N N . TYR B 1 173 ? 16.857 34.156 4.901 1.00 13.30 194 TYR B N 1
ATOM 3249 C CA . TYR B 1 173 ? 15.847 33.148 5.164 1.00 13.45 194 TYR B CA 1
ATOM 3250 C C . TYR B 1 173 ? 16.042 32.618 6.582 1.00 14.26 194 TYR B C 1
ATOM 3251 O O . TYR B 1 173 ? 17.148 32.675 7.128 1.00 13.21 194 TYR B O 1
ATOM 3260 N N . PRO B 1 174 ? 14.960 32.131 7.211 1.00 13.95 195 PRO B N 1
ATOM 3261 C CA . PRO B 1 174 ? 15.052 31.590 8.572 1.00 14.47 195 PRO B CA 1
ATOM 3262 C C . PRO B 1 174 ? 15.675 30.197 8.515 1.00 12.78 195 PRO B C 1
ATOM 3263 O O . PRO B 1 174 ? 15.196 29.322 7.793 1.00 13.69 195 PRO B O 1
ATOM 3267 N N . GLY B 1 175 ? 16.741 29.986 9.276 1.00 14.18 196 GLY B N 1
ATOM 3268 C CA . GLY B 1 175 ? 17.393 28.691 9.243 1.00 14.15 196 GLY B CA 1
ATOM 3269 C C . GLY B 1 175 ? 17.945 28.171 10.554 1.00 15.61 196 GLY B C 1
ATOM 3270 O O . GLY B 1 175 ? 17.443 28.496 11.634 1.00 15.72 196 GLY B O 1
ATOM 3271 N N . SER B 1 176 ? 19.006 27.377 10.455 1.00 15.90 197 SER B N 1
ATOM 3272 C CA . SER B 1 176 ? 19.612 26.766 11.629 1.00 15.98 197 SER B CA 1
ATOM 3273 C C . SER B 1 176 ? 21.129 26.780 11.647 1.00 16.42 197 SER B C 1
ATOM 3274 O O . SER B 1 176 ? 21.781 27.277 10.727 1.00 14.77 197 SER B O 1
ATOM 3277 N N . LEU B 1 177 ? 21.677 26.215 12.720 1.00 16.29 198 LEU B N 1
ATOM 3278 C CA . LEU B 1 177 ? 23.116 26.082 12.882 1.00 16.41 198 LEU B CA 1
ATOM 3279 C C . LEU B 1 177 ? 23.463 24.933 11.947 1.00 15.64 198 LEU B C 1
ATOM 3280 O O . LEU B 1 177 ? 22.607 24.092 11.672 1.00 15.05 198 LEU B O 1
ATOM 3285 N N . THR B 1 178 ? 24.697 24.888 11.452 1.00 15.36 199 THR B N 1
ATOM 3286 C CA . THR B 1 178 ? 25.088 23.796 10.571 1.00 16.24 199 THR B CA 1
ATOM 3287 C C . THR B 1 178 ? 25.964 22.779 11.299 1.00 18.23 199 THR B C 1
ATOM 3288 O O . THR B 1 178 ? 26.546 21.884 10.686 1.00 16.22 199 THR B O 1
ATOM 3292 N N . THR B 1 179 ? 26.042 22.934 12.618 1.00 18.99 200 THR B N 1
ATOM 3293 C CA . THR B 1 179 ? 26.774 22.015 13.485 1.00 20.88 200 THR B CA 1
ATOM 3294 C C . THR B 1 179 ? 25.852 21.726 14.680 1.00 21.73 200 THR B C 1
ATOM 3295 O O . THR B 1 179 ? 24.902 22.472 14.934 1.00 20.09 200 THR B O 1
ATOM 3299 N N . PRO B 1 180 ? 26.107 20.635 15.419 1.00 21.92 201 PRO B N 1
ATOM 3300 C CA . PRO B 1 180 ? 25.252 20.321 16.574 1.00 22.67 201 PRO B CA 1
ATOM 3301 C C . PRO B 1 180 ? 25.100 21.540 17.479 1.00 22.18 201 PRO B C 1
ATOM 3302 O O . PRO B 1 180 ? 26.041 22.312 17.645 1.00 24.08 201 PRO B O 1
ATOM 3306 N N . PRO B 1 181 ? 23.917 21.724 18.087 1.00 23.00 202 PRO B N 1
ATOM 3307 C CA . PRO B 1 181 ? 22.725 20.877 17.988 1.00 22.93 202 PRO B CA 1
ATOM 3308 C C . PRO B 1 181 ? 21.810 21.139 16.790 1.00 22.24 202 PRO B C 1
ATOM 3309 O O . PRO B 1 181 ? 20.674 20.663 16.766 1.00 22.11 202 PRO B O 1
ATOM 3313 N N . LEU B 1 182 ? 22.287 21.899 15.807 1.00 21.52 203 LEU B N 1
ATOM 3314 C CA . LEU B 1 182 ? 21.483 22.190 14.618 1.00 19.36 203 LEU B CA 1
ATOM 3315 C C . LEU B 1 182 ? 20.172 22.914 14.968 1.00 19.91 203 LEU B C 1
ATOM 3316 O O . LEU B 1 182 ? 19.134 22.693 14.337 1.00 18.16 203 LEU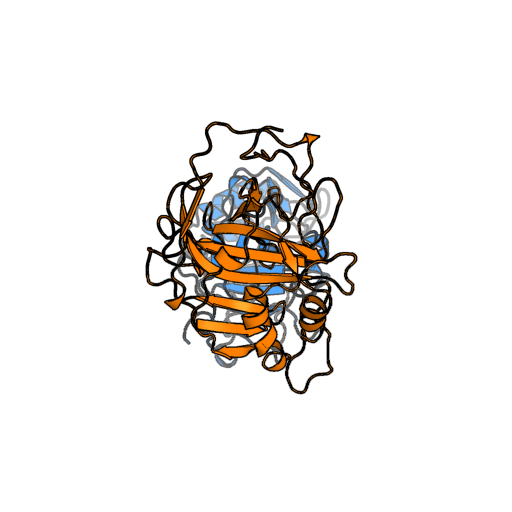 B O 1
ATOM 3321 N N . ALA B 1 183 ? 20.231 23.781 15.973 1.00 19.12 204 ALA B N 1
ATOM 3322 C CA . ALA B 1 183 ? 19.061 24.537 16.410 1.00 20.13 204 ALA B CA 1
ATOM 3323 C C . ALA B 1 183 ? 18.594 25.527 15.341 1.00 21.06 204 ALA B C 1
ATOM 3324 O O . ALA B 1 183 ? 19.415 26.191 14.703 1.00 20.13 204 ALA B O 1
ATOM 3326 N N . GLU B 1 184 ? 17.277 25.631 15.157 1.00 19.53 205 GLU B N 1
ATOM 3327 C CA . GLU B 1 184 ? 16.712 26.547 14.166 1.00 20.33 205 GLU B CA 1
ATOM 3328 C C . GLU B 1 184 ? 16.565 27.938 14.777 1.00 19.74 205 GLU B C 1
ATOM 3329 O O . GLU B 1 184 ? 15.479 28.511 14.828 1.00 20.29 205 GLU B O 1
ATOM 3335 N N . SER B 1 185 ? 17.694 28.476 15.218 1.00 19.58 206 SER B N 1
ATOM 3336 C CA . SER B 1 185 ? 17.770 29.776 15.870 1.00 18.69 206 SER B CA 1
ATOM 3337 C C . SER B 1 185 ? 18.420 30.855 15.007 1.00 17.70 206 SER B C 1
ATOM 3338 O O . SER B 1 185 ? 18.722 31.942 15.500 1.00 18.01 206 SER B O 1
ATOM 3341 N N . VAL B 1 186 ? 18.615 30.573 13.725 1.00 16.52 207 VAL B N 1
ATOM 3342 C CA . VAL B 1 186 ? 19.313 31.517 12.858 1.00 13.13 207 VAL B CA 1
ATOM 3343 C C . VAL B 1 186 ? 18.565 32.281 11.778 1.00 11.45 207 VAL B C 1
ATOM 3344 O O . VAL B 1 186 ? 17.777 31.713 11.027 1.00 13.89 207 VAL B O 1
ATOM 3348 N N . THR B 1 187 ? 18.824 33.582 11.712 1.00 11.97 208 THR B N 1
ATOM 3349 C CA . THR B 1 187 ? 18.281 34.404 10.643 1.00 13.33 208 THR B CA 1
ATOM 3350 C C . THR B 1 187 ? 19.506 34.463 9.726 1.00 13.01 208 THR B C 1
ATOM 3351 O O . THR B 1 187 ? 20.516 35.087 10.062 1.00 12.74 208 THR B O 1
ATOM 3355 N N . TRP B 1 188 ? 19.442 33.764 8.600 1.00 12.60 209 TRP B N 1
ATOM 3356 C CA . TRP B 1 188 ? 20.571 33.761 7.677 1.00 11.95 209 TRP B CA 1
ATOM 3357 C C . TRP B 1 188 ? 20.582 34.969 6.750 1.00 12.25 209 TRP B C 1
ATOM 3358 O O . TRP B 1 188 ? 19.534 35.445 6.308 1.00 11.28 209 TRP B O 1
ATOM 3369 N N . ILE B 1 189 ? 21.786 35.472 6.498 1.00 10.83 210 ILE B N 1
ATOM 3370 C CA . ILE B 1 189 ? 22.027 36.600 5.611 1.00 10.95 210 ILE B CA 1
ATOM 3371 C C . ILE B 1 189 ? 23.213 36.143 4.763 1.00 11.93 210 ILE B C 1
ATOM 3372 O O . ILE B 1 189 ? 24.356 36.200 5.205 1.00 11.75 210 ILE B O 1
ATOM 3377 N N . VAL B 1 190 ? 22.938 35.670 3.555 1.00 11.39 211 VAL B N 1
ATOM 3378 C CA . VAL B 1 190 ? 24.005 35.193 2.686 1.00 11.12 211 VAL B CA 1
ATOM 3379 C C . VAL B 1 190 ? 24.278 36.232 1.616 1.00 11.41 211 VAL B C 1
ATOM 3380 O O . VAL B 1 190 ? 23.404 36.542 0.810 1.00 11.13 211 VAL B O 1
ATOM 3384 N N . GLN B 1 191 ? 25.492 36.771 1.612 1.00 11.54 212 GLN B N 1
ATOM 3385 C CA . GLN B 1 191 ? 25.864 37.788 0.639 1.00 11.79 212 GLN B CA 1
ATOM 3386 C C . GLN B 1 191 ? 26.036 37.162 -0.744 1.00 10.88 212 GLN B C 1
ATOM 3387 O O . GLN B 1 191 ? 26.641 36.105 -0.891 1.00 10.24 212 GLN B O 1
ATOM 3393 N N . LYS B 1 192 ? 25.467 37.815 -1.751 1.00 11.02 213 LYS B N 1
ATOM 3394 C CA . LYS B 1 192 ? 25.523 37.320 -3.124 1.00 13.23 213 LYS B CA 1
ATOM 3395 C C . LYS B 1 192 ? 26.892 37.348 -3.800 1.00 12.93 213 LYS B C 1
ATOM 3396 O O . LYS B 1 192 ? 27.223 36.454 -4.584 1.00 14.37 213 LYS B O 1
ATOM 3402 N N . THR B 1 193 ? 27.686 38.359 -3.485 1.00 13.35 214 THR B N 1
ATOM 3403 C CA . THR B 1 193 ? 28.994 38.530 -4.106 1.00 13.58 214 THR B CA 1
ATOM 3404 C C . THR B 1 193 ? 30.157 37.794 -3.443 1.00 13.31 214 THR B C 1
ATOM 3405 O O . THR B 1 193 ? 30.543 38.114 -2.317 1.00 10.75 214 THR B O 1
ATOM 3409 N N . PRO B 1 194 ? 30.739 36.802 -4.141 1.00 12.81 215 PRO B N 1
ATOM 3410 C CA . PRO B 1 194 ? 31.864 36.066 -3.561 1.00 12.63 215 PRO B CA 1
ATOM 3411 C C . PRO B 1 194 ? 33.094 36.953 -3.366 1.00 12.32 215 PRO B C 1
ATOM 3412 O O . PRO B 1 194 ? 33.244 37.993 -4.017 1.00 12.08 215 PRO B O 1
ATOM 3416 N N . VAL B 1 195 ? 33.954 36.546 -2.441 1.00 11.21 216 VAL B N 1
ATOM 3417 C CA . VAL B 1 195 ? 35.177 37.279 -2.134 1.00 11.49 216 VAL B CA 1
ATOM 3418 C C . VAL B 1 195 ? 36.383 36.466 -2.608 1.00 10.51 216 VAL B C 1
ATOM 3419 O O . VAL B 1 195 ? 36.499 35.274 -2.327 1.00 9.42 216 VAL B O 1
ATOM 3423 N N . GLU B 1 196 ? 37.282 37.119 -3.331 1.00 12.70 217 GLU B N 1
ATOM 3424 C CA . GLU B 1 196 ? 38.458 36.437 -3.855 1.00 12.19 217 GLU B CA 1
ATOM 3425 C C . GLU B 1 196 ? 39.586 36.202 -2.862 1.00 9.71 217 GLU B C 1
ATOM 3426 O O . GLU B 1 196 ? 39.948 37.089 -2.100 1.00 11.76 217 GLU B O 1
ATOM 3432 N N . VAL B 1 197 ? 40.127 34.989 -2.888 1.00 11.04 218 VAL B N 1
ATOM 3433 C CA . VAL B 1 197 ? 41.262 34.599 -2.057 1.00 11.51 218 VAL B CA 1
ATOM 3434 C C . VAL B 1 197 ? 42.184 33.790 -2.964 1.00 12.47 218 VAL B C 1
ATOM 3435 O O . VAL B 1 197 ? 41.724 33.169 -3.922 1.00 13.61 218 VAL B O 1
ATOM 3439 N N . SER B 1 198 ? 43.478 33.793 -2.671 1.00 12.29 219 SER B N 1
ATOM 3440 C CA . SER B 1 198 ? 44.421 33.057 -3.509 1.00 14.10 219 SER B CA 1
ATOM 3441 C C . SER B 1 198 ? 44.376 31.554 -3.228 1.00 13.90 219 SER B C 1
ATOM 3442 O O . SER B 1 198 ? 43.936 31.117 -2.157 1.00 12.43 219 SER B O 1
ATOM 3445 N N . PRO B 1 199 ? 44.816 30.738 -4.203 1.00 13.22 220 PRO B N 1
ATOM 3446 C CA . PRO B 1 199 ? 44.824 29.285 -4.038 1.00 13.67 220 PRO B CA 1
ATOM 3447 C C . PRO B 1 199 ? 45.657 28.852 -2.834 1.00 13.51 220 PRO B C 1
ATOM 3448 O O . PRO B 1 199 ? 45.278 27.935 -2.113 1.00 11.66 220 PRO B O 1
ATOM 3452 N N . SER B 1 200 ? 46.793 29.505 -2.616 1.00 14.62 221 SER B N 1
ATOM 3453 C CA . SER B 1 200 ? 47.638 29.109 -1.494 1.00 16.52 221 SER B CA 1
ATOM 3454 C C . SER B 1 200 ? 47.043 29.514 -0.145 1.00 14.43 221 SER B C 1
ATOM 3455 O O . SER B 1 200 ? 47.351 28.900 0.872 1.00 13.84 221 SER B O 1
ATOM 3458 N N . GLN B 1 201 ? 46.183 30.529 -0.128 1.00 14.72 222 GLN B N 1
ATOM 3459 C CA . GLN B 1 201 ? 45.560 30.920 1.133 1.00 15.19 222 GLN B CA 1
ATOM 3460 C C . GLN B 1 201 ? 44.622 29.789 1.537 1.00 14.44 222 GLN B C 1
ATOM 3461 O O . GLN B 1 201 ? 44.655 29.326 2.679 1.00 15.66 222 GLN B O 1
ATOM 3467 N N . LEU B 1 202 ? 43.811 29.316 0.593 1.00 13.94 223 LEU B N 1
ATOM 3468 C CA . LEU B 1 202 ? 42.902 28.219 0.881 1.00 13.12 223 LEU B CA 1
ATOM 3469 C C . LEU B 1 202 ? 43.647 26.934 1.206 1.00 13.32 223 LEU B C 1
ATOM 3470 O O . LEU B 1 202 ? 43.217 26.174 2.072 1.00 10.95 223 LEU B O 1
ATOM 3475 N N . SER B 1 203 ? 44.763 26.672 0.522 1.00 11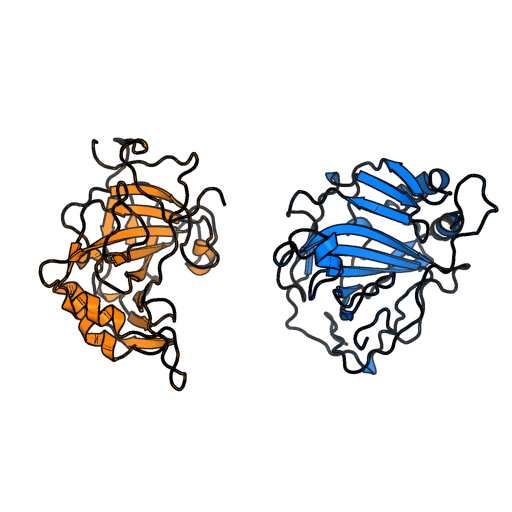.46 224 SER B N 1
ATOM 3476 C CA . SER B 1 203 ? 45.493 25.444 0.804 1.00 11.33 224 SER B CA 1
ATOM 3477 C C . SER B 1 203 ? 45.987 25.416 2.255 1.00 9.80 224 SER B C 1
ATOM 3478 O O . SER B 1 203 ? 46.111 24.345 2.843 1.00 10.50 224 SER B O 1
ATOM 3481 N N . MET B 1 204 ? 46.273 26.581 2.828 1.00 10.41 225 MET B N 1
ATOM 3482 C CA . MET B 1 204 ? 46.719 26.629 4.223 1.00 13.41 225 MET B CA 1
ATOM 3483 C C . MET B 1 204 ? 45.602 26.143 5.146 1.00 13.00 225 MET B C 1
ATOM 3484 O O . MET B 1 204 ? 45.877 25.557 6.193 1.00 13.20 225 MET B O 1
ATOM 3489 N N . PHE B 1 205 ? 44.350 26.401 4.761 1.00 12.82 226 PHE B N 1
ATOM 3490 C CA . PHE B 1 205 ? 43.189 25.947 5.544 1.00 11.93 226 PHE B CA 1
ATOM 3491 C C . PHE B 1 205 ? 43.281 24.428 5.703 1.00 13.47 226 PHE B C 1
ATOM 3492 O O . PHE B 1 205 ? 42.960 23.867 6.764 1.00 11.77 226 PHE B O 1
ATOM 3500 N N . ARG B 1 206 ? 43.711 23.764 4.627 1.00 10.79 227 ARG B N 1
ATOM 3501 C CA . ARG B 1 206 ? 43.815 22.311 4.601 1.00 11.38 227 ARG B CA 1
ATOM 3502 C C . ARG B 1 206 ? 45.019 21.705 5.324 1.00 10.06 227 ARG B C 1
ATOM 3503 O O . ARG B 1 206 ? 45.221 20.496 5.272 1.00 12.63 227 ARG B O 1
ATOM 3511 N N . THR B 1 207 ? 45.815 22.534 5.989 1.00 12.28 228 THR B N 1
ATOM 3512 C CA . THR B 1 207 ? 46.956 22.027 6.746 1.00 13.78 228 THR B CA 1
ATOM 3513 C C . THR B 1 207 ? 46.507 21.805 8.194 1.00 14.47 228 THR B C 1
ATOM 3514 O O . THR B 1 207 ? 47.262 21.285 9.016 1.00 13.38 228 THR B O 1
ATOM 3518 N N . LEU B 1 208 ? 45.273 22.204 8.498 1.00 13.25 229 LEU B N 1
ATOM 3519 C CA . LEU B 1 208 ? 44.727 22.032 9.845 1.00 12.62 229 LEU B CA 1
ATOM 3520 C C . LEU B 1 208 ? 44.271 20.594 10.080 1.00 13.29 229 LEU B C 1
ATOM 3521 O O . LEU B 1 208 ? 44.064 19.825 9.128 1.00 11.30 229 LEU B O 1
ATOM 3526 N N . LEU B 1 209 ? 44.112 20.226 11.352 1.00 10.57 230 LEU B N 1
ATOM 3527 C CA . LEU B 1 209 ? 43.710 18.870 11.706 1.00 10.82 230 LEU B CA 1
ATOM 3528 C C . LEU B 1 209 ? 42.504 18.813 12.646 1.00 12.02 230 LEU B C 1
ATOM 3529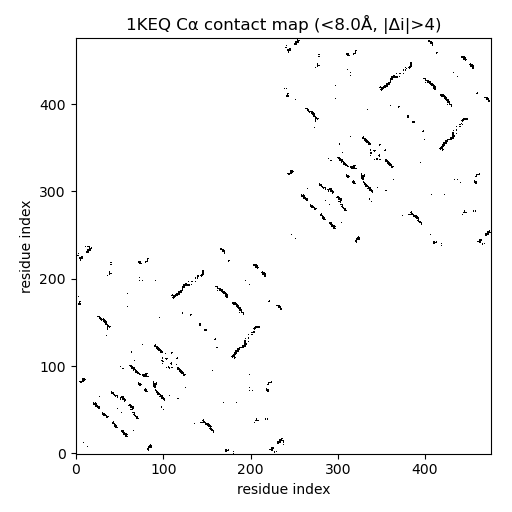 O O . LEU B 1 209 ? 42.310 19.701 13.479 1.00 11.46 230 LEU B O 1
ATOM 3534 N N . PHE B 1 210 ? 41.705 17.760 12.496 1.00 13.15 231 PHE B N 1
ATOM 3535 C CA . PHE B 1 210 ? 40.542 17.516 13.347 1.00 14.79 231 PHE B CA 1
ATOM 3536 C C . PHE B 1 210 ? 41.103 16.891 14.624 1.00 16.07 231 PHE B C 1
ATOM 3537 O O . PHE B 1 210 ? 40.518 16.999 15.701 1.00 16.75 231 PHE B O 1
ATOM 3545 N N . SER B 1 211 ? 42.242 16.221 14.469 1.00 16.41 232 SER B N 1
ATOM 3546 C CA . SER B 1 211 ? 42.917 15.519 15.555 1.00 15.80 232 SER B CA 1
ATOM 3547 C C . SER B 1 211 ? 43.709 16.418 16.504 1.00 16.74 232 SER B C 1
ATOM 3548 O O . SER B 1 211 ? 44.096 17.529 16.151 1.00 14.35 232 SER B O 1
ATOM 3551 N N . GLY B 1 212 ? 43.950 15.923 17.715 1.00 18.80 233 GLY B N 1
ATOM 3552 C CA . GLY B 1 212 ? 44.706 16.690 18.690 1.00 20.61 233 GLY B CA 1
ATOM 3553 C C . GLY B 1 212 ? 46.164 16.261 18.744 1.00 22.48 233 GLY B C 1
ATOM 3554 O O . GLY B 1 212 ? 46.561 15.306 18.069 1.00 21.55 233 GLY B O 1
ATOM 3555 N N . ARG B 1 213 ? 46.965 16.964 19.542 1.00 23.44 234 ARG B N 1
ATOM 3556 C CA . ARG B 1 213 ? 48.383 16.641 19.680 1.00 27.42 234 ARG B CA 1
ATOM 3557 C C . ARG B 1 213 ? 48.566 15.210 20.172 1.00 28.05 234 ARG B C 1
ATOM 3558 O O . ARG B 1 213 ? 47.832 14.746 21.043 1.00 28.25 234 ARG B O 1
ATOM 3566 N N . GLY B 1 214 ? 49.546 14.516 19.604 1.00 29.48 235 GLY B N 1
ATOM 3567 C CA . GLY B 1 214 ? 49.816 13.147 20.004 1.00 31.20 235 GLY B CA 1
ATOM 3568 C C . GLY B 1 214 ? 48.939 12.091 19.353 1.00 32.11 235 GLY B C 1
ATOM 3569 O O . GLY B 1 214 ? 49.180 10.894 19.516 1.00 33.56 235 GLY B O 1
ATOM 3570 N N . GLU B 1 215 ? 47.915 12.516 18.623 1.00 32.02 236 GLU B N 1
ATOM 3571 C CA . GLU B 1 215 ? 47.028 11.564 17.962 1.00 32.10 236 GLU B CA 1
ATOM 3572 C C . GLU B 1 215 ? 47.412 11.422 16.496 1.00 30.55 236 GLU B C 1
ATOM 3573 O O . GLU B 1 215 ? 48.132 12.258 15.954 1.00 30.23 236 GLU B O 1
ATOM 3579 N N . GLU B 1 216 ? 46.939 10.358 15.858 1.00 30.46 237 GLU B N 1
ATOM 3580 C CA . GLU B 1 216 ? 47.231 10.151 14.448 1.00 29.81 237 GLU B CA 1
ATOM 3581 C C . GLU B 1 216 ? 46.584 11.327 13.725 1.00 27.39 237 GLU B C 1
ATOM 3582 O O . GLU B 1 216 ? 45.441 11.682 14.013 1.00 24.97 237 GLU B O 1
ATOM 3588 N N . GLU B 1 217 ? 47.313 11.940 12.800 1.00 25.07 238 GLU B N 1
ATOM 3589 C CA . GLU B 1 217 ? 46.773 13.085 12.082 1.00 24.13 238 GLU B CA 1
ATOM 3590 C C . GLU B 1 217 ? 45.486 12.761 11.333 1.00 21.70 238 GLU B C 1
ATOM 3591 O O . GLU B 1 217 ? 45.364 11.722 10.685 1.00 20.06 238 GLU B O 1
ATOM 3597 N N . ASP B 1 218 ? 44.523 13.667 11.448 1.00 19.61 239 ASP B N 1
ATOM 3598 C CA . ASP B 1 218 ? 43.225 13.537 10.798 1.00 18.87 239 ASP B CA 1
ATOM 3599 C C . ASP B 1 218 ? 42.995 14.902 10.151 1.00 17.44 239 ASP B C 1
ATOM 3600 O O . ASP B 1 218 ? 42.607 15.856 10.819 1.00 17.13 239 ASP B O 1
ATOM 3605 N N . VAL B 1 219 ? 43.255 14.986 8.849 1.00 15.26 240 VAL B N 1
ATOM 3606 C CA . VAL B 1 219 ? 43.139 16.235 8.103 1.00 12.94 240 VAL B CA 1
ATOM 3607 C C . VAL B 1 219 ? 41.771 16.904 8.123 1.00 11.97 240 VAL B C 1
ATOM 3608 O O . VAL B 1 219 ? 40.749 16.276 7.848 1.00 12.78 240 VAL B O 1
ATOM 3612 N N . MET B 1 220 ? 41.774 18.195 8.435 1.00 11.11 241 MET B N 1
ATOM 3613 C CA . MET B 1 220 ? 40.558 18.984 8.493 1.00 10.00 241 MET B CA 1
ATOM 3614 C C . MET B 1 220 ? 40.158 19.519 7.118 1.00 8.75 241 MET B C 1
ATOM 3615 O O . MET B 1 220 ? 40.625 20.576 6.695 1.00 9.23 241 MET B O 1
ATOM 3620 N N . VAL B 1 221 ? 39.301 18.768 6.434 1.00 10.58 242 VAL B N 1
ATOM 3621 C CA . VAL B 1 221 ? 38.768 19.145 5.125 1.00 11.87 242 VAL B CA 1
ATOM 3622 C C . VAL B 1 221 ? 37.343 18.594 5.054 1.00 11.36 242 VAL B C 1
ATOM 3623 O O . VAL B 1 221 ? 37.015 17.637 5.752 1.00 12.59 242 VAL B O 1
ATOM 3627 N N . ASN B 1 222 ? 36.505 19.201 4.216 1.00 10.33 243 ASN B N 1
ATOM 3628 C CA . ASN B 1 222 ? 35.116 18.773 4.055 1.00 10.36 243 ASN B CA 1
ATOM 3629 C C . ASN B 1 222 ? 34.319 18.958 5.342 1.00 10.32 243 ASN B C 1
ATOM 3630 O O . ASN B 1 222 ? 33.492 18.116 5.691 1.00 10.19 243 ASN B O 1
ATOM 3635 N N . ASN B 1 223 ? 34.573 20.058 6.038 1.00 10.70 244 ASN B N 1
ATOM 3636 C CA . ASN B 1 223 ? 33.867 20.355 7.280 1.00 12.82 244 ASN B CA 1
ATOM 3637 C C . ASN B 1 223 ? 32.652 21.222 6.955 1.00 10.30 244 ASN B C 1
ATOM 3638 O O . ASN B 1 223 ? 32.540 22.364 7.398 1.00 11.22 244 ASN B O 1
ATOM 3643 N N . TYR B 1 224 ? 31.757 20.660 6.148 1.00 11.86 245 TYR B N 1
ATOM 3644 C CA . TYR B 1 224 ? 30.540 21.342 5.732 1.00 12.24 245 TYR B CA 1
ATOM 3645 C C . TYR B 1 224 ? 29.380 20.368 5.840 1.00 11.24 245 TYR B C 1
ATOM 3646 O O . TYR B 1 224 ? 29.563 19.152 5.760 1.00 11.63 245 TYR B O 1
ATOM 3655 N N . ARG B 1 225 ? 28.184 20.910 6.018 1.00 12.37 246 ARG B N 1
ATOM 3656 C CA . ARG B 1 225 ? 26.988 20.094 6.134 1.00 12.34 246 ARG B CA 1
ATOM 3657 C C . ARG B 1 225 ? 26.282 20.022 4.786 1.00 11.28 246 ARG B C 1
ATOM 3658 O O . ARG B 1 225 ? 26.226 21.010 4.058 1.00 11.67 246 ARG B O 1
ATOM 3666 N N . PRO B 1 226 ? 25.726 18.852 4.440 1.00 13.49 247 PRO B N 1
ATOM 3667 C CA . PRO B 1 226 ? 25.027 18.721 3.158 1.00 14.20 247 PRO B CA 1
ATOM 3668 C C . PRO B 1 226 ? 23.821 19.657 3.038 1.00 13.45 247 PRO B C 1
ATOM 3669 O O . PRO B 1 226 ? 23.245 20.083 4.041 1.00 13.76 247 PRO B O 1
ATOM 3673 N N . LEU B 1 227 ? 23.449 19.970 1.801 1.00 12.27 248 LEU B N 1
ATOM 3674 C CA . LEU B 1 227 ? 22.324 20.853 1.514 1.00 12.08 248 LEU B CA 1
ATOM 3675 C C . LEU B 1 227 ? 21.000 20.317 2.060 1.00 12.41 248 LEU B C 1
ATOM 3676 O O . LEU B 1 227 ? 20.759 19.108 2.053 1.00 12.22 248 LEU B O 1
ATOM 3681 N N . GLN B 1 228 ? 20.150 21.231 2.522 1.00 13.43 249 GLN B N 1
ATOM 3682 C CA . GLN B 1 228 ? 18.841 20.888 3.082 1.00 15.00 249 GLN B CA 1
ATOM 3683 C C . GLN B 1 228 ? 17.739 21.524 2.239 1.00 16.64 249 GLN B C 1
ATOM 3684 O O . GLN B 1 228 ? 17.930 22.591 1.660 1.00 17.65 249 GLN B O 1
ATOM 3690 N N . PRO B 1 229 ? 16.560 20.891 2.180 1.00 18.06 250 PRO B N 1
ATOM 3691 C CA . PRO B 1 229 ? 15.457 21.446 1.389 1.00 18.15 250 PRO B CA 1
ATOM 3692 C C . PRO B 1 229 ? 14.898 22.738 1.987 1.00 17.56 250 PRO B C 1
ATOM 3693 O O . PRO B 1 229 ? 14.786 22.869 3.204 1.00 16.67 250 PRO B O 1
ATOM 3697 N N . LEU B 1 230 ? 14.559 23.692 1.126 1.00 18.61 251 LEU B N 1
ATOM 3698 C CA . LEU B 1 230 ? 14.005 24.966 1.567 1.00 18.91 251 LEU B CA 1
ATOM 3699 C C . LEU B 1 230 ? 12.637 24.760 2.213 1.00 20.12 251 LEU B C 1
ATOM 3700 O O . LEU B 1 230 ? 12.274 25.458 3.159 1.00 18.18 251 LEU B O 1
ATOM 3705 N N . ARG B 1 231 ? 11.887 23.792 1.698 1.00 22.02 252 ARG B N 1
ATOM 3706 C CA . ARG B 1 231 ? 10.545 23.513 2.202 1.00 25.36 252 ARG B CA 1
ATOM 3707 C C . ARG B 1 231 ? 9.641 24.691 1.855 1.00 25.81 252 ARG B C 1
ATOM 3708 O O . ARG B 1 231 ? 9.688 25.206 0.737 1.00 26.42 252 ARG B O 1
ATOM 3716 N N . ASP B 1 232 ? 8.837 25.138 2.812 1.00 27.45 253 ASP B N 1
ATOM 3717 C CA . ASP B 1 232 ? 7.921 26.246 2.562 1.00 28.17 253 ASP B CA 1
ATOM 3718 C C . ASP B 1 232 ? 8.425 27.593 3.080 1.00 26.57 253 ASP B C 1
ATOM 3719 O O . ASP B 1 232 ? 7.669 28.561 3.148 1.00 25.62 253 ASP B O 1
ATOM 3724 N N . ARG B 1 233 ? 9.706 27.657 3.429 1.00 24.18 254 ARG B N 1
ATOM 3725 C CA . ARG B 1 233 ? 10.294 28.892 3.937 1.00 22.34 254 ARG B CA 1
ATOM 3726 C C . ARG B 1 233 ? 10.364 29.986 2.882 1.00 21.14 254 ARG B C 1
ATOM 3727 O O . ARG B 1 233 ? 10.483 29.710 1.692 1.00 21.39 254 ARG B O 1
ATOM 3735 N N . LYS B 1 234 ? 10.297 31.232 3.327 1.00 20.92 255 LYS B N 1
ATOM 3736 C CA . LYS B 1 234 ? 10.367 32.356 2.410 1.00 21.20 255 LYS B CA 1
ATOM 3737 C C . LYS B 1 234 ? 11.815 32.802 2.216 1.00 19.45 255 LYS B C 1
ATOM 3738 O O . LYS B 1 234 ? 12.495 33.190 3.169 1.00 18.75 255 LYS B O 1
ATOM 3744 N N . LEU B 1 235 ? 12.286 32.720 0.978 1.00 18.57 256 LEU B N 1
ATOM 3745 C CA . LEU B 1 235 ? 13.645 33.139 0.648 1.00 17.95 256 LEU B CA 1
ATOM 3746 C C . LEU B 1 235 ? 13.536 34.537 0.055 1.00 16.74 256 LEU B C 1
ATOM 3747 O O . LEU B 1 235 ? 13.002 34.712 -1.042 1.00 17.51 256 LEU B O 1
ATOM 3752 N N . ARG B 1 236 ? 14.037 35.532 0.778 1.00 14.19 257 ARG B N 1
ATOM 3753 C CA . ARG B 1 236 ? 13.964 36.905 0.306 1.00 14.52 257 ARG B CA 1
ATOM 3754 C C . ARG B 1 236 ? 15.306 37.439 -0.165 1.00 14.44 257 ARG B C 1
ATOM 3755 O O . ARG B 1 236 ? 16.354 37.076 0.370 1.00 13.46 257 ARG B O 1
ATOM 3763 N N . SER B 1 237 ? 15.266 38.308 -1.168 1.00 14.16 258 SER B N 1
ATOM 3764 C CA . SER B 1 237 ? 16.486 38.925 -1.671 1.00 14.01 258 SER B CA 1
ATOM 3765 C C . SER B 1 237 ? 16.382 40.408 -1.340 1.00 13.34 258 SER B C 1
ATOM 3766 O O . SER B 1 237 ? 15.283 40.970 -1.287 1.00 14.36 258 SER B O 1
ATOM 3769 N N . SER B 1 238 ? 17.525 41.037 -1.106 1.00 12.40 259 SER B N 1
ATOM 3770 C CA . SER B 1 238 ? 17.566 42.452 -0.780 1.00 13.52 259 SER B CA 1
ATOM 3771 C C . SER B 1 238 ? 17.706 43.225 -2.076 1.00 14.24 259 SER B C 1
ATOM 3772 O O . SER B 1 238 ? 17.740 44.450 -2.075 1.00 14.49 259 SER B O 1
ATOM 3775 N N . PHE B 1 239 ? 17.791 42.489 -3.177 1.00 15.44 260 PHE B N 1
ATOM 3776 C CA . PHE B 1 239 ? 17.987 43.087 -4.490 1.00 17.35 260 PHE B CA 1
ATOM 3777 C C . PHE B 1 239 ? 16.995 42.597 -5.533 1.00 17.66 260 PHE B C 1
ATOM 3778 O O . PHE B 1 239 ? 16.549 41.449 -5.501 1.00 17.06 260 PHE B O 1
ATOM 3786 N N . ARG B 1 240 ? 16.662 43.474 -6.472 1.00 20.92 261 ARG B N 1
ATOM 3787 C CA . ARG B 1 240 ? 15.735 43.119 -7.538 1.00 24.84 261 ARG B CA 1
ATOM 3788 C C . ARG B 1 240 ? 16.302 41.934 -8.311 1.00 26.93 261 ARG B C 1
ATOM 3789 O O . ARG B 1 240 ? 17.494 41.895 -8.616 1.00 27.43 261 ARG B O 1
ATOM 3797 N N . LEU B 1 241 ? 15.446 40.966 -8.616 1.00 28.80 262 LEU B N 1
ATOM 3798 C CA . LEU B 1 241 ? 15.862 39.772 -9.340 1.00 30.77 262 LEU B CA 1
ATOM 3799 C C . LEU B 1 241 ? 15.727 39.973 -10.845 1.00 32.44 262 LEU B C 1
ATOM 3800 O O . LEU B 1 241 ? 14.782 40.613 -11.308 1.00 33.68 262 LEU B O 1
#

Nearest PDB structures (foldseek):
  1keq-assembly2_B  TM=1.003E+00  e=6.498E-54  Mus musculus
  1dmy-assembly2_B  TM=1.002E+00  e=8.414E-51  Mus musculus
  1urt-assembly1_A  TM=9.999E-01  e=4.244E-50  Mus musculus
  6zr9-assembly1_A  TM=9.890E-01  e=9.472E-38  Homo sapiens
  3mdz-assembly1_A  TM=9.866E-01  e=2.840E-37  Homo sapiens

Secondary structure (DSSP, 8-state):
--S-S--EE-GGGEEE-TTPEEEEEE--GGGEEEEEE-SSSEEEEE---SSSSEEEEET-SS-EEEEEEEEEE-SSTT---SSEETTB--SEEEEEEEEETTT-SSHHHHTTSTT-EEEEEEEEEESS--HHHHHHHTTGGG--STT-EEE-----GGGGS-SS--EEEEEE--SSTT--S-EEEEEESS-EEE-HHHHHHHTT-BSSPTTSPP-B-----PPP---TT--EEESS--/--S-S--EE-GGGEEE-TTPEEEEEE--GGGEEEEEE-SSSEEEEE--SSSSSEEEEET-SS-EEEEEEEEEE-SSTT---SSEETTBPPSEEEEEEEEETTT-SSHHHHTTSTT-EEEEEEEEEE-S--HHHHHHHTTGGGG-STT-EEE-----GGGGS-SS--EEEEEE--SSTT--S-EEEEEESS-EEE-HHHHHHHTT-BSS-TTSPP-B-----PPP---TT--EEESS--

CATH classification: 3.10.200.10

GO terms:
  GO:0004089 carbonate dehydratase activity (F, EXP)
  GO:0005739 mitochondrion (C, IDA)
  GO:0004089 carbonate dehydratase activity (F, IDA)
  GO:0006094 gluconeogenesis (P, TAS)
  GO:0005739 mitochondrion (C, HDA)

B-factor: mean 17.99, std 8.24, range [5.56, 55.41]

Foldseek 3Di:
DLFADDAAAEPVQEDADQVFWDKDADADLQQWWKWAAQLQWIKTAGDQPDQRGAIDTGPAPGGWTWGMKTKWAAPAQQATDAYHYNNGHGGMKMKTKTFDVPPDVDLVVLQQDALGIEIEMAGEHADDAQVLLVLVLVCLVQHQFHGGMDTDGGHRCVSQHDPDFKWKWWQHFDFDPPRHRNYTYTYGPDHHHHHPVSSVSSQSHASHHPPDDGHTRRRSYHHHDDNRPIRIYINDDD/DQFADDAAAEPVQEDADQPFWDKDADADLQQWWWWAAQLLWIKTAGDQPDQRGAIDTGPHPGGWTFGMKTKWAAPAQQATDAYHYNNGHGGMKMKTKTFDVPPDVDLVVLQADALGIEIEMAGEHADDAQPQLVLVLVCLVQHQFHPTMDTHHGHDCVSQHDPDFKWKWWQHFDFDPPRHSNYTYTYGPDHHHHHRVSSVSSQSHASHHPPDDGHTNRRSYHHHDDNRPIRIYINDDD

Radius of gyration: 29.56 Å; Cα contacts (8 Å, |Δi|>4): 1281; chains: 2; bounding box: 65×72×63 Å

InterPro domains:
  IPR001148 Alpha carbonic anhydrase domain [PF00194] (46-290)
  IPR001148 Alpha carbonic anhydrase domain [PS51144] (25-290)
  IPR001148 Alpha carbonic anhydrase domain [SM01057] (27-290)
  IPR018338 Carbonic anhydrase, alpha-class, conserved site [PS00162] (135-151)
  IPR023561 Carbonic anhydrase, alpha-class [PTHR18952] (45-284)
  IPR036398 Alpha carbonic anhydrase domain superfamily [G3DSA:3.10.200.10] (53-299)
  IPR036398 Alpha carbonic anhydrase domain superfamily [SSF51069] (39-290)

Sequence (476 aa):
GTRQSPINIQWKDSVYDPQLAPLRVSYDAASCRYLWNTGYAFQVEFDDSCEDSGISGGPLGNHYRLKQFHFHWGATDEWGSEHAVDGHTYPAELHLVHWNSTKYENCKKASVGENGLAVIGVFLKLGAHHQALQKLVDVLPEVRHKDTQVAMGPFDPSCLMPACRDYWTYPGSLTTPPLAESVTWIVQKTPVEVSPSQLSMFRTLLFSGRGEEEDVMVNNYRPLQPLRDRKLRSSFRLGTRQSPINIQWKDSVYDPQLAPLRVSYDAASCRYLWNTGYAFQVEFDDSCEDSGISGGPLGNHYRLKQFHFHWGATDEWGSEHAVDGHTYPAELHLVHWNSTKYENCKKASVGENGLAVIGVFLKLGAHHQALQKLVDVLPEVRHKDTQVAMGPFDPSCLMPACRDYWTYPGSLTTPPLAESVTWIVQKTPVEVSPSQLSMFRTLLFSGRGEEEDVMVNNYRPLQPLRDRKLRSSFRL

Organism: Mus musculus (NCBI:txid10090)

Solvent-accessible surface area: 20554 Å² total; per-residue (Å²): 90,71,65,23,0,0,0,36,2,51,177,150,44,18,69,90,26,83,153,30,52,88,33,156,32,72,20,48,32,69,5,4,107,87,0,63,0,35,16,76,4,0,23,0,16,10,48,32,88,49,86,95,6,2,1,32,19,12,31,16,80,42,40,7,45,2,46,27,0,23,1,0,0,0,40,60,47,134,96,0,4,3,0,0,25,91,53,100,44,29,12,0,0,0,2,0,12,0,10,7,22,98,110,46,140,42,12,124,114,0,26,91,12,99,74,0,2,0,6,0,0,0,0,3,78,72,34,66,77,27,131,16,1,41,116,0,5,94,33,0,75,106,0,77,32,97,84,18,114,32,85,27,45,94,8,45,0,25,69,3,14,8,108,54,97,42,10,16,1,3,55,1,0,29,13,48,116,94,56,19,41,2,6,22,5,0,0,1,69,40,32,12,81,0,14,82,66,0,0,56,50,0,42,47,0,3,52,11,12,157,90,110,166,102,76,78,0,28,66,0,76,43,88,86,38,79,28,138,136,22,134,3,58,0,32,28,200,96,75,79,66,21,0,0,1,36,1,47,177,148,41,15,76,74,28,87,155,30,53,118,38,142,31,44,20,49,32,70,4,7,121,82,0,63,0,37,15,77,3,0,23,0,14,8,47,28,86,38,89,98,3,1,0,24,21,13,30,16,80,43,35,6,45,2,45,26,0,23,0,0,1,0,42,59,41,134,94,1,5,4,0,0,24,91,54,101,42,28,13,0,0,0,2,0,13,0,9,7,21,98,99,42,144,41,15,125,93,0,25,89,14,85,68,0,3,0,4,0,0,0,0,4,81,69,32,66,89,29,136,14,2,48,121,0,9,90,30,0,74,106,0,76,36,84,78,19,108,32,82,25,45,98,5,47,0,25,70,5,16,8,109,53,96,47,10,15,1,2,45,2,0,30,13,46,115,92,60,18,40,1,6,21,4,0,0,1,64,42,32,11,81,1,13,72,77,3,1,50,50,0,43,48,0,2,52,10,12,155,89,110,165,102,76,76,0,28,66,1,78,41,90,86,36,78,26,131,134,21,118,2,43,0,33,31,188,95